Protein AF-A0A367KI60-F1 (afdb_monomer)

InterPro domains:
  IPR004102 Poly(ADP-ribose) polymerase, regulatory domain [PF02877] (94-249)
  IPR004102 Poly(ADP-ribose) polymerase, regulatory domain [PS51060] (93-230)
  IPR008893 WGR domain [PF05406] (6-59)
  IPR008893 WGR domain [PS51977] (1-68)
  IPR008893 WGR domain [SM00773] (1-62)
  IPR012317 Poly(ADP-ribose) polymerase, catalytic domain [PF00644] (264-462)
  IPR012317 Poly(ADP-ribose) polymerase, catalytic domain [PS51059] (243-470)
  IPR036616 Poly(ADP-ribose) polymerase, regulatory domain superfamily [G3DSA:1.20.142.10] (86-252)
  IPR036616 Poly(ADP-ribose) polymerase, regulatory domain superfamily [SSF47587] (94-253)
  IPR036930 WGR domain superfamily [SSF142921] (1-70)
  IPR050800 ADP-ribosyltransferase diphtheria toxin-like [PTHR10459] (2-461)

Nearest PDB structures (foldseek):
  5xsu-assembly3_C  TM=8.239E-01  e=1.067E-27  Homo sapiens
  7kk3-assembly2_B  TM=8.369E-01  e=1.555E-27  Homo sapiens
  7kk3-assembly3_C  TM=8.150E-01  e=3.928E-26  Homo sapiens
  4xhu-assembly1_C  TM=8.001E-01  e=1.660E-26  Homo sapiens
  8u4w-assembly4_D  TM=8.835E-01  e=1.420E-21  Homo sapiens

Solvent-accessible surface area (backbone atoms only — not comparable to full-atom values): 32178 Å² total; per-residue (Å²): 114,48,80,43,76,41,82,87,79,62,30,28,32,36,38,40,66,51,58,65,74,79,54,88,54,48,73,49,78,47,80,28,78,43,70,66,59,40,52,51,50,52,43,50,53,45,26,72,44,24,73,43,60,70,90,42,53,86,84,68,65,63,78,41,88,100,37,50,69,89,81,80,83,79,86,70,77,83,68,62,79,65,67,91,71,72,65,81,76,38,86,32,81,70,87,60,56,69,69,58,43,52,53,43,47,50,39,67,30,57,65,38,30,51,46,59,52,56,75,53,41,53,62,63,41,69,62,70,65,50,66,71,51,49,55,49,36,53,52,37,48,56,55,29,51,56,31,49,56,52,19,54,58,26,51,76,43,50,89,38,72,65,32,40,52,49,20,52,50,29,50,46,55,29,51,52,31,36,52,52,29,44,69,63,54,39,42,61,99,39,72,47,53,52,61,57,25,62,58,75,64,95,80,67,94,79,69,102,58,67,40,61,29,46,53,51,41,36,51,52,52,47,54,18,32,31,51,42,39,49,42,52,54,53,17,60,76,37,22,84,82,37,17,27,58,52,49,42,50,61,71,32,65,42,48,71,45,75,55,53,83,85,38,68,68,43,48,50,50,54,52,43,45,55,29,40,45,79,67,68,43,83,74,48,43,22,44,41,47,45,68,69,46,56,60,55,24,52,86,42,71,80,44,56,61,25,32,57,28,27,35,37,38,40,50,26,41,46,46,18,35,59,50,71,46,77,66,58,41,48,36,25,99,71,92,72,77,31,71,85,42,57,20,39,68,32,15,72,38,44,50,70,21,46,66,45,16,70,49,55,48,93,94,35,56,40,48,61,35,43,36,36,38,25,44,34,41,34,47,53,65,42,78,36,55,61,84,64,91,77,63,77,87,84,33,53,18,39,32,40,51,21,47,39,30,46,29,74,90,48,50,49,64,49,100,80,60,39,34,39,50,29,37,56,64,37,75,60,76,61,83,94,57,70,93,87,64,58,80,32,67,44,42,37,37,36,30,65,52,57,48,39,44,35,69,43,32,41,36,37,32,33,42,55,32,33,20,64,57,81,37,44,78,61,43,56,92,49,38,41,28,58,83,74,59,64,67,82,82,70,80,57,81,91,47,56,80,67,54,43,54,51,53,53,50,50,39,62,72,69,74,49,55,69,48,57,56,41,68,74,41,48,63,59,42,47,75,70,46,55,60,58,82,79,36,86,54,83,61,89,73,54,68,76,40,34,31,28,64,73,58,53,55,49,50,47,49,52,52,52,51,47,54,64,70,70,45,82,78,72,72,79,69,79,73,81,76,89,124

Mean predicted aligned error: 10.63 Å

Secondary structure (DSSP, 8-state):
-EEEEETTTTEEEEEEEE-STTS--EEEEEEESSHHHHHHHHHHHHHHHHSS-STTTTTS----TTSPPPPPP-------S-----TT--SS---S-HHHHHHHHHHT-HHHHHHHHHHTTBSS-TT-S-HHHHHHHHHHHHHHHHHHHHHHHHHTTTTSHHHHHHHHHHHHHHHHHHHHHHHHS-BTT-HHHHHHHSS--TT-TTS----HHHHHHHHHHHHHHHHHHHHHHHHHHTTTTS-HHHHHHHHHTEEEEEPPTTSHHHHHHHHHHHHS-SSEEEEEEEEEEEHHHHHHHGGGTT-SSEEEEEEE--GGGHHHHHHH-PPPBP--SSSS--TT-SBEEEBSSHHHHHGGG--EETTEE-SEEEEEEEEEE--SEEEESSSPPP-TTT-SEEEEPBSEEE-GGGEEE-TT--EEE---EEE---TT--TT---BSS-EEEES-GGGEEEEEEEEEEETTB-TTT--B--GGGEEEGGG---TT---TTS-HHHHHHHHHHHHHHT--HHHHHHHHHHHHHHTTGGGGT---SS---TT-EEEHHHHHHHHHHHHHHHHHHS------------

Sequence (579 aa):
MSIIRNRVLDLYVLWTRWGPFGDEGQHQTTPYLTKEEAVSEFKSIFRSKTGNVWEERSSSFIAKPEKYEILNESHHPKDTLLKDFDFMVSSTPSNLPDGVFNVMKLICNYQYLSRVYTDTYIDMPLGQVSQKRIDQAYKTLLEARELNDKYYTAKKKYSDREQAHMAKLYGFELMQKCFEYSRLMPHNNQSNKIVRSLLHDKYRNYYKLSSYEEELANLLDLTYVGFAANVILAAKHRMNEISPLDYAYRALNCTLRELDGKETEYSMIKSYMASTSEGHELVNVFAVQRDEERTRFGPFENSPNRRLLWHGSRIGNFMGILKQGLRGAPNTTTNNGALLGTGVYFADNFTKSLNYCQDHYISTCSPYMIMLLCEVALGEVQICKDTGDIDSTQYDSVQALGETIPNPFHTIFDKRGMRLTFGPCVKNNDPEFEEGYLRFNHNEYMVHNENRVKIRYLLVVKNTSICALCLHSKGNDNIKPFKNHELSDYKFDHFNDYEKEIVKAYITNQQQNIKEIFDSNIESYISNGEYKKKWDVPLDVTLESKVCTSCSEYVLSMILEDIMTSNDCSVDIPGKKKR

Foldseek 3Di:
DDWDQDPVVRWIWDKDADDQFPDSGDIDTDIDNDPVVSVVVVQVVQCVQQVDGPVCLVPDRDGDQPHDDDDDDDDAPQDALDDDDDLPPFPDDDPDDPVLLLLLLLLLHPQLLVQLLVVLQFSHHQLPQDPVLLVVLLVLLVVLLVLLVLLVVLVVVCVDPVSVVSNSVSVVVSLVSQSVNCNSTPGDPPNNQSSVQQNDPVPDPDDPGQHSQNNQQSSLSSQLSNLSSVLLSVLVVCSHPHRSSNSLVVLLQKDWAWDDCPDPVNVVVQQQQVLQDDQKDFDTKTFIDDPVLCVLLVVLLQAPAKAWWKAFAESNRVSSCSRPNDAWRAQGPDDPPSLQGTFGKTFLHNVVNVVRHWDDDPHATAQKGKMFTKTFRQHFEAEDQGSDDHDPPPGQKYKAAAQKEADPVQWDADPSRYIHGGHDIDGDVPVVDDPPRHPHHGMMMGGHDSSRIDTGMMTMMGRQQAFQFPRDGNGNVQWFFLLPAPCQPQPLPVDDPVVVVVLVVVCVVVVHDLSVLSVVCVQVCQVVVVSVVPGDGSGRDDSRGIHGNVVSSVSSNVSSVCVVVVPPPPPVPPDPPDD

Structure (mmCIF, N/CA/C/O backbone):
data_AF-A0A367KI60-F1
#
_entry.id   AF-A0A367KI60-F1
#
loop_
_atom_site.group_PDB
_atom_site.id
_atom_site.type_symbol
_atom_site.label_atom_id
_atom_site.label_alt_id
_atom_site.label_comp_id
_atom_site.label_asym_id
_atom_site.label_entity_id
_atom_site.label_seq_id
_atom_site.pdbx_PDB_ins_code
_atom_site.Cartn_x
_atom_site.Cartn_y
_atom_site.Cartn_z
_atom_site.occupancy
_atom_site.B_iso_or_equiv
_atom_site.auth_seq_id
_atom_site.auth_comp_id
_atom_site.auth_asym_id
_atom_site.auth_atom_id
_atom_site.pdbx_PDB_model_num
ATOM 1 N N . MET A 1 1 ? 4.630 15.521 -39.656 1.00 87.25 1 MET A N 1
ATOM 2 C CA . MET A 1 1 ? 4.470 16.180 -40.973 1.00 87.25 1 MET A CA 1
ATOM 3 C C . MET A 1 1 ? 3.027 16.005 -41.395 1.00 87.25 1 MET A C 1
ATOM 5 O O . MET A 1 1 ? 2.530 14.895 -41.243 1.00 87.25 1 MET A O 1
ATOM 9 N N . SER A 1 2 ? 2.385 17.044 -41.923 1.00 91.31 2 SER A N 1
ATOM 10 C CA . SER A 1 2 ? 0.969 17.008 -42.312 1.00 91.31 2 SER A CA 1
ATOM 11 C C . SER A 1 2 ? 0.734 17.855 -43.562 1.00 91.31 2 SER A C 1
ATOM 13 O O . SER A 1 2 ? 1.363 18.898 -43.713 1.00 91.31 2 SER A O 1
ATOM 15 N N . ILE A 1 3 ? -0.182 17.438 -44.438 1.00 93.38 3 ILE A N 1
ATOM 16 C CA . ILE A 1 3 ? -0.670 18.266 -45.552 1.00 93.38 3 ILE A CA 1
ATOM 17 C C . ILE A 1 3 ? -2.034 18.819 -45.150 1.00 93.38 3 ILE A C 1
ATOM 19 O O . ILE A 1 3 ? -2.953 18.053 -44.858 1.00 93.38 3 ILE A O 1
ATOM 23 N N . ILE A 1 4 ? -2.165 20.141 -45.127 1.00 93.81 4 ILE A N 1
ATOM 24 C CA . ILE A 1 4 ? -3.362 20.850 -44.674 1.00 93.81 4 ILE A CA 1
ATOM 25 C C . ILE A 1 4 ? -3.942 21.616 -45.862 1.00 93.81 4 ILE A C 1
ATOM 27 O O . ILE A 1 4 ? -3.244 22.411 -46.485 1.00 93.81 4 ILE A O 1
ATOM 31 N N . ARG A 1 5 ? -5.222 21.404 -46.186 1.00 93.38 5 ARG A N 1
ATOM 32 C CA . ARG A 1 5 ? -5.906 22.178 -47.234 1.00 93.38 5 ARG A CA 1
ATOM 33 C C . ARG A 1 5 ? -6.483 23.459 -46.639 1.00 93.38 5 ARG A C 1
ATOM 35 O O . ARG A 1 5 ? -7.405 23.396 -45.825 1.00 93.38 5 ARG A O 1
ATOM 42 N N . ASN A 1 6 ? -5.994 24.610 -47.087 1.00 90.44 6 ASN A N 1
ATOM 43 C CA . ASN A 1 6 ? -6.628 25.889 -46.809 1.00 90.44 6 ASN A CA 1
ATOM 44 C C . ASN A 1 6 ? -7.783 26.087 -47.798 1.00 90.44 6 ASN A C 1
ATOM 46 O O . ASN A 1 6 ? -7.560 26.294 -48.985 1.00 90.44 6 ASN A O 1
ATOM 50 N N . ARG A 1 7 ? -9.024 26.000 -47.307 1.00 91.25 7 ARG A N 1
ATOM 51 C CA . ARG A 1 7 ? -10.231 26.102 -48.146 1.00 91.25 7 ARG A CA 1
ATOM 52 C C . ARG A 1 7 ? -10.530 27.524 -48.626 1.00 91.25 7 ARG A C 1
ATOM 54 O O . ARG A 1 7 ? -11.268 27.671 -49.587 1.00 91.25 7 ARG A O 1
ATOM 61 N N . VAL A 1 8 ? -10.000 28.545 -47.950 1.00 89.88 8 VAL A N 1
ATOM 62 C CA . VAL A 1 8 ? -10.265 29.959 -48.269 1.00 89.88 8 VAL A CA 1
ATOM 63 C C . VAL A 1 8 ? -9.349 30.435 -49.391 1.00 89.88 8 VAL A C 1
ATOM 65 O O . VAL A 1 8 ? -9.804 31.079 -50.326 1.00 89.88 8 VAL A O 1
ATOM 68 N N . LEU A 1 9 ? -8.064 30.089 -49.305 1.00 86.81 9 LEU A N 1
ATOM 69 C CA . LEU A 1 9 ? -7.048 30.456 -50.297 1.00 86.81 9 LEU A CA 1
ATOM 70 C C . LEU A 1 9 ? -6.856 29.385 -51.387 1.00 86.81 9 LEU A C 1
ATOM 72 O O . LEU A 1 9 ? -5.959 29.522 -52.208 1.00 86.81 9 LEU A O 1
ATOM 76 N N . ASP A 1 10 ? -7.652 28.312 -51.330 1.00 90.69 10 ASP A N 1
ATOM 77 C CA . ASP A 1 10 ? -7.584 27.097 -52.159 1.00 90.69 10 ASP A CA 1
ATOM 78 C C . ASP A 1 10 ? -6.153 26.614 -52.454 1.00 90.69 10 ASP A C 1
ATOM 80 O O . ASP A 1 10 ? -5.769 26.358 -53.590 1.00 90.69 10 ASP A O 1
ATOM 84 N N . LEU A 1 11 ? -5.352 26.489 -51.393 1.00 93.44 11 LEU A N 1
ATOM 85 C CA . LEU A 1 11 ? -3.968 26.020 -51.463 1.00 93.44 11 LEU A CA 1
ATOM 86 C C . LEU A 1 11 ? -3.709 24.895 -50.459 1.00 93.44 11 LEU A C 1
ATOM 88 O O . LEU A 1 11 ? -4.416 24.742 -49.453 1.00 93.44 11 LEU A O 1
ATOM 92 N N . TYR A 1 12 ? -2.664 24.114 -50.711 1.00 94.38 12 TYR A N 1
ATOM 93 C CA . TYR A 1 12 ? -2.213 23.035 -49.839 1.00 94.38 12 TYR A CA 1
ATOM 94 C C . TYR A 1 12 ? -0.954 23.474 -49.094 1.00 94.38 12 TYR A C 1
ATOM 96 O O . TYR A 1 12 ? 0.035 23.859 -49.703 1.00 94.38 12 TYR A O 1
ATOM 104 N N . VAL A 1 13 ? -0.968 23.408 -47.766 1.00 94.25 13 VAL A N 1
ATOM 105 C CA . VAL A 1 13 ? 0.198 23.713 -46.931 1.00 94.25 13 VAL A CA 1
ATOM 106 C C . VAL A 1 13 ? 0.811 22.410 -46.448 1.00 94.25 13 VAL A C 1
ATOM 108 O O . VAL A 1 13 ? 0.176 21.656 -45.707 1.00 94.25 13 VAL A O 1
ATOM 111 N N . LEU A 1 14 ? 2.062 22.160 -46.828 1.00 94.88 14 LEU A N 1
ATOM 112 C CA . LEU A 1 14 ? 2.879 21.146 -46.180 1.00 94.88 14 LEU A CA 1
ATOM 113 C C . LEU A 1 14 ? 3.436 21.735 -44.885 1.00 94.88 14 LEU A C 1
ATOM 115 O O . LEU A 1 14 ? 4.284 22.627 -44.897 1.00 94.88 14 LEU A O 1
ATOM 119 N N . TRP A 1 15 ? 2.941 21.230 -43.761 1.00 94.12 15 TRP A N 1
ATOM 120 C CA . TRP A 1 15 ? 3.409 21.603 -42.439 1.00 94.12 15 TRP A CA 1
ATOM 121 C C . TRP A 1 15 ? 4.385 20.556 -41.909 1.00 94.12 15 TRP A C 1
ATOM 123 O O . TRP A 1 15 ? 4.063 19.370 -41.746 1.00 94.12 15 TRP A O 1
ATOM 133 N N . THR A 1 16 ? 5.602 21.000 -41.622 1.00 91.56 16 THR A N 1
ATOM 134 C CA . THR A 1 16 ? 6.633 20.185 -40.987 1.00 91.56 16 THR A CA 1
ATOM 135 C C . THR A 1 16 ? 7.043 20.845 -39.679 1.00 91.56 16 THR A C 1
ATOM 137 O O . THR A 1 16 ? 7.203 22.056 -39.604 1.00 91.56 16 THR A O 1
ATOM 140 N N . ARG A 1 17 ? 7.168 20.044 -38.625 1.00 88.69 17 ARG A N 1
ATOM 141 C CA . ARG A 1 17 ? 7.595 20.482 -37.298 1.00 88.69 17 ARG A CA 1
ATOM 142 C C . ARG A 1 17 ? 8.615 19.479 -36.797 1.00 88.69 17 ARG A C 1
ATOM 144 O O . ARG A 1 17 ? 8.387 18.273 -36.921 1.00 88.69 17 ARG A O 1
ATOM 151 N N . TRP A 1 18 ? 9.732 19.969 -36.283 1.00 85.62 18 TRP A N 1
ATOM 152 C CA . TRP A 1 18 ? 10.801 19.150 -35.738 1.00 85.62 18 TRP A CA 1
ATOM 153 C C . TRP A 1 18 ? 11.419 19.831 -34.533 1.00 85.62 18 TRP A C 1
ATOM 155 O O . TRP A 1 18 ? 11.504 21.050 -34.429 1.00 85.62 18 TRP A O 1
ATOM 165 N N . GLY A 1 19 ? 11.902 19.018 -33.620 1.00 77.62 19 GLY A N 1
ATOM 166 C CA . GLY A 1 19 ? 12.556 19.505 -32.435 1.00 77.62 19 GLY A CA 1
ATOM 167 C C . GLY A 1 19 ? 12.795 18.359 -31.478 1.00 77.62 19 GLY A C 1
ATOM 168 O O . GLY A 1 19 ? 12.385 17.222 -31.740 1.00 77.62 19 GLY A O 1
ATOM 169 N N . PRO A 1 20 ? 13.470 18.658 -30.371 1.00 58.12 20 PRO A N 1
ATOM 170 C CA . PRO A 1 20 ? 13.530 17.740 -29.260 1.00 58.12 20 PRO A CA 1
ATOM 171 C C . PRO A 1 20 ? 12.097 17.396 -28.800 1.00 58.12 20 PRO A C 1
ATOM 173 O O . PRO A 1 20 ? 11.218 18.255 -28.784 1.00 58.12 20 PRO A O 1
ATOM 176 N N . PHE A 1 21 ? 11.848 16.128 -28.463 1.00 54.84 21 PHE A N 1
ATOM 177 C CA . PHE A 1 21 ? 10.517 15.652 -28.068 1.00 54.84 21 PHE A CA 1
ATOM 178 C C . PHE A 1 21 ? 9.984 16.485 -26.880 1.00 54.84 21 PHE A C 1
ATOM 180 O O . PHE A 1 21 ? 10.646 16.577 -25.846 1.00 54.84 21 PHE A O 1
ATOM 187 N N . GLY A 1 22 ? 8.834 17.143 -27.065 1.00 48.38 22 GLY A N 1
ATOM 188 C CA . GLY A 1 22 ? 8.147 17.976 -26.066 1.00 48.38 22 GLY A CA 1
ATOM 189 C C . GLY A 1 22 ? 8.403 19.461 -26.070 1.00 48.38 22 GLY A C 1
ATOM 190 O O . GLY A 1 22 ? 7.702 20.175 -25.358 1.00 48.38 22 GLY A O 1
ATOM 191 N N . ASP A 1 23 ? 9.316 19.922 -26.909 1.00 57.28 23 ASP A N 1
ATOM 192 C CA . ASP A 1 23 ? 9.465 21.342 -27.172 1.00 57.28 23 ASP A CA 1
ATOM 193 C C . ASP A 1 23 ? 8.571 21.757 -28.349 1.00 57.28 23 ASP A C 1
ATOM 195 O O . ASP A 1 23 ? 8.221 20.951 -29.223 1.00 57.28 23 ASP A O 1
ATOM 199 N N . GLU A 1 24 ? 8.200 23.039 -28.412 1.00 70.44 24 GLU A N 1
ATOM 200 C CA . GLU A 1 24 ? 7.562 23.599 -29.613 1.00 70.44 24 GLU A CA 1
ATOM 201 C C . GLU A 1 24 ? 8.421 23.342 -30.857 1.00 70.44 24 GLU A C 1
ATOM 203 O O . GLU A 1 24 ? 7.898 22.987 -31.915 1.00 70.44 24 GLU A O 1
ATOM 208 N N . GLY A 1 25 ? 9.744 23.368 -30.687 1.00 82.12 25 GLY A N 1
ATOM 209 C CA . GLY A 1 25 ? 10.694 23.088 -31.750 1.00 82.12 25 GLY A CA 1
ATOM 210 C C . GLY A 1 25 ? 10.640 24.146 -32.848 1.00 82.12 25 GLY A C 1
ATOM 211 O O . GLY A 1 25 ? 10.150 25.255 -32.662 1.00 82.12 25 GLY A O 1
ATOM 212 N N . GLN A 1 26 ? 11.172 23.795 -34.009 1.00 89.44 26 GLN A N 1
ATOM 213 C CA . GLN A 1 26 ? 11.070 24.597 -35.219 1.00 89.44 26 GLN A CA 1
ATOM 214 C C . GLN A 1 26 ? 9.983 24.022 -36.121 1.00 89.44 26 GLN A C 1
ATOM 216 O O . GLN A 1 26 ? 9.707 22.819 -36.121 1.00 89.44 26 GLN A O 1
ATOM 221 N N . HIS A 1 27 ? 9.369 24.884 -36.920 1.00 91.69 27 HIS A N 1
ATOM 222 C CA . HIS A 1 27 ? 8.396 24.468 -37.912 1.00 91.69 27 HIS A CA 1
ATOM 223 C C . HIS A 1 27 ? 8.595 25.216 -39.223 1.00 91.69 27 HIS A C 1
ATOM 225 O O . HIS A 1 27 ? 9.056 26.355 -39.258 1.00 91.69 27 HIS A O 1
ATOM 231 N N . GLN A 1 28 ? 8.168 24.587 -40.307 1.00 93.62 28 GLN A N 1
ATOM 232 C CA . GLN A 1 28 ? 8.136 25.165 -41.636 1.00 93.62 28 GLN A CA 1
ATOM 233 C C . GLN A 1 28 ? 6.765 24.913 -42.257 1.00 93.62 28 GLN A C 1
ATOM 235 O O . GLN A 1 28 ? 6.210 23.812 -42.176 1.00 93.62 28 GLN A O 1
ATOM 240 N N . THR A 1 29 ? 6.221 25.962 -42.865 1.00 92.56 29 THR A N 1
ATOM 241 C CA . THR A 1 29 ? 5.017 25.912 -43.690 1.00 92.56 29 THR A CA 1
ATOM 242 C C . THR A 1 29 ? 5.432 26.181 -45.127 1.00 92.56 29 THR A C 1
ATOM 244 O O . THR A 1 29 ? 5.957 27.249 -45.429 1.00 92.56 29 THR A O 1
ATOM 247 N N . THR A 1 30 ? 5.219 25.211 -46.009 1.00 92.62 30 THR A N 1
ATOM 248 C CA . THR A 1 30 ? 5.507 25.377 -47.437 1.00 92.62 30 THR A CA 1
ATOM 249 C C . THR A 1 30 ? 4.193 25.300 -48.214 1.00 92.62 30 THR A C 1
ATOM 251 O O . THR A 1 30 ? 3.524 24.264 -48.146 1.00 92.62 30 THR A O 1
ATOM 254 N N . PRO A 1 31 ? 3.769 26.383 -48.891 1.00 93.00 31 PRO A N 1
ATOM 255 C CA . PRO A 1 31 ? 2.539 26.391 -49.672 1.00 93.00 31 PRO A CA 1
ATOM 256 C C . PRO A 1 31 ? 2.741 25.752 -51.053 1.00 93.00 31 PRO A C 1
ATOM 258 O O . PRO A 1 31 ? 3.786 25.915 -51.677 1.00 93.00 31 PRO A O 1
ATOM 261 N N . TYR A 1 32 ? 1.703 25.078 -51.538 1.00 94.00 32 TYR A N 1
ATOM 262 C CA . TYR A 1 32 ? 1.605 24.458 -52.858 1.00 94.00 32 TYR A CA 1
ATOM 263 C C . TYR A 1 32 ? 0.242 24.765 -53.476 1.00 94.00 32 TYR A C 1
ATOM 265 O O . TYR A 1 32 ? -0.770 24.815 -52.769 1.00 94.00 32 TYR A O 1
ATOM 273 N N . LEU A 1 33 ? 0.211 24.952 -54.796 1.00 91.50 33 LEU A N 1
ATOM 274 C CA . LEU A 1 33 ? -1.020 25.243 -55.536 1.00 91.50 33 LEU A CA 1
ATOM 275 C C . LEU A 1 33 ? -1.826 23.969 -55.804 1.00 91.50 33 LEU A C 1
ATOM 277 O O . LEU A 1 33 ? -3.053 23.997 -55.790 1.00 91.50 33 LEU A O 1
ATOM 281 N N . THR A 1 34 ? -1.145 22.839 -56.000 1.00 92.12 34 THR A N 1
ATOM 282 C CA . THR A 1 34 ? -1.790 21.548 -56.267 1.00 92.12 34 THR A CA 1
ATOM 283 C C . THR A 1 34 ? -1.564 20.550 -55.134 1.00 92.12 34 THR A C 1
ATOM 285 O O . THR A 1 34 ? -0.596 20.628 -54.368 1.00 92.12 34 THR A O 1
ATOM 288 N N . LYS A 1 35 ? -2.472 19.575 -55.014 1.00 92.75 35 LYS A N 1
ATOM 289 C CA . LYS A 1 35 ? -2.351 18.497 -54.024 1.00 92.75 35 LYS A CA 1
ATOM 290 C C . LYS A 1 35 ? -1.163 17.597 -54.357 1.00 92.75 35 LYS A C 1
ATOM 292 O O . LYS A 1 35 ? -0.481 17.105 -53.462 1.00 92.75 35 LYS A O 1
ATOM 297 N N . GLU A 1 36 ? -0.941 17.370 -55.643 1.00 93.81 36 GLU A N 1
ATOM 298 C CA . GLU A 1 36 ? 0.050 16.458 -56.197 1.00 93.81 36 GLU A CA 1
ATOM 299 C C . GLU A 1 36 ? 1.471 16.929 -55.868 1.00 93.81 36 GLU A C 1
ATOM 301 O O . GLU A 1 36 ? 2.287 16.125 -55.412 1.00 93.81 36 GLU A O 1
ATOM 306 N N . GLU A 1 37 ? 1.742 18.233 -55.994 1.00 93.06 37 GLU A N 1
ATOM 307 C CA . GLU A 1 37 ? 3.021 18.841 -55.604 1.00 93.06 37 GLU A CA 1
ATOM 308 C C . GLU A 1 37 ? 3.282 18.695 -54.099 1.00 93.06 37 GLU A C 1
ATOM 310 O O . GLU A 1 37 ? 4.347 18.219 -53.701 1.00 93.06 37 GLU A O 1
ATOM 315 N N . ALA A 1 38 ? 2.286 19.013 -53.261 1.00 92.81 38 ALA A N 1
ATOM 316 C CA . ALA A 1 38 ? 2.401 18.874 -51.808 1.00 92.81 38 ALA A CA 1
ATOM 317 C C . ALA A 1 38 ? 2.660 17.417 -51.384 1.00 92.81 38 ALA A C 1
ATOM 319 O O . ALA A 1 38 ? 3.450 17.150 -50.476 1.00 92.81 38 ALA A O 1
ATOM 320 N N . VAL A 1 39 ? 2.000 16.460 -52.047 1.00 94.56 39 VAL A N 1
ATOM 321 C CA . VAL A 1 39 ? 2.181 15.022 -51.808 1.00 94.56 39 VAL A CA 1
ATOM 322 C C . VAL A 1 39 ? 3.560 14.549 -52.271 1.00 94.56 39 VAL A C 1
ATOM 324 O O . VAL A 1 39 ? 4.181 13.748 -51.572 1.00 94.56 39 VAL A O 1
ATOM 327 N N . SER A 1 40 ? 4.053 15.031 -53.413 1.00 94.06 40 SER A N 1
ATOM 328 C CA . SER A 1 40 ? 5.392 14.697 -53.910 1.00 94.06 40 SER A CA 1
ATOM 329 C C . SER A 1 40 ? 6.478 15.161 -52.936 1.00 94.06 40 SER A C 1
ATOM 331 O O . SER A 1 40 ? 7.318 14.355 -52.522 1.00 94.06 40 SER A O 1
ATOM 333 N N . GLU A 1 41 ? 6.406 16.415 -52.475 1.00 94.25 41 GLU A N 1
ATOM 334 C CA . GLU A 1 41 ? 7.367 16.930 -51.497 1.00 94.25 41 GLU A CA 1
ATOM 335 C C . GLU A 1 41 ? 7.275 16.168 -50.172 1.00 94.25 41 GLU A C 1
ATOM 337 O O . GLU A 1 41 ? 8.291 15.753 -49.612 1.00 94.25 41 GLU A O 1
ATOM 342 N N . PHE A 1 42 ? 6.059 15.909 -49.683 1.00 94.69 42 PHE A N 1
ATOM 343 C CA . PHE A 1 42 ? 5.858 15.125 -48.468 1.00 94.69 42 PHE A CA 1
ATOM 344 C C . PHE A 1 42 ? 6.569 13.764 -48.549 1.00 94.69 42 PHE A C 1
ATOM 346 O O . PHE A 1 42 ? 7.276 13.381 -47.613 1.00 94.69 42 PHE A O 1
ATOM 353 N N . LYS A 1 43 ? 6.425 13.044 -49.671 1.00 94.44 43 LYS A N 1
ATOM 354 C CA . LYS A 1 43 ? 7.085 11.746 -49.890 1.00 94.44 43 LYS A CA 1
ATOM 355 C C . LYS A 1 43 ? 8.605 11.881 -49.970 1.00 94.44 43 LYS A C 1
ATOM 357 O O . LYS A 1 43 ? 9.313 11.038 -49.418 1.00 94.44 43 LYS A O 1
ATOM 362 N N . SER A 1 44 ? 9.105 12.937 -50.613 1.00 94.00 44 SER A N 1
ATOM 363 C CA . SER A 1 44 ? 10.538 13.245 -50.697 1.00 94.00 44 SER A CA 1
ATOM 364 C C . SER A 1 44 ? 11.150 13.462 -49.308 1.00 94.00 44 SER A C 1
ATOM 366 O O . SER A 1 44 ? 12.103 12.771 -48.926 1.00 94.00 44 SER A O 1
ATOM 368 N N . ILE A 1 45 ? 10.543 14.337 -48.497 1.00 93.06 45 ILE A N 1
ATOM 369 C CA . ILE A 1 45 ? 10.985 14.602 -47.123 1.00 93.06 45 ILE A CA 1
ATOM 370 C C . ILE A 1 45 ? 10.885 13.324 -46.283 1.00 93.06 45 ILE A C 1
ATOM 372 O O . ILE A 1 45 ? 11.841 12.976 -45.588 1.00 93.06 45 ILE A O 1
ATOM 376 N N . PHE A 1 46 ? 9.780 12.579 -46.381 1.00 92.50 46 PHE A N 1
ATOM 377 C CA . PHE A 1 46 ? 9.610 11.315 -45.666 1.00 92.50 46 PHE A CA 1
ATOM 378 C C . PHE A 1 46 ? 10.726 10.313 -45.997 1.00 92.50 46 PHE A C 1
ATOM 380 O O . PHE A 1 46 ? 11.347 9.764 -45.083 1.00 92.50 46 PHE A O 1
ATOM 387 N N . ARG A 1 47 ? 11.045 10.116 -47.283 1.00 92.81 47 ARG A N 1
ATOM 388 C CA . ARG A 1 47 ? 12.117 9.211 -47.724 1.00 92.81 47 ARG A CA 1
ATOM 389 C C . ARG A 1 47 ? 13.494 9.686 -47.271 1.00 92.81 47 ARG A C 1
ATOM 391 O O . ARG A 1 47 ? 14.297 8.871 -46.826 1.00 92.81 47 ARG A O 1
ATOM 398 N N . SER A 1 48 ? 13.766 10.989 -47.324 1.00 92.06 48 SER A N 1
ATOM 399 C CA . SER A 1 48 ? 15.024 11.570 -46.836 1.00 92.06 48 SER A CA 1
ATOM 400 C C . SER A 1 48 ? 15.217 11.341 -45.330 1.00 92.06 48 SER A C 1
ATOM 402 O O . SER A 1 48 ? 16.303 10.945 -44.882 1.00 92.06 48 SER A O 1
ATOM 404 N N . LYS A 1 49 ? 14.145 11.523 -44.546 1.00 90.31 49 LYS A N 1
ATOM 405 C CA . LYS A 1 49 ? 14.163 11.420 -43.081 1.00 90.31 49 LYS A CA 1
ATOM 406 C C . LYS A 1 49 ? 14.133 9.983 -42.567 1.00 90.31 49 LYS A C 1
ATOM 408 O O . LYS A 1 49 ? 14.811 9.708 -41.585 1.00 90.31 49 LYS A O 1
ATOM 413 N N . THR A 1 50 ? 13.409 9.074 -43.217 1.00 89.31 50 THR A N 1
ATOM 414 C CA . THR A 1 50 ? 13.229 7.684 -42.745 1.00 89.31 50 THR A CA 1
ATOM 415 C C . THR A 1 50 ? 14.045 6.656 -43.529 1.00 89.31 50 THR A C 1
ATOM 417 O O . THR A 1 50 ? 14.289 5.559 -43.043 1.00 89.31 50 THR A O 1
ATOM 420 N N . GLY A 1 51 ? 14.460 6.971 -44.759 1.00 89.69 51 GLY A N 1
ATOM 421 C CA . GLY A 1 51 ? 15.070 6.003 -45.672 1.00 89.69 51 GLY A CA 1
ATOM 422 C C . GLY A 1 51 ? 14.098 4.953 -46.226 1.00 89.69 51 GLY A C 1
ATOM 423 O O . GLY A 1 51 ? 14.575 3.944 -46.753 1.00 89.69 51 GLY A O 1
ATOM 424 N N . ASN A 1 52 ? 12.782 5.168 -46.098 1.00 91.50 52 ASN A N 1
ATOM 425 C CA . ASN A 1 52 ? 11.710 4.269 -46.538 1.00 91.50 52 ASN A CA 1
ATOM 426 C C . ASN A 1 52 ? 10.777 4.960 -47.553 1.00 91.50 52 ASN A C 1
ATOM 428 O O . ASN A 1 52 ? 10.711 6.189 -47.620 1.00 91.50 52 ASN A O 1
ATOM 432 N N . VAL A 1 53 ? 10.054 4.171 -48.352 1.00 92.00 53 VAL A N 1
ATOM 433 C CA . VAL A 1 53 ? 9.037 4.661 -49.301 1.00 92.00 53 VAL A CA 1
ATOM 434 C C . VAL A 1 53 ? 7.699 4.827 -48.567 1.00 92.00 53 VAL A C 1
ATOM 436 O O . VAL A 1 53 ? 7.332 3.993 -47.743 1.00 92.00 53 VAL A O 1
ATOM 439 N N . TRP A 1 54 ? 6.971 5.920 -48.819 1.00 88.94 54 TRP A N 1
ATOM 440 C CA . TRP A 1 54 ? 5.751 6.259 -48.065 1.00 88.94 54 TRP A CA 1
ATOM 441 C C . TRP A 1 54 ? 4.597 5.267 -48.285 1.00 88.94 54 TRP A C 1
ATOM 443 O O . TRP A 1 54 ? 3.827 4.974 -47.367 1.00 88.94 54 TRP A O 1
ATOM 453 N N . GLU A 1 55 ? 4.458 4.759 -49.506 1.00 90.06 55 GLU A N 1
ATOM 454 C CA . GLU A 1 55 ? 3.443 3.782 -49.905 1.00 90.06 55 GLU A CA 1
ATOM 455 C C . GLU A 1 55 ? 3.603 2.466 -49.139 1.00 90.06 55 GLU A C 1
ATOM 457 O O . GLU A 1 55 ? 2.620 1.859 -48.727 1.00 90.06 55 GLU A O 1
ATOM 462 N N . GLU A 1 56 ? 4.850 2.091 -48.877 1.00 88.69 56 GLU A N 1
ATOM 463 C CA . GLU A 1 56 ? 5.259 0.850 -48.223 1.00 88.69 56 GLU A CA 1
ATOM 464 C C . GLU A 1 56 ? 5.300 0.945 -46.689 1.00 88.69 56 GLU A C 1
ATOM 466 O O . GLU A 1 56 ? 5.593 -0.034 -45.999 1.00 88.69 56 GLU A O 1
ATOM 471 N N . ARG A 1 57 ? 4.964 2.114 -46.125 1.00 84.19 57 ARG A N 1
ATOM 472 C CA . ARG A 1 57 ? 5.096 2.403 -44.686 1.00 84.19 57 ARG A CA 1
ATOM 473 C C . ARG A 1 57 ? 4.357 1.425 -43.766 1.00 84.19 57 ARG A C 1
ATOM 475 O O . ARG A 1 57 ? 4.712 1.314 -42.601 1.00 84.19 57 ARG A O 1
ATOM 482 N N . SER A 1 58 ? 3.300 0.778 -44.257 1.00 78.75 58 SER A N 1
ATOM 483 C CA . SER A 1 58 ? 2.465 -0.133 -43.465 1.00 78.75 58 SER A CA 1
ATOM 484 C C . SER A 1 58 ? 2.893 -1.597 -43.576 1.00 78.75 58 SER A C 1
ATOM 486 O O . SER A 1 58 ? 2.565 -2.374 -42.687 1.00 78.75 58 SER A O 1
ATOM 488 N N . SER A 1 59 ? 3.600 -1.981 -44.643 1.00 79.75 59 SER A N 1
ATOM 489 C CA . SER A 1 59 ? 3.911 -3.382 -44.965 1.00 79.75 59 SER A CA 1
ATOM 490 C C . SER A 1 59 ? 5.389 -3.747 -44.810 1.00 79.75 59 SER A C 1
ATOM 492 O O . SER A 1 59 ? 5.686 -4.889 -44.475 1.00 79.75 59 SER A O 1
ATOM 494 N N . SER A 1 60 ? 6.314 -2.814 -45.058 1.00 82.94 60 SER A N 1
ATOM 495 C CA . SER A 1 60 ? 7.759 -3.102 -45.157 1.00 82.94 60 SER A CA 1
ATOM 496 C C . SER A 1 60 ? 8.645 -2.004 -44.556 1.00 82.94 60 SER A C 1
ATOM 498 O O . SER A 1 60 ? 9.804 -1.853 -44.937 1.00 82.94 60 SER A O 1
ATOM 500 N N . PHE A 1 61 ? 8.129 -1.225 -43.602 1.00 86.56 61 PHE A N 1
ATOM 501 C CA . PHE A 1 61 ? 8.930 -0.195 -42.940 1.00 86.56 61 PHE A CA 1
ATOM 502 C C . PHE A 1 61 ? 10.070 -0.811 -42.116 1.00 86.56 61 PHE A C 1
ATOM 504 O O . PHE A 1 61 ? 9.826 -1.595 -41.200 1.00 86.56 61 PHE A O 1
ATOM 511 N N . ILE A 1 62 ? 11.310 -0.406 -42.403 1.00 85.31 62 ILE A N 1
ATOM 512 C CA . ILE A 1 62 ? 12.502 -0.825 -41.655 1.00 85.31 62 ILE A CA 1
ATOM 513 C C . ILE A 1 62 ? 13.136 0.413 -41.025 1.00 85.31 62 ILE A C 1
ATOM 515 O O . ILE A 1 62 ? 13.602 1.313 -41.731 1.00 85.31 62 ILE A O 1
ATOM 519 N N . ALA A 1 63 ? 13.163 0.458 -39.694 1.00 84.31 63 ALA A N 1
ATOM 520 C CA . ALA A 1 63 ? 13.867 1.500 -38.958 1.00 84.31 63 ALA A CA 1
ATOM 521 C C . ALA A 1 63 ? 15.383 1.374 -39.197 1.00 84.31 63 ALA A C 1
ATOM 523 O O . ALA A 1 63 ? 15.932 0.272 -39.190 1.00 84.31 63 ALA A O 1
ATOM 524 N N . LYS A 1 64 ? 16.058 2.499 -39.454 1.00 83.88 64 LYS A N 1
ATOM 525 C CA . LYS A 1 64 ? 17.490 2.537 -39.791 1.00 83.88 64 LYS A CA 1
ATOM 526 C C . LYS A 1 64 ? 18.238 3.440 -38.808 1.00 83.88 64 LYS A C 1
ATOM 528 O O . LYS A 1 64 ? 17.701 4.497 -38.469 1.00 83.88 64 LYS A O 1
ATOM 533 N N . PRO A 1 65 ? 19.479 3.093 -38.419 1.00 78.00 65 PRO A N 1
ATOM 534 C CA . PRO A 1 65 ? 20.322 3.980 -37.625 1.00 78.00 65 PRO A CA 1
ATOM 535 C C . PRO A 1 65 ? 20.438 5.373 -38.261 1.00 78.00 65 PRO A C 1
ATOM 537 O O . PRO A 1 65 ? 20.508 5.502 -39.484 1.00 78.00 65 PRO A O 1
ATOM 540 N N . GLU A 1 66 ? 20.435 6.417 -37.428 1.00 79.88 66 GLU A N 1
ATOM 541 C CA . GLU A 1 66 ? 20.502 7.836 -37.836 1.00 79.88 66 GLU A CA 1
ATOM 542 C C . GLU A 1 66 ? 19.321 8.337 -38.709 1.00 79.88 66 GLU A C 1
ATOM 544 O O . GLU A 1 66 ? 19.351 9.460 -39.222 1.00 79.88 66 GLU A O 1
ATOM 549 N N . LYS A 1 67 ? 18.251 7.543 -38.864 1.00 85.81 67 LYS A N 1
ATOM 550 C CA . LYS A 1 67 ? 17.001 7.923 -39.544 1.00 85.81 67 LYS A CA 1
ATOM 551 C C . LYS A 1 67 ? 15.816 7.916 -38.576 1.00 85.81 67 LYS A C 1
ATOM 553 O O . LYS A 1 67 ? 15.859 7.307 -37.513 1.00 85.81 67 LYS A O 1
ATOM 558 N N . TYR A 1 68 ? 14.749 8.619 -38.950 1.00 82.56 68 TYR A N 1
ATOM 559 C CA . TYR A 1 68 ? 13.511 8.675 -38.174 1.00 82.56 68 TYR A CA 1
ATOM 560 C C . TYR A 1 68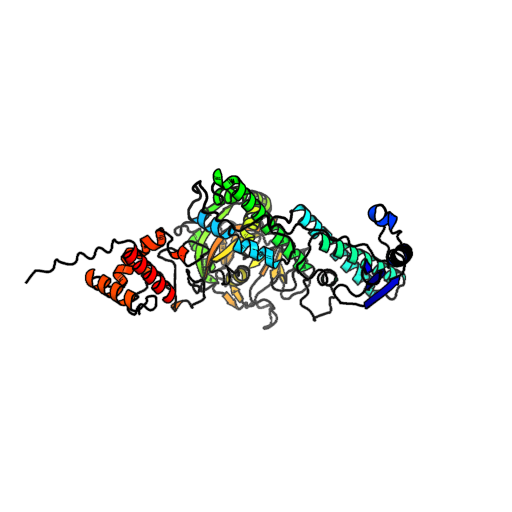 ? 12.703 7.379 -38.315 1.00 82.56 68 TYR A C 1
ATOM 562 O O . TYR A 1 68 ? 12.575 6.831 -39.412 1.00 82.56 68 TYR A O 1
ATOM 570 N N . GLU A 1 69 ? 12.102 6.946 -37.209 1.00 80.69 69 GLU A N 1
ATOM 571 C CA . GLU A 1 69 ? 11.111 5.871 -37.149 1.00 80.69 69 GLU A CA 1
ATOM 572 C C . GLU A 1 69 ? 9.684 6.448 -37.140 1.00 80.69 69 GLU A C 1
ATOM 574 O O . GLU A 1 69 ? 9.454 7.554 -36.643 1.00 80.69 69 GLU A O 1
ATOM 579 N N . ILE A 1 70 ? 8.715 5.716 -37.699 1.00 80.19 70 ILE A N 1
ATOM 580 C CA . ILE A 1 70 ? 7.302 6.097 -37.600 1.00 80.19 70 ILE A CA 1
ATOM 581 C C . ILE A 1 70 ? 6.770 5.726 -36.218 1.00 80.19 70 ILE A C 1
ATOM 583 O O . ILE A 1 70 ? 6.804 4.566 -35.805 1.00 80.19 70 ILE A O 1
ATOM 587 N N . LEU A 1 71 ? 6.197 6.714 -35.537 1.00 71.06 71 LEU A N 1
ATOM 588 C CA . LEU A 1 71 ? 5.382 6.488 -34.355 1.00 71.06 71 LEU A CA 1
ATOM 589 C C . LEU A 1 71 ? 3.910 6.414 -34.757 1.00 71.06 71 LEU A C 1
ATOM 591 O O . LEU A 1 71 ? 3.358 7.387 -35.263 1.00 71.06 71 LEU A O 1
ATOM 595 N N . ASN A 1 72 ? 3.289 5.258 -34.530 1.00 67.00 72 ASN A N 1
ATOM 596 C CA . ASN A 1 72 ? 1.838 5.128 -34.596 1.00 67.00 72 ASN A CA 1
ATOM 597 C C . ASN A 1 72 ? 1.281 5.445 -33.206 1.00 67.00 72 ASN A C 1
ATOM 599 O O . ASN A 1 72 ? 1.653 4.777 -32.239 1.00 67.00 72 ASN A O 1
ATOM 603 N N . GLU A 1 73 ? 0.418 6.454 -33.100 1.00 58.78 73 GLU A N 1
ATOM 604 C CA . GLU A 1 73 ? -0.340 6.688 -31.871 1.00 58.78 73 GLU A CA 1
ATOM 605 C C . GLU A 1 73 ? -1.306 5.520 -31.655 1.00 58.78 73 GLU A C 1
ATOM 607 O O . GLU A 1 73 ? -2.105 5.174 -32.528 1.00 58.78 73 GLU A O 1
ATOM 612 N N . SER A 1 74 ? -1.225 4.886 -30.490 1.00 54.31 74 SER A N 1
ATOM 613 C CA . SER A 1 74 ? -2.221 3.918 -30.064 1.00 54.31 74 SER A CA 1
ATOM 614 C C . SER A 1 74 ? -3.446 4.668 -29.546 1.00 54.31 74 SER A C 1
ATOM 616 O O . SER A 1 74 ? -3.404 5.314 -28.501 1.00 54.31 74 SER A O 1
ATOM 618 N N . HIS A 1 75 ? -4.565 4.583 -30.269 1.00 57.19 75 HIS A N 1
ATOM 619 C CA . HIS A 1 75 ? -5.848 5.037 -29.740 1.00 57.19 75 HIS A CA 1
ATOM 620 C C . HIS A 1 75 ? -6.276 4.098 -28.612 1.00 57.19 75 HIS A C 1
ATOM 622 O O . HIS A 1 75 ? -6.673 2.957 -28.852 1.00 57.19 75 HIS A O 1
ATOM 628 N N . HIS A 1 76 ? -6.180 4.574 -27.375 1.00 60.34 76 HIS A N 1
ATOM 629 C CA . HIS A 1 76 ? -6.747 3.886 -26.225 1.00 60.34 76 HIS A CA 1
ATOM 630 C C . HIS A 1 76 ? -8.166 4.412 -25.990 1.00 60.34 76 HIS A C 1
ATOM 632 O O . HIS A 1 76 ? -8.346 5.630 -25.885 1.00 60.34 76 HIS A O 1
ATOM 638 N N . PRO A 1 77 ? -9.189 3.538 -25.958 1.00 56.53 77 PRO A N 1
ATOM 639 C CA . PRO A 1 77 ? -10.532 3.968 -25.604 1.00 56.53 77 PRO A CA 1
ATOM 640 C C . PRO A 1 77 ? -10.497 4.533 -24.180 1.00 56.53 77 PRO A C 1
ATOM 642 O O . PRO A 1 77 ? -10.099 3.848 -23.243 1.00 56.53 77 PRO A O 1
ATOM 645 N N . LYS A 1 78 ? -10.909 5.794 -24.018 1.00 57.53 78 LYS A N 1
ATOM 646 C CA . LYS A 1 78 ? -10.953 6.471 -22.709 1.00 57.53 78 LYS A CA 1
ATOM 647 C C . LYS A 1 78 ? -12.126 6.016 -21.831 1.00 57.53 78 LYS A C 1
ATOM 649 O O . LYS A 1 78 ? -12.337 6.575 -20.758 1.00 57.53 78 LYS A O 1
ATOM 654 N N . ASP A 1 79 ? -12.891 5.020 -22.272 1.00 60.50 79 ASP A N 1
ATOM 655 C CA . ASP A 1 79 ? -14.064 4.543 -21.549 1.00 60.50 79 ASP A CA 1
ATOM 656 C C . ASP A 1 79 ? -13.651 3.854 -20.247 1.00 60.50 79 ASP A C 1
ATOM 658 O O . ASP A 1 79 ? -12.928 2.858 -20.236 1.00 60.50 79 ASP A O 1
ATOM 662 N N . THR A 1 80 ? -14.119 4.384 -19.121 1.00 63.47 80 THR A N 1
ATOM 663 C CA . THR A 1 80 ? -13.820 3.826 -17.802 1.00 63.47 80 THR A CA 1
ATOM 664 C C . THR A 1 80 ? -14.649 2.561 -17.567 1.00 63.47 80 THR A C 1
ATOM 666 O O . THR A 1 80 ? -15.869 2.638 -17.425 1.00 63.47 80 THR A O 1
ATOM 669 N N . LEU A 1 81 ? -13.995 1.392 -17.523 1.00 66.31 81 LEU A N 1
ATOM 670 C CA . LEU A 1 81 ? -14.661 0.110 -17.226 1.00 66.31 81 LEU A CA 1
ATOM 671 C C . LEU A 1 81 ? -15.108 0.023 -15.761 1.00 66.31 81 LEU A C 1
ATOM 673 O O . LEU A 1 81 ? -16.185 -0.491 -15.461 1.00 66.31 81 LEU A O 1
ATOM 677 N N . LEU A 1 82 ? -14.285 0.545 -14.850 1.00 70.81 82 LEU A N 1
ATOM 678 C CA . LEU A 1 82 ? -14.597 0.660 -13.431 1.00 70.81 82 LEU A CA 1
ATOM 679 C C . LEU A 1 82 ? -15.167 2.045 -13.131 1.00 70.81 82 LEU A C 1
ATOM 681 O O . LEU A 1 82 ? -14.502 3.058 -13.310 1.00 70.81 82 LEU A O 1
ATOM 685 N N . LYS A 1 83 ? -16.395 2.075 -12.626 1.00 68.25 83 LYS A N 1
ATOM 686 C CA . LYS A 1 83 ? -16.910 3.205 -11.852 1.00 68.25 83 LYS A CA 1
ATOM 687 C C . LYS A 1 83 ? -17.057 2.732 -10.421 1.00 68.25 83 LYS A C 1
ATOM 689 O O . LYS A 1 83 ? -17.391 1.556 -10.229 1.00 68.25 83 LYS A O 1
ATOM 694 N N . ASP A 1 84 ? -16.829 3.643 -9.483 1.00 67.94 84 ASP A N 1
ATOM 695 C CA . ASP A 1 84 ? -17.112 3.400 -8.075 1.00 67.94 84 ASP A CA 1
ATOM 696 C C . ASP A 1 84 ? -18.536 2.845 -7.938 1.00 67.94 84 ASP A C 1
ATOM 698 O O . ASP A 1 84 ? -19.473 3.325 -8.591 1.00 67.94 84 ASP A O 1
ATOM 702 N N . PHE A 1 85 ? -18.674 1.756 -7.196 1.00 71.62 85 PHE A N 1
ATOM 703 C CA . PHE A 1 85 ? -19.963 1.147 -6.920 1.00 71.62 85 PHE A CA 1
ATOM 704 C C . PHE A 1 85 ? -19.950 0.624 -5.499 1.00 71.62 85 PHE A C 1
ATOM 706 O O . PHE A 1 85 ? -18.945 0.105 -5.015 1.00 71.62 85 PHE A O 1
ATOM 713 N N . ASP A 1 86 ? -21.095 0.747 -4.846 1.00 70.44 86 ASP A N 1
ATOM 714 C CA . ASP A 1 86 ? -21.207 0.343 -3.463 1.00 70.44 86 ASP A CA 1
ATOM 715 C C . ASP A 1 86 ? -21.235 -1.190 -3.360 1.00 70.44 86 ASP A C 1
ATOM 717 O O . ASP A 1 86 ? -22.202 -1.848 -3.761 1.00 70.44 86 ASP A O 1
ATOM 721 N N . PHE A 1 87 ? -20.156 -1.763 -2.818 1.00 70.44 87 PHE A N 1
ATOM 722 C CA . PHE A 1 87 ? -20.047 -3.195 -2.527 1.00 70.44 87 PHE A CA 1
ATOM 723 C C . PHE A 1 87 ? -21.121 -3.672 -1.534 1.00 70.44 87 PHE A C 1
ATOM 725 O O . PHE A 1 87 ? -21.393 -4.872 -1.470 1.00 70.44 87 PHE A O 1
ATOM 732 N N . MET A 1 88 ? -21.741 -2.750 -0.789 1.00 67.00 88 MET A N 1
ATOM 733 C CA . MET A 1 88 ? -22.729 -3.016 0.255 1.00 67.00 88 MET A CA 1
ATOM 734 C C . MET A 1 88 ? -24.171 -3.094 -0.258 1.00 67.00 88 MET A C 1
ATOM 736 O O . MET A 1 88 ? -25.033 -3.590 0.458 1.00 67.00 88 MET A O 1
ATOM 740 N N . VAL A 1 89 ? -24.449 -2.670 -1.496 1.00 67.56 89 VAL A N 1
ATOM 741 C CA . VAL A 1 89 ? -25.810 -2.675 -2.086 1.00 67.56 89 VAL A CA 1
ATOM 742 C C . VAL A 1 89 ? -26.185 -4.052 -2.670 1.00 67.56 89 VAL A C 1
ATOM 744 O O . VAL A 1 89 ? -27.160 -4.199 -3.402 1.00 67.56 89 VAL A O 1
ATOM 747 N N . SER A 1 90 ? -25.423 -5.106 -2.361 1.00 69.94 90 SER A N 1
ATOM 748 C CA . SER A 1 90 ? -25.724 -6.456 -2.849 1.00 69.94 90 SER A CA 1
ATOM 749 C C . SER A 1 90 ? -27.059 -6.972 -2.307 1.00 69.94 90 SER A C 1
ATOM 751 O O . SER A 1 90 ? -27.359 -6.857 -1.121 1.00 69.94 90 SER A O 1
ATOM 753 N N . SER A 1 91 ? -27.835 -7.618 -3.179 1.00 70.06 91 SER A N 1
ATOM 754 C CA . SER A 1 91 ? -29.064 -8.327 -2.808 1.00 70.06 91 SER A CA 1
ATOM 755 C C . SER A 1 91 ? -28.810 -9.575 -1.957 1.00 70.06 91 SER A C 1
ATOM 757 O O . SER A 1 91 ? -29.752 -10.157 -1.425 1.00 70.06 91 SER A O 1
ATOM 759 N N . THR A 1 92 ? -27.554 -10.018 -1.856 1.00 82.38 92 THR A N 1
ATOM 760 C CA . THR A 1 92 ? -27.149 -11.200 -1.094 1.00 82.38 92 THR A CA 1
ATOM 761 C C . THR A 1 92 ? -26.301 -10.800 0.114 1.00 82.38 92 THR A C 1
ATOM 763 O O . THR A 1 92 ? -25.290 -10.117 -0.069 1.00 82.38 92 THR A O 1
ATOM 766 N N . PRO A 1 93 ? -26.655 -11.238 1.337 1.00 86.19 93 PRO A N 1
ATOM 767 C CA . PRO A 1 93 ? -25.865 -10.937 2.523 1.00 86.19 93 PRO A CA 1
ATOM 768 C C . PRO A 1 93 ? -24.505 -11.650 2.487 1.00 86.19 93 PRO A C 1
ATOM 770 O O . PRO A 1 93 ? -24.355 -12.728 1.904 1.00 86.19 93 PRO A O 1
ATOM 773 N N . SER A 1 94 ? -23.513 -11.035 3.128 1.00 90.50 94 SER A N 1
ATOM 774 C CA . SER A 1 94 ? -22.177 -11.607 3.331 1.00 90.50 94 SER A CA 1
ATOM 775 C C . SER A 1 94 ? -22.205 -12.735 4.364 1.00 90.50 94 SER A C 1
ATOM 777 O O . SER A 1 94 ? -22.924 -12.646 5.356 1.00 90.50 94 SER A O 1
ATOM 779 N N . ASN A 1 95 ? -21.378 -13.766 4.159 1.00 92.00 95 ASN A N 1
ATOM 780 C CA . ASN A 1 95 ? -21.129 -14.831 5.143 1.00 92.00 95 ASN A CA 1
ATOM 781 C C . ASN A 1 95 ? -19.734 -14.732 5.784 1.00 92.00 95 ASN A C 1
ATOM 783 O O . ASN A 1 95 ? -19.286 -15.668 6.451 1.00 92.00 95 ASN A O 1
ATOM 787 N N . LEU A 1 96 ? -19.006 -13.640 5.540 1.00 93.88 96 LEU A N 1
ATOM 788 C CA . LEU A 1 96 ? -17.705 -13.404 6.157 1.00 93.88 96 LEU A CA 1
ATOM 789 C C . LEU A 1 96 ? -17.868 -13.035 7.642 1.00 93.88 96 LEU A C 1
ATOM 791 O O . LEU A 1 96 ? -18.778 -12.275 7.968 1.00 93.88 96 LEU A O 1
ATOM 795 N N . PRO A 1 97 ? -16.970 -13.500 8.532 1.00 94.62 97 PRO A N 1
ATOM 796 C CA . PRO A 1 97 ? -16.893 -12.998 9.904 1.00 94.62 97 PRO A CA 1
ATOM 797 C C . PRO A 1 97 ? -16.662 -11.483 9.942 1.00 94.62 97 PRO A C 1
ATOM 799 O O . PRO A 1 97 ? -15.967 -10.963 9.070 1.00 94.62 97 PRO A O 1
ATOM 802 N N . ASP A 1 98 ? -17.154 -10.791 10.973 1.00 90.88 98 ASP A N 1
ATOM 803 C CA . ASP A 1 98 ? -17.147 -9.320 11.049 1.00 90.88 98 ASP A CA 1
ATOM 804 C C . ASP A 1 98 ? -15.760 -8.688 10.845 1.00 90.88 98 ASP A C 1
ATOM 806 O O . ASP A 1 98 ? -15.617 -7.743 10.065 1.00 90.88 98 ASP A O 1
ATOM 810 N N . GLY A 1 99 ? -14.707 -9.220 11.478 1.00 92.62 99 GLY A N 1
ATOM 811 C CA . GLY A 1 99 ? -13.349 -8.709 11.277 1.00 92.62 99 GLY A CA 1
ATOM 812 C C . GLY A 1 99 ? -12.858 -8.903 9.842 1.00 92.62 99 GLY A C 1
ATOM 813 O O . GLY A 1 99 ? -12.314 -7.974 9.240 1.00 92.62 99 GLY A O 1
ATOM 814 N N . VAL A 1 100 ? -13.109 -10.078 9.252 1.00 95.81 100 VAL A N 1
ATOM 815 C CA . VAL A 1 100 ? -12.754 -10.363 7.849 1.00 95.81 100 VAL A CA 1
ATOM 816 C C . VAL A 1 100 ? -13.552 -9.459 6.909 1.00 95.81 100 VAL A C 1
ATOM 818 O O . VAL A 1 100 ? -13.003 -8.886 5.975 1.00 95.81 100 VAL A O 1
ATOM 821 N N . PHE A 1 101 ? -14.838 -9.266 7.177 1.00 93.19 101 PHE A N 1
ATOM 822 C CA . PHE A 1 101 ? -15.701 -8.378 6.414 1.00 93.19 101 PHE A CA 1
ATOM 823 C C . PHE A 1 101 ? -15.186 -6.931 6.424 1.00 93.19 101 PHE A C 1
ATOM 825 O O . PHE A 1 101 ? -15.081 -6.301 5.370 1.00 93.19 101 PHE A O 1
ATOM 832 N N . ASN A 1 102 ? -14.778 -6.425 7.591 1.00 92.31 102 ASN A N 1
ATOM 833 C CA . ASN A 1 102 ? -14.230 -5.078 7.734 1.00 92.31 102 ASN A CA 1
ATOM 834 C C . ASN A 1 102 ? -12.877 -4.916 7.028 1.00 92.31 102 ASN A C 1
ATOM 836 O O . ASN A 1 102 ? -12.687 -3.951 6.289 1.00 92.31 102 ASN A O 1
ATOM 840 N N . VAL A 1 103 ? -11.942 -5.863 7.162 1.00 95.25 103 VAL A N 1
ATOM 841 C CA . VAL A 1 103 ? -10.675 -5.755 6.414 1.00 95.25 103 VAL A CA 1
ATOM 842 C C . VAL A 1 103 ? -10.907 -5.857 4.902 1.00 95.25 103 VAL A C 1
ATOM 844 O O . VAL A 1 103 ? -10.261 -5.133 4.144 1.00 95.25 103 VAL A O 1
ATOM 847 N N . MET A 1 104 ? -11.877 -6.666 4.455 1.00 94.56 104 MET A N 1
ATOM 848 C CA . MET A 1 104 ? -12.270 -6.741 3.045 1.00 94.56 104 MET A CA 1
ATOM 849 C C . MET A 1 104 ? -12.844 -5.415 2.529 1.00 94.56 104 MET A C 1
ATOM 851 O O . MET A 1 104 ? -12.496 -5.016 1.419 1.00 94.56 104 MET A O 1
ATOM 855 N N . LYS A 1 105 ? -13.638 -4.682 3.329 1.00 92.12 105 LYS A N 1
ATOM 856 C CA . LYS A 1 105 ? -14.086 -3.318 2.981 1.00 92.12 105 LYS A CA 1
ATOM 857 C C . LYS A 1 105 ? -12.912 -2.375 2.722 1.00 92.12 105 LYS A C 1
ATOM 859 O O . LYS A 1 105 ? -12.956 -1.623 1.755 1.00 92.12 105 LYS A O 1
ATOM 864 N N . LEU A 1 106 ? -11.863 -2.432 3.548 1.00 92.81 106 LEU A N 1
ATOM 865 C CA . LEU A 1 106 ? -10.669 -1.602 3.362 1.00 92.81 106 LEU A CA 1
ATOM 866 C C . LEU A 1 106 ? -9.898 -1.983 2.094 1.00 92.81 106 LEU A C 1
ATOM 868 O O . LEU A 1 106 ? -9.633 -1.119 1.261 1.00 92.81 106 LEU A O 1
ATOM 872 N N . ILE A 1 107 ? -9.544 -3.261 1.923 1.00 93.06 107 ILE A N 1
ATOM 873 C CA . ILE A 1 107 ? -8.664 -3.677 0.815 1.00 93.06 107 ILE A CA 1
ATOM 874 C C . ILE A 1 107 ? -9.366 -3.701 -0.550 1.00 93.06 107 ILE A C 1
ATOM 876 O O . ILE A 1 107 ? -8.688 -3.652 -1.574 1.00 93.06 107 ILE A O 1
ATOM 880 N N . CYS A 1 108 ? -10.701 -3.782 -0.585 1.00 91.62 108 CYS A N 1
ATOM 881 C CA . CYS A 1 108 ? -11.494 -3.675 -1.814 1.00 91.62 108 CYS A CA 1
ATOM 882 C C . CYS A 1 108 ? -12.005 -2.254 -2.085 1.00 91.62 108 CYS A C 1
ATOM 884 O O . CYS A 1 108 ? -12.689 -2.043 -3.087 1.00 91.62 108 CYS A O 1
ATOM 886 N N . ASN A 1 109 ? -11.690 -1.279 -1.227 1.00 89.56 109 ASN A N 1
ATOM 887 C CA . ASN A 1 109 ? -12.160 0.087 -1.399 1.00 89.56 109 ASN A CA 1
ATOM 888 C C . ASN A 1 109 ? -11.601 0.704 -2.693 1.00 89.56 109 ASN A C 1
ATOM 890 O O . ASN A 1 109 ? -10.385 0.783 -2.904 1.00 89.56 109 ASN A O 1
ATOM 894 N N . TYR A 1 110 ? -12.505 1.183 -3.548 1.00 87.12 110 TYR A N 1
ATOM 895 C CA . TYR A 1 110 ? -12.145 1.749 -4.843 1.00 87.12 110 TYR A CA 1
ATOM 896 C C . TYR A 1 110 ? -11.278 3.009 -4.721 1.00 87.12 110 TYR A C 1
ATOM 898 O O . TYR A 1 110 ? -10.392 3.207 -5.551 1.00 87.12 110 TYR A O 1
ATOM 906 N N . GLN A 1 111 ? -11.475 3.843 -3.695 1.00 88.38 111 GLN A N 1
ATOM 907 C CA . GLN A 1 111 ? -10.716 5.084 -3.529 1.00 88.38 111 GLN A CA 1
ATOM 908 C C . GLN A 1 111 ? -9.233 4.802 -3.253 1.00 88.38 111 GLN A C 1
ATOM 910 O O . GLN A 1 111 ? -8.376 5.369 -3.934 1.00 88.38 111 GLN A O 1
ATOM 915 N N . TYR A 1 112 ? -8.923 3.872 -2.338 1.00 91.44 112 TYR A N 1
ATOM 916 C CA . TYR A 1 112 ? -7.536 3.456 -2.076 1.00 91.44 112 TYR A CA 1
ATOM 917 C C . TYR A 1 112 ? -6.899 2.818 -3.317 1.00 91.44 112 TYR A C 1
ATOM 919 O O . TYR A 1 112 ? -5.767 3.135 -3.681 1.00 91.44 112 TYR A O 1
ATOM 927 N N . LEU A 1 113 ? -7.644 1.957 -4.018 1.00 89.94 113 LEU A N 1
ATOM 928 C CA . LEU A 1 113 ? -7.165 1.305 -5.235 1.00 89.94 113 LEU A CA 1
ATOM 929 C C . LEU A 1 113 ? -6.865 2.311 -6.357 1.00 89.94 113 LEU A C 1
ATOM 931 O O . LEU A 1 113 ? -5.791 2.297 -6.963 1.00 89.94 113 LEU A O 1
ATOM 935 N N . SER A 1 114 ? -7.820 3.202 -6.624 1.00 88.12 114 SER A N 1
ATOM 936 C CA . SER A 1 114 ? -7.713 4.238 -7.647 1.00 88.12 114 SER A CA 1
ATOM 937 C C . SER A 1 114 ? -6.577 5.205 -7.339 1.00 88.12 114 SER A C 1
ATOM 939 O O . SER A 1 114 ? -5.979 5.743 -8.271 1.00 88.12 114 SER A O 1
ATOM 941 N N . ARG A 1 115 ? -6.257 5.434 -6.059 1.00 88.69 115 ARG A N 1
ATOM 942 C CA . ARG A 1 115 ? -5.153 6.309 -5.669 1.00 88.69 115 ARG A CA 1
ATOM 943 C C . ARG A 1 115 ? -3.801 5.722 -6.042 1.00 88.69 115 ARG A C 1
ATOM 945 O O . ARG A 1 115 ? -3.043 6.396 -6.735 1.00 88.69 115 ARG A O 1
ATOM 952 N N . VAL A 1 116 ? -3.539 4.469 -5.658 1.00 89.56 116 VAL A N 1
ATOM 953 C CA . VAL A 1 116 ? -2.306 3.771 -6.058 1.00 89.56 116 VAL A CA 1
ATOM 954 C C . VAL A 1 116 ? -2.175 3.776 -7.580 1.00 89.56 116 VAL A C 1
ATOM 956 O O . VAL A 1 116 ? -1.125 4.132 -8.098 1.00 89.56 116 VAL A O 1
ATOM 959 N N . TYR A 1 117 ? -3.262 3.486 -8.302 1.00 89.12 117 TYR A N 1
ATOM 960 C CA . TYR A 1 117 ? -3.262 3.536 -9.763 1.00 89.12 117 TYR A CA 1
ATOM 961 C C . TYR A 1 117 ? -2.942 4.930 -10.324 1.00 89.12 117 TYR A C 1
ATOM 963 O O . TYR A 1 117 ? -2.134 5.058 -11.239 1.00 89.12 117 TYR A O 1
ATOM 971 N N . THR A 1 118 ? -3.552 5.985 -9.782 1.00 87.31 118 THR A N 1
ATOM 972 C CA . THR A 1 118 ? -3.354 7.365 -10.259 1.00 87.31 118 THR A CA 1
ATOM 973 C C . THR A 1 118 ? -1.910 7.828 -10.067 1.00 87.31 118 THR A C 1
ATOM 975 O O . THR A 1 118 ? -1.371 8.513 -10.937 1.00 87.31 118 THR A O 1
ATOM 978 N N . ASP A 1 119 ? -1.265 7.406 -8.977 1.00 85.06 119 ASP A N 1
ATOM 979 C CA . ASP A 1 119 ? 0.131 7.735 -8.676 1.00 85.06 119 ASP A CA 1
ATOM 980 C C . ASP A 1 119 ? 1.131 7.066 -9.646 1.00 85.06 119 ASP A C 1
ATOM 982 O O . ASP A 1 119 ? 2.281 7.490 -9.708 1.00 85.06 119 ASP A O 1
ATOM 986 N N . THR A 1 120 ? 0.698 6.094 -10.464 1.00 83.56 120 THR A N 1
ATOM 987 C CA . THR A 1 120 ? 1.516 5.521 -11.557 1.00 83.56 120 THR A CA 1
ATOM 988 C C . THR A 1 120 ? 1.568 6.407 -12.807 1.00 83.56 120 THR A C 1
ATOM 990 O O . THR A 1 120 ? 2.358 6.159 -13.716 1.00 83.56 120 THR A O 1
ATOM 993 N N . TYR A 1 121 ? 0.715 7.438 -12.880 1.00 82.62 121 TYR A N 1
ATOM 994 C CA . TYR A 1 121 ? 0.582 8.378 -14.001 1.00 82.62 121 TYR A CA 1
ATOM 995 C C . TYR A 1 121 ? 0.225 7.762 -15.365 1.00 82.62 121 TYR A C 1
ATOM 997 O O . TYR A 1 121 ? 0.305 8.461 -16.380 1.00 82.62 121 TYR A O 1
ATOM 1005 N N . ILE A 1 122 ? -0.214 6.503 -15.407 1.00 83.75 122 ILE A N 1
ATOM 1006 C CA . ILE A 1 122 ? -0.630 5.833 -16.642 1.00 83.75 122 ILE A CA 1
ATOM 1007 C C . ILE A 1 122 ? -1.929 6.443 -17.194 1.00 83.75 122 ILE A C 1
ATOM 1009 O O . ILE A 1 122 ? -2.952 6.504 -16.511 1.00 83.75 122 ILE A O 1
ATOM 1013 N N . ASP A 1 123 ? -1.901 6.857 -18.463 1.00 81.94 123 ASP A N 1
ATOM 1014 C CA . ASP A 1 123 ? -3.050 7.342 -19.246 1.00 81.94 123 ASP A CA 1
ATOM 1015 C C . ASP A 1 123 ? -3.824 6.162 -19.852 1.00 81.94 123 ASP A C 1
ATOM 1017 O O . ASP A 1 123 ? -3.974 6.000 -21.066 1.00 81.94 123 ASP A O 1
ATOM 1021 N N . MET A 1 124 ? -4.268 5.266 -18.977 1.00 82.56 124 MET A N 1
ATOM 1022 C CA . MET A 1 124 ? -5.213 4.206 -19.306 1.00 82.56 124 MET A CA 1
ATOM 1023 C C . MET A 1 124 ? -6.253 4.111 -18.190 1.00 82.56 124 MET A C 1
ATOM 1025 O O . MET A 1 124 ? -5.934 4.394 -17.036 1.00 82.56 124 MET A O 1
ATOM 1029 N N . PRO A 1 125 ? -7.489 3.687 -18.474 1.00 82.12 125 PRO A N 1
ATOM 1030 C CA . PRO A 1 125 ? -8.455 3.406 -17.422 1.00 82.12 125 PRO A CA 1
ATOM 1031 C C . PRO A 1 125 ? -8.043 2.219 -16.537 1.00 82.12 125 PRO A C 1
ATOM 1033 O O . PRO A 1 125 ? -7.586 1.183 -17.031 1.00 82.12 125 PRO A O 1
ATOM 1036 N N . LEU A 1 126 ? -8.283 2.339 -15.228 1.00 81.88 126 LEU A N 1
ATOM 1037 C CA . LEU A 1 126 ? -8.118 1.237 -14.279 1.00 81.88 126 LEU A CA 1
ATOM 1038 C C . LEU A 1 126 ? -8.945 0.014 -14.722 1.00 81.88 126 LEU A C 1
ATOM 1040 O O . LEU A 1 126 ? -10.111 0.134 -15.101 1.00 81.88 126 LEU A O 1
ATOM 1044 N N . GLY A 1 127 ? -8.326 -1.169 -14.686 1.00 78.50 127 GLY A N 1
ATOM 1045 C CA . GLY A 1 127 ? -8.920 -2.424 -15.165 1.00 78.50 127 GLY A CA 1
ATOM 1046 C C . GLY A 1 127 ? -8.725 -2.705 -16.663 1.00 78.50 127 GLY A C 1
ATOM 1047 O O . GLY A 1 127 ? -9.042 -3.803 -17.108 1.00 78.50 127 GLY A O 1
ATOM 1048 N N . GLN A 1 128 ? -8.168 -1.772 -17.449 1.00 82.25 128 GLN A N 1
ATOM 1049 C CA . GLN A 1 128 ? -7.809 -2.018 -18.860 1.00 82.25 128 GLN A CA 1
ATOM 1050 C C . GLN A 1 128 ? -6.338 -2.400 -19.075 1.00 82.25 128 GLN A C 1
ATOM 1052 O O . GLN A 1 128 ? -5.942 -2.799 -20.174 1.00 82.25 128 GLN A O 1
ATOM 1057 N N . VAL A 1 129 ? -5.508 -2.289 -18.040 1.00 85.00 129 VAL A N 1
ATOM 1058 C CA . VAL A 1 129 ? -4.098 -2.675 -18.105 1.00 85.00 129 VAL A CA 1
ATOM 1059 C C . VAL A 1 129 ? -3.984 -4.176 -17.827 1.00 85.00 129 VAL A C 1
ATOM 1061 O O . VAL A 1 129 ? -4.013 -4.624 -16.685 1.00 85.00 129 VAL A O 1
ATOM 1064 N N . SER A 1 130 ? -3.895 -4.983 -18.888 1.00 86.19 130 SER A N 1
ATOM 1065 C CA . SER A 1 130 ? -3.765 -6.442 -18.760 1.00 86.19 130 SER A CA 1
ATOM 1066 C C . SER A 1 130 ? -2.399 -6.855 -18.197 1.00 86.19 130 SER A C 1
ATOM 1068 O O . SER A 1 130 ? -1.390 -6.262 -18.583 1.00 86.19 130 SER A O 1
ATOM 1070 N N . GLN A 1 131 ? -2.339 -7.949 -17.428 1.00 86.56 131 GLN A N 1
ATOM 1071 C CA . GLN A 1 131 ? -1.076 -8.476 -16.889 1.00 86.56 131 GLN A CA 1
ATOM 1072 C C . GLN A 1 131 ? -0.030 -8.739 -17.980 1.00 86.56 131 GLN A C 1
ATOM 1074 O O . GLN A 1 131 ? 1.106 -8.304 -17.862 1.00 86.56 131 GLN A O 1
ATOM 1079 N N . LYS A 1 132 ? -0.438 -9.331 -19.110 1.00 88.94 132 LYS A N 1
ATOM 1080 C CA . LYS A 1 132 ? 0.450 -9.580 -20.258 1.00 88.94 132 LYS A CA 1
ATOM 1081 C C . LYS A 1 132 ? 1.151 -8.309 -20.754 1.00 88.94 132 LYS A C 1
ATOM 1083 O O . LYS A 1 132 ? 2.302 -8.361 -21.173 1.00 88.94 132 LYS A O 1
ATOM 1088 N N . ARG A 1 133 ? 0.447 -7.174 -20.730 1.00 89.25 133 ARG A N 1
ATOM 1089 C CA . ARG A 1 133 ? 0.980 -5.871 -21.147 1.00 89.25 133 ARG A CA 1
ATOM 1090 C C . ARG A 1 133 ? 1.989 -5.336 -20.132 1.00 89.25 133 ARG A C 1
ATOM 1092 O O . ARG A 1 133 ? 3.011 -4.800 -20.542 1.00 89.25 133 ARG A O 1
ATOM 1099 N N . ILE A 1 134 ? 1.724 -5.529 -18.838 1.00 88.75 134 ILE A N 1
ATOM 1100 C CA . ILE A 1 134 ? 2.660 -5.208 -17.751 1.00 88.75 134 ILE A CA 1
ATOM 1101 C C . ILE A 1 134 ? 3.933 -6.048 -17.882 1.00 88.75 134 ILE A C 1
ATOM 1103 O O . ILE A 1 134 ? 5.026 -5.494 -17.868 1.00 88.75 134 ILE A O 1
ATOM 1107 N N . ASP A 1 135 ? 3.801 -7.355 -18.114 1.00 88.62 135 ASP A N 1
ATOM 1108 C CA . ASP A 1 135 ? 4.941 -8.266 -18.265 1.00 88.62 135 ASP A CA 1
ATOM 1109 C C . ASP A 1 135 ? 5.802 -7.903 -19.489 1.00 88.62 135 ASP A C 1
ATOM 1111 O O . ASP A 1 135 ? 7.033 -7.919 -19.429 1.00 88.62 135 ASP A O 1
ATOM 1115 N N . GLN A 1 136 ? 5.161 -7.531 -20.605 1.00 89.19 136 GLN A N 1
ATOM 1116 C CA . GLN A 1 136 ? 5.854 -7.018 -21.790 1.00 89.19 136 GLN A CA 1
ATOM 1117 C C . GLN A 1 136 ? 6.600 -5.720 -21.481 1.00 89.19 136 GLN A C 1
ATOM 1119 O O . GLN A 1 136 ? 7.780 -5.619 -21.798 1.00 89.19 136 GLN A O 1
ATOM 1124 N N . ALA A 1 137 ? 5.945 -4.763 -20.823 1.00 89.19 137 ALA A N 1
ATOM 1125 C CA . ALA A 1 137 ? 6.559 -3.491 -20.459 1.00 89.19 137 ALA A CA 1
ATOM 1126 C C . ALA A 1 137 ? 7.753 -3.684 -19.512 1.00 89.19 137 ALA A C 1
ATOM 1128 O O . ALA A 1 137 ? 8.798 -3.069 -19.714 1.00 89.19 137 ALA A O 1
ATOM 1129 N N . TYR A 1 138 ? 7.632 -4.592 -18.539 1.00 87.25 138 TYR A N 1
ATOM 1130 C CA . TYR A 1 138 ? 8.711 -4.968 -17.627 1.00 87.25 138 TYR A CA 1
ATOM 1131 C C . TYR A 1 138 ? 9.919 -5.525 -18.388 1.00 87.25 138 TYR A C 1
ATOM 1133 O O . TYR A 1 138 ? 11.047 -5.080 -18.183 1.00 87.25 138 TYR A O 1
ATOM 1141 N N . LYS A 1 139 ? 9.686 -6.449 -19.329 1.00 88.88 139 LYS A N 1
ATOM 1142 C CA . LYS A 1 139 ? 10.743 -6.994 -20.188 1.00 88.88 139 LYS A CA 1
ATOM 1143 C C . LYS A 1 139 ? 11.402 -5.909 -21.048 1.00 88.88 139 LYS A C 1
ATOM 1145 O O . LYS A 1 139 ? 12.627 -5.849 -21.108 1.00 88.88 139 LYS A O 1
ATOM 1150 N N . THR A 1 140 ? 10.610 -5.044 -21.683 1.00 88.50 140 THR A N 1
ATOM 1151 C CA . THR A 1 140 ? 11.120 -3.933 -22.502 1.00 88.50 140 THR A CA 1
ATOM 1152 C C . THR A 1 140 ? 11.984 -2.979 -21.676 1.00 88.50 140 THR A C 1
ATOM 1154 O O . THR A 1 140 ? 13.023 -2.530 -22.160 1.00 88.50 140 THR A O 1
ATOM 1157 N N . LEU A 1 141 ? 11.603 -2.699 -20.424 1.00 84.50 141 LEU A N 1
AT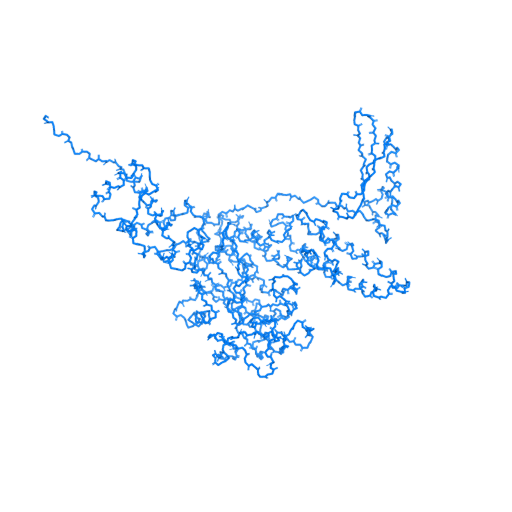OM 1158 C CA . LEU A 1 141 ? 12.420 -1.913 -19.501 1.00 84.50 141 LEU A CA 1
ATOM 1159 C C . LEU A 1 141 ? 13.749 -2.613 -19.190 1.00 84.50 141 LEU A C 1
ATOM 1161 O O . LEU A 1 141 ? 14.797 -1.993 -19.363 1.00 84.50 141 LEU A O 1
ATOM 1165 N N . LEU A 1 142 ? 13.742 -3.894 -18.803 1.00 83.75 142 LEU A N 1
ATOM 1166 C CA . LEU A 1 142 ? 14.983 -4.638 -18.537 1.00 83.75 142 LEU A CA 1
ATOM 1167 C C . LEU A 1 142 ? 15.956 -4.578 -19.729 1.00 83.75 142 LEU A C 1
ATOM 1169 O O . LEU A 1 142 ? 17.132 -4.258 -19.555 1.00 83.75 142 LEU A O 1
ATOM 1173 N N . GLU A 1 143 ? 15.453 -4.806 -20.945 1.00 86.69 143 GLU A N 1
ATOM 1174 C CA . GLU A 1 143 ? 16.245 -4.702 -22.177 1.00 86.69 143 GLU A CA 1
ATOM 1175 C C . GLU A 1 143 ? 16.795 -3.280 -22.390 1.00 86.69 143 GLU A C 1
ATOM 1177 O O . GLU A 1 143 ? 17.960 -3.106 -22.759 1.00 86.69 143 GLU A O 1
ATOM 1182 N N . ALA A 1 144 ? 15.988 -2.247 -22.118 1.00 84.62 144 ALA A N 1
ATOM 1183 C CA . ALA A 1 144 ? 16.426 -0.854 -22.186 1.00 84.62 144 ALA A CA 1
ATOM 1184 C C . ALA A 1 144 ? 17.550 -0.556 -21.179 1.00 84.62 144 ALA A C 1
ATOM 1186 O O . ALA A 1 144 ? 18.520 0.120 -21.524 1.00 84.62 144 ALA A O 1
ATOM 1187 N N . ARG A 1 145 ? 17.481 -1.094 -19.956 1.00 80.38 145 ARG A N 1
ATOM 1188 C CA . ARG A 1 145 ? 18.544 -0.931 -18.953 1.00 80.38 145 ARG A CA 1
ATOM 1189 C C . ARG A 1 145 ? 19.868 -1.515 -19.434 1.00 80.38 145 ARG A C 1
ATOM 1191 O O . ARG A 1 145 ? 20.888 -0.830 -19.387 1.00 80.38 145 ARG A O 1
ATOM 1198 N N . GLU A 1 146 ? 19.848 -2.746 -19.939 1.00 84.25 146 GLU A N 1
ATOM 1199 C CA . GLU A 1 146 ? 21.055 -3.399 -20.456 1.00 84.25 146 GLU A CA 1
ATOM 1200 C C . GLU A 1 146 ? 21.676 -2.619 -21.624 1.00 84.25 146 GLU A C 1
ATOM 1202 O O . GLU A 1 146 ? 22.899 -2.458 -21.699 1.00 84.25 146 GLU A O 1
ATOM 1207 N N . LEU A 1 147 ? 20.845 -2.111 -22.541 1.00 85.44 147 LEU A N 1
ATOM 1208 C CA . LEU A 1 147 ? 21.297 -1.272 -23.653 1.00 85.44 147 LEU A CA 1
ATOM 1209 C C . LEU A 1 147 ? 21.890 0.050 -23.168 1.00 85.44 147 LEU A C 1
ATOM 1211 O O . LEU A 1 147 ? 22.902 0.500 -23.707 1.00 85.44 147 LEU A O 1
ATOM 1215 N N . ASN A 1 148 ? 21.306 0.652 -22.133 1.00 82.62 148 ASN A N 1
ATOM 1216 C CA . ASN A 1 148 ? 21.827 1.863 -21.517 1.00 82.62 148 ASN A CA 1
ATOM 1217 C C . ASN A 1 148 ? 23.226 1.635 -20.914 1.00 82.62 148 ASN A C 1
ATOM 1219 O O . ASN A 1 148 ? 24.144 2.417 -21.173 1.00 82.62 148 ASN A O 1
ATOM 1223 N N . ASP A 1 149 ? 23.440 0.526 -20.204 1.00 81.56 149 ASP A N 1
ATOM 1224 C CA . ASP A 1 149 ? 24.756 0.178 -19.649 1.00 81.56 149 ASP A CA 1
ATOM 1225 C C . ASP A 1 149 ? 25.808 -0.060 -20.750 1.00 81.56 149 ASP A C 1
ATOM 1227 O O . ASP A 1 149 ? 26.941 0.441 -20.667 1.00 81.56 149 ASP A O 1
ATOM 1231 N N . LYS A 1 150 ? 25.427 -0.753 -21.834 1.00 86.25 150 LYS A N 1
ATOM 1232 C CA . LYS A 1 150 ? 26.276 -0.948 -23.026 1.00 86.25 150 LYS A CA 1
ATOM 1233 C C . LYS A 1 150 ? 26.610 0.379 -23.710 1.00 86.25 150 LYS A C 1
ATOM 1235 O O . LYS A 1 150 ? 27.774 0.623 -24.040 1.00 86.25 150 LYS A O 1
ATOM 1240 N N . TYR A 1 151 ? 25.620 1.258 -23.868 1.00 84.69 151 TYR A N 1
ATOM 1241 C CA . TYR A 1 151 ? 25.783 2.594 -24.438 1.00 84.69 151 TYR A CA 1
ATOM 1242 C C . TYR A 1 151 ? 26.810 3.420 -23.658 1.00 84.69 151 TYR A C 1
ATOM 1244 O O . TYR A 1 151 ? 27.763 3.927 -24.253 1.00 84.69 151 TYR A O 1
ATOM 1252 N N . TYR A 1 152 ? 26.680 3.518 -22.331 1.00 81.06 152 TYR A N 1
ATOM 1253 C CA . TYR A 1 152 ? 27.624 4.285 -21.511 1.00 81.06 152 TYR A CA 1
ATOM 1254 C C . TYR A 1 152 ? 29.025 3.668 -21.488 1.00 81.06 152 TYR A C 1
ATOM 1256 O O . TYR A 1 152 ? 30.018 4.401 -21.485 1.00 81.06 152 TYR A O 1
ATOM 1264 N N . THR A 1 153 ? 29.126 2.339 -21.519 1.00 84.25 153 THR A N 1
ATOM 1265 C CA . THR A 1 153 ? 30.416 1.638 -21.589 1.00 84.25 153 THR A CA 1
ATOM 1266 C C . THR A 1 153 ? 31.150 1.940 -22.895 1.00 84.25 153 THR A C 1
ATOM 1268 O O . THR A 1 153 ? 32.327 2.306 -22.859 1.00 84.25 153 THR A O 1
ATOM 1271 N N . ALA A 1 154 ? 30.453 1.880 -24.034 1.00 84.38 154 ALA A N 1
ATOM 1272 C CA . ALA A 1 154 ? 31.006 2.275 -25.330 1.00 84.38 154 ALA A CA 1
ATOM 1273 C C . ALA A 1 154 ? 31.330 3.779 -25.366 1.00 84.38 154 ALA A C 1
ATOM 1275 O O . ALA A 1 154 ? 32.379 4.192 -25.863 1.00 84.38 154 ALA A O 1
ATOM 1276 N N . LYS A 1 155 ? 30.480 4.612 -24.747 1.00 81.62 155 LYS A N 1
ATOM 1277 C CA . LYS A 1 155 ? 30.662 6.066 -24.707 1.00 81.62 155 LYS A CA 1
ATOM 1278 C C . LYS A 1 155 ? 31.914 6.507 -23.950 1.00 81.62 155 LYS A C 1
ATOM 1280 O O . LYS A 1 155 ? 32.548 7.479 -24.350 1.00 81.62 155 LYS A O 1
ATOM 1285 N N . LYS A 1 156 ? 32.322 5.790 -22.899 1.00 84.19 156 LYS A N 1
ATOM 1286 C CA . LYS A 1 156 ? 33.587 6.061 -22.185 1.00 84.19 156 LYS A CA 1
ATOM 1287 C C . LYS A 1 156 ? 34.824 5.910 -23.081 1.00 84.19 156 LYS A C 1
ATOM 1289 O O . LYS A 1 156 ? 35.849 6.519 -22.795 1.00 84.19 156 LYS A O 1
ATOM 1294 N N . LYS A 1 157 ? 34.729 5.132 -24.164 1.00 84.56 157 LYS A N 1
ATOM 1295 C CA . LYS A 1 157 ? 35.808 4.872 -25.129 1.00 84.56 157 LYS A CA 1
ATOM 1296 C C . LYS A 1 157 ? 35.538 5.528 -26.489 1.00 84.56 157 LYS A C 1
ATOM 1298 O O . LYS A 1 157 ? 35.943 5.002 -27.519 1.00 84.56 157 LYS A O 1
ATOM 1303 N N . TYR A 1 158 ? 34.882 6.693 -26.504 1.00 80.25 158 TYR A N 1
ATOM 1304 C CA . TYR A 1 158 ? 34.509 7.402 -27.742 1.00 80.25 158 TYR A CA 1
ATOM 1305 C C . TYR A 1 158 ? 35.697 7.853 -28.614 1.00 80.25 158 TYR A C 1
ATOM 1307 O O . TYR A 1 158 ? 35.496 8.343 -29.722 1.00 80.25 158 TYR A O 1
ATOM 1315 N N . SER A 1 159 ? 36.929 7.731 -28.116 1.00 77.50 159 SER A N 1
ATOM 1316 C CA . SER A 1 159 ? 38.153 7.966 -28.885 1.00 77.50 159 SER A CA 1
ATOM 1317 C C . SER A 1 159 ? 38.371 6.933 -29.994 1.00 77.50 159 SER A C 1
ATOM 1319 O O . SER A 1 159 ? 39.032 7.243 -30.982 1.00 77.50 159 SER A O 1
ATOM 1321 N N . ASP A 1 160 ? 37.811 5.730 -29.856 1.00 85.50 160 ASP A N 1
ATOM 1322 C CA . ASP A 1 160 ? 37.845 4.687 -30.877 1.00 85.50 160 ASP A CA 1
ATOM 1323 C C . ASP A 1 160 ? 36.634 4.809 -31.820 1.00 85.50 160 ASP A C 1
ATOM 1325 O O . ASP A 1 160 ? 35.482 4.931 -31.390 1.00 85.50 160 ASP A O 1
ATOM 1329 N N . ARG A 1 161 ? 36.895 4.759 -33.131 1.00 84.69 161 ARG A N 1
ATOM 1330 C CA . ARG A 1 161 ? 35.879 4.878 -34.183 1.00 84.69 161 ARG A CA 1
ATOM 1331 C C . ARG A 1 161 ? 34.864 3.734 -34.129 1.00 84.69 161 ARG A C 1
ATOM 1333 O O . ARG A 1 161 ? 33.686 3.973 -34.401 1.00 84.69 161 ARG A O 1
ATOM 1340 N N . GLU A 1 162 ? 35.290 2.525 -33.763 1.00 85.38 162 GLU A N 1
ATOM 1341 C CA . GLU A 1 162 ? 34.391 1.371 -33.633 1.00 85.38 162 GLU A CA 1
ATOM 1342 C C . GLU A 1 162 ? 33.474 1.515 -32.416 1.00 85.38 162 GLU A C 1
ATOM 1344 O O . GLU A 1 162 ? 32.259 1.343 -32.523 1.00 85.38 162 GLU A O 1
ATOM 1349 N N . GLN A 1 163 ? 34.023 1.932 -31.273 1.00 84.00 163 GLN A N 1
ATOM 1350 C CA . GLN A 1 163 ? 33.241 2.183 -30.058 1.00 84.00 163 GLN A CA 1
ATOM 1351 C C . GLN A 1 163 ? 32.264 3.348 -30.230 1.00 84.00 163 GLN A C 1
ATOM 1353 O O . GLN A 1 163 ? 31.129 3.268 -29.764 1.00 84.00 163 GLN A O 1
ATOM 1358 N N . ALA A 1 164 ? 32.652 4.400 -30.956 1.00 83.81 164 ALA A N 1
ATOM 1359 C CA . ALA A 1 164 ? 31.751 5.494 -31.307 1.00 83.81 164 ALA A CA 1
ATOM 1360 C C . ALA A 1 164 ? 30.584 5.018 -32.194 1.00 83.81 164 ALA A C 1
ATOM 1362 O O . ALA A 1 164 ? 29.442 5.431 -31.983 1.00 83.81 164 ALA A O 1
ATOM 1363 N N . HIS A 1 165 ? 30.840 4.127 -33.160 1.00 86.75 165 HIS A N 1
ATOM 1364 C CA . HIS A 1 165 ? 29.785 3.512 -33.970 1.00 86.75 165 HIS A CA 1
ATOM 1365 C C . HIS A 1 165 ? 28.852 2.637 -33.117 1.00 86.75 165 HIS A C 1
ATOM 1367 O O . HIS A 1 165 ? 27.633 2.782 -33.198 1.00 86.75 165 HIS A O 1
ATOM 1373 N N . MET A 1 166 ? 29.406 1.789 -32.246 1.00 85.75 166 MET A N 1
ATOM 1374 C CA . MET A 1 166 ? 28.615 0.946 -31.344 1.00 85.75 166 MET A CA 1
ATOM 1375 C C . MET A 1 166 ? 27.786 1.767 -30.354 1.00 85.75 166 MET A C 1
ATOM 1377 O O . MET A 1 166 ? 26.618 1.462 -30.144 1.00 85.75 166 MET A O 1
ATOM 1381 N N . ALA A 1 167 ? 28.335 2.851 -29.800 1.00 84.56 167 ALA A N 1
ATOM 1382 C CA . ALA A 1 167 ? 27.587 3.760 -28.936 1.00 84.56 167 ALA A CA 1
ATOM 1383 C C . ALA A 1 167 ? 26.391 4.384 -29.673 1.00 84.56 167 ALA A C 1
ATOM 1385 O O . ALA A 1 167 ? 25.296 4.457 -29.120 1.00 84.56 167 ALA A O 1
ATOM 1386 N N . LYS A 1 168 ? 26.556 4.793 -30.937 1.00 83.81 168 LYS A N 1
ATOM 1387 C CA . LYS A 1 168 ? 25.432 5.286 -31.748 1.00 83.81 168 LYS A CA 1
ATOM 1388 C C . LYS A 1 168 ? 24.367 4.213 -31.981 1.00 83.81 168 LYS A C 1
ATOM 1390 O O . LYS A 1 168 ? 23.182 4.526 -31.897 1.00 83.81 168 LYS A O 1
ATOM 1395 N N . LEU A 1 169 ? 24.779 2.972 -32.249 1.00 86.75 169 LEU A N 1
ATOM 1396 C CA . LEU A 1 169 ? 23.869 1.845 -32.459 1.00 86.75 169 LEU A CA 1
ATOM 1397 C C . LEU A 1 169 ? 23.087 1.503 -31.182 1.00 86.75 169 LEU A C 1
ATOM 1399 O O . LEU A 1 169 ? 21.861 1.469 -31.220 1.00 86.75 169 LEU A O 1
ATOM 1403 N N . TYR A 1 170 ? 23.764 1.368 -30.038 1.00 86.38 170 TYR A N 1
ATOM 1404 C CA . TYR A 1 170 ? 23.100 1.142 -28.751 1.00 86.38 170 TYR A CA 1
ATOM 1405 C C . TYR A 1 170 ? 22.169 2.293 -28.374 1.00 86.38 170 TYR A C 1
ATOM 1407 O O . TYR A 1 170 ? 21.068 2.053 -27.896 1.00 86.38 170 TYR A O 1
ATOM 1415 N N . GLY A 1 171 ? 22.571 3.543 -28.628 1.00 81.94 171 GLY A N 1
ATOM 1416 C CA . GLY A 1 171 ? 21.707 4.703 -28.409 1.00 81.94 171 GLY A CA 1
ATOM 1417 C C . GLY A 1 171 ? 20.450 4.681 -29.285 1.00 81.94 171 GLY A C 1
ATOM 1418 O O . GLY A 1 171 ? 19.377 5.073 -28.829 1.00 81.94 171 GLY A O 1
ATOM 1419 N N . PHE A 1 172 ? 20.562 4.193 -30.524 1.00 83.44 172 PHE A N 1
ATOM 1420 C CA . PHE A 1 172 ? 19.423 3.997 -31.417 1.00 83.44 172 PHE A CA 1
ATOM 1421 C C . PHE A 1 172 ? 18.485 2.895 -30.906 1.00 83.44 172 PHE A C 1
ATOM 1423 O O . PHE A 1 172 ? 17.301 3.161 -30.720 1.00 83.44 172 PHE A O 1
ATOM 1430 N N . GLU A 1 173 ? 18.999 1.701 -30.605 1.00 85.75 173 GLU A N 1
ATOM 1431 C CA . GLU A 1 173 ? 18.198 0.580 -30.081 1.00 85.75 173 GLU A CA 1
ATOM 1432 C C . GLU A 1 173 ? 17.516 0.930 -28.750 1.00 85.75 173 GLU A C 1
ATOM 1434 O O . GLU A 1 173 ? 16.336 0.645 -28.545 1.00 85.75 173 GLU A O 1
ATOM 1439 N N . LEU A 1 174 ? 18.233 1.621 -27.862 1.00 83.38 174 LEU A N 1
ATOM 1440 C CA . LEU A 1 174 ? 17.705 2.104 -26.590 1.00 83.38 174 LEU A CA 1
ATOM 1441 C C . LEU A 1 174 ? 16.513 3.045 -26.790 1.00 83.38 174 LEU A C 1
ATOM 1443 O O . LEU A 1 174 ? 15.497 2.925 -26.105 1.00 83.38 174 LEU A O 1
ATOM 1447 N N . MET A 1 175 ? 16.606 3.952 -27.763 1.00 79.25 175 MET A N 1
ATOM 1448 C CA . MET A 1 175 ? 15.511 4.851 -28.118 1.00 79.25 175 MET A CA 1
ATOM 1449 C C . MET A 1 175 ? 14.287 4.077 -28.631 1.00 79.25 175 MET A C 1
ATOM 1451 O O . MET A 1 175 ? 13.160 4.392 -28.250 1.00 79.25 175 MET A O 1
ATOM 1455 N N . GLN A 1 176 ? 14.493 3.031 -29.440 1.00 82.50 176 GLN A N 1
ATOM 1456 C CA . GLN A 1 176 ? 13.400 2.167 -29.901 1.00 82.50 176 GLN A CA 1
ATOM 1457 C C . GLN A 1 176 ? 12.700 1.475 -28.731 1.00 82.50 176 GLN A C 1
ATOM 1459 O O . GLN A 1 176 ? 11.470 1.475 -28.669 1.00 82.50 176 GLN A O 1
ATOM 1464 N N . LYS A 1 177 ? 13.466 0.963 -27.760 1.00 85.19 177 LYS A N 1
ATOM 1465 C CA . LYS A 1 177 ? 12.911 0.347 -26.547 1.00 85.19 177 LYS A CA 1
ATOM 1466 C C . LYS A 1 177 ? 12.141 1.337 -25.682 1.00 85.19 177 LYS A C 1
ATOM 1468 O O . LYS A 1 177 ? 11.071 0.999 -25.183 1.00 85.19 177 LYS A O 1
ATOM 1473 N N . CYS A 1 178 ? 12.609 2.578 -25.571 1.00 79.50 178 CYS A N 1
ATOM 1474 C CA . CYS A 1 178 ? 11.869 3.629 -24.871 1.00 79.50 178 CYS A CA 1
ATOM 1475 C C . CYS A 1 178 ? 10.518 3.921 -25.544 1.00 79.50 178 CYS A C 1
ATOM 1477 O O . CYS A 1 178 ? 9.506 4.050 -24.859 1.00 79.50 178 CYS A O 1
ATOM 1479 N N . PHE A 1 179 ? 10.470 3.980 -26.880 1.00 78.69 179 PHE A N 1
ATOM 1480 C CA . PHE A 1 179 ? 9.207 4.159 -27.603 1.00 78.69 179 PHE A CA 1
ATOM 1481 C C . PHE A 1 179 ? 8.285 2.944 -27.502 1.00 78.69 179 PHE A C 1
ATOM 1483 O O . PHE A 1 179 ? 7.073 3.114 -27.372 1.00 78.69 179 PHE A O 1
ATOM 1490 N N . GLU A 1 180 ? 8.838 1.732 -27.555 1.00 83.94 180 GLU A N 1
ATOM 1491 C CA . GLU A 1 180 ? 8.093 0.496 -27.312 1.00 83.94 180 GLU A CA 1
ATOM 1492 C C . GLU A 1 180 ? 7.442 0.536 -25.922 1.00 83.94 180 GLU A C 1
ATOM 1494 O O . GLU A 1 180 ? 6.232 0.332 -25.811 1.00 83.94 180 GLU A O 1
ATOM 1499 N N . TYR A 1 181 ? 8.202 0.921 -24.890 1.00 84.81 181 TYR A N 1
ATOM 1500 C CA . TYR A 1 181 ? 7.684 1.098 -23.536 1.00 84.81 181 TYR A CA 1
ATOM 1501 C C . TYR A 1 181 ? 6.582 2.158 -23.474 1.00 84.81 181 TYR A C 1
ATOM 1503 O O . TYR A 1 181 ? 5.504 1.852 -22.987 1.00 84.81 181 TYR A O 1
ATOM 1511 N N . SER A 1 182 ? 6.777 3.362 -24.024 1.00 79.50 182 SER A N 1
ATOM 1512 C CA . SER A 1 182 ? 5.747 4.418 -23.996 1.00 79.50 182 SER A CA 1
ATOM 1513 C C . SER A 1 182 ? 4.466 4.061 -24.762 1.00 79.50 182 SER A C 1
ATOM 1515 O O . SER A 1 182 ? 3.403 4.608 -24.478 1.00 79.50 182 SER A O 1
ATOM 1517 N N . ARG A 1 183 ? 4.535 3.150 -25.742 1.00 79.12 183 ARG A N 1
ATOM 1518 C CA . ARG A 1 183 ? 3.337 2.592 -26.397 1.00 79.12 183 ARG A CA 1
ATOM 1519 C C . ARG A 1 183 ? 2.648 1.565 -25.507 1.00 79.12 183 ARG A C 1
ATOM 1521 O O . ARG A 1 183 ? 1.420 1.516 -25.449 1.00 79.12 183 ARG A O 1
ATOM 1528 N N . LEU A 1 184 ? 3.424 0.723 -24.827 1.00 84.19 184 LEU A N 1
ATOM 1529 C CA . LEU A 1 184 ? 2.893 -0.245 -23.873 1.00 84.19 184 LEU A CA 1
ATOM 1530 C C . LEU A 1 184 ? 2.313 0.456 -22.643 1.00 84.19 184 LEU A C 1
ATOM 1532 O O . LEU A 1 184 ? 1.248 0.068 -22.195 1.00 84.19 184 LEU A O 1
ATOM 1536 N N . MET A 1 185 ? 2.929 1.514 -22.149 1.00 84.50 185 MET A N 1
ATOM 1537 C CA . MET A 1 185 ? 2.513 2.254 -20.968 1.00 84.50 185 MET A CA 1
ATOM 1538 C C . MET A 1 185 ? 2.467 3.737 -21.330 1.00 84.50 185 MET A C 1
ATOM 1540 O O . MET A 1 185 ? 3.494 4.405 -21.257 1.00 84.50 185 MET A O 1
ATOM 1544 N N . PRO A 1 186 ? 1.320 4.242 -21.819 1.00 79.88 186 PRO A N 1
ATOM 1545 C CA . PRO A 1 186 ? 1.153 5.665 -22.079 1.00 79.88 186 PRO A CA 1
ATOM 1546 C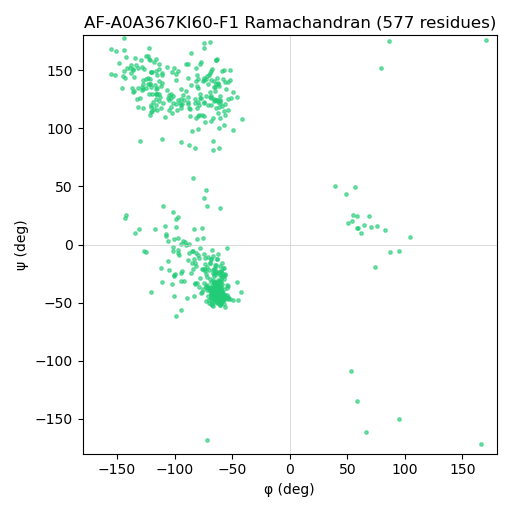 C . PRO A 1 186 ? 0.982 6.407 -20.749 1.00 79.88 186 PRO A C 1
ATOM 1548 O O . PRO A 1 186 ? 0.286 5.916 -19.865 1.00 79.88 186 PRO A O 1
ATOM 1551 N N . HIS A 1 187 ? 1.551 7.606 -20.614 1.00 77.25 187 HIS A N 1
ATOM 1552 C CA . HIS A 1 187 ? 1.458 8.413 -19.388 1.00 77.25 187 HIS A CA 1
ATOM 1553 C C . HIS A 1 187 ? 0.814 9.778 -19.633 1.00 77.25 187 HIS A C 1
ATOM 1555 O O . HIS A 1 187 ? 1.001 10.402 -20.684 1.00 77.25 187 HIS A O 1
ATOM 1561 N N . ASN A 1 188 ? 0.107 10.278 -18.618 1.00 67.44 188 ASN A N 1
ATOM 1562 C CA . ASN A 1 188 ? -0.631 11.540 -18.653 1.00 67.44 188 ASN A CA 1
ATOM 1563 C C . ASN A 1 188 ? 0.298 12.738 -18.916 1.00 67.44 188 ASN A C 1
ATOM 1565 O O . ASN A 1 188 ? 1.234 12.983 -18.157 1.00 67.44 188 ASN A O 1
ATOM 1569 N N . ASN A 1 189 ? 0.019 13.525 -19.965 1.00 55.31 189 ASN A N 1
ATOM 1570 C CA . ASN A 1 189 ? 0.670 14.811 -20.286 1.00 55.31 189 ASN A CA 1
ATOM 1571 C C . ASN A 1 189 ? 2.220 14.814 -20.312 1.00 55.31 189 ASN A C 1
ATOM 1573 O O . ASN A 1 189 ? 2.839 15.879 -20.228 1.00 55.31 189 ASN A O 1
ATOM 1577 N N . GLN A 1 190 ? 2.870 13.650 -20.432 1.00 53.59 190 GLN A N 1
ATOM 1578 C CA . GLN A 1 190 ? 4.323 13.519 -20.257 1.00 53.59 190 GLN A CA 1
ATOM 1579 C C . GLN A 1 190 ? 4.999 12.521 -21.204 1.00 53.59 190 GLN A C 1
ATOM 1581 O O . GLN A 1 190 ? 6.123 12.099 -20.928 1.00 53.59 190 GLN A O 1
ATOM 1586 N N . SER A 1 191 ? 4.406 12.213 -22.363 1.00 50.25 191 SER A N 1
ATOM 1587 C CA . SER A 1 191 ? 5.063 11.396 -23.405 1.00 50.25 191 SER A CA 1
ATOM 1588 C C . SER A 1 191 ? 6.515 11.841 -23.671 1.00 50.25 191 SER A C 1
ATOM 1590 O O . SER A 1 191 ? 7.402 11.021 -23.885 1.00 50.25 191 SER A O 1
ATOM 1592 N N . ASN A 1 192 ? 6.790 13.140 -23.524 1.00 48.59 192 ASN A N 1
ATOM 1593 C CA . ASN A 1 192 ? 8.100 13.754 -23.725 1.00 48.59 192 ASN A CA 1
ATOM 1594 C C . ASN A 1 192 ? 9.152 13.554 -22.622 1.00 48.59 192 ASN A C 1
ATOM 1596 O O . ASN A 1 192 ? 10.345 13.722 -22.885 1.00 48.59 192 ASN A O 1
ATOM 1600 N N . LYS A 1 193 ? 8.743 13.233 -21.392 1.00 51.06 193 LYS A N 1
ATOM 1601 C CA . LYS A 1 193 ? 9.644 13.196 -20.228 1.00 51.06 193 LYS A CA 1
ATOM 1602 C C . LYS A 1 193 ? 10.206 11.798 -19.960 1.00 51.06 193 LYS A C 1
ATOM 1604 O O . LYS A 1 193 ? 11.366 11.694 -19.583 1.00 51.06 193 LYS A O 1
ATOM 1609 N N . ILE A 1 194 ? 9.457 10.739 -20.266 1.00 52.44 194 ILE A N 1
ATOM 1610 C CA . ILE A 1 194 ? 9.836 9.349 -19.939 1.00 52.44 194 ILE A CA 1
ATOM 1611 C C . ILE A 1 194 ? 10.899 8.805 -20.894 1.00 52.44 194 ILE A C 1
ATOM 1613 O O . ILE A 1 194 ? 11.894 8.240 -20.448 1.00 52.44 194 ILE A O 1
ATOM 1617 N N . VAL A 1 195 ? 10.775 9.086 -22.198 1.00 52.19 195 VAL A N 1
ATOM 1618 C CA . VAL A 1 195 ? 11.780 8.693 -23.207 1.00 52.19 195 VAL A CA 1
ATOM 1619 C C . VAL A 1 195 ? 13.159 9.295 -22.901 1.00 52.19 195 VAL A C 1
ATOM 1621 O O . VAL A 1 195 ? 14.182 8.697 -23.213 1.00 52.19 195 VAL A O 1
ATOM 1624 N N . ARG A 1 196 ? 13.207 10.469 -22.255 1.00 52.91 196 ARG A N 1
ATOM 1625 C CA . ARG A 1 196 ? 14.457 11.093 -21.793 1.00 52.91 196 ARG A CA 1
ATOM 1626 C C . ARG A 1 196 ? 14.919 10.601 -20.422 1.00 52.91 196 ARG A C 1
ATOM 1628 O O . ARG A 1 196 ? 16.107 10.694 -20.147 1.00 52.91 196 ARG A O 1
ATOM 1635 N N . SER A 1 197 ? 14.006 10.114 -19.584 1.00 53.84 197 SER A N 1
ATOM 1636 C CA . SER A 1 197 ? 14.280 9.721 -18.198 1.00 53.84 197 SER A CA 1
ATOM 1637 C C . SER A 1 197 ? 14.874 8.314 -18.066 1.00 53.84 197 SER A C 1
ATOM 1639 O O . SER A 1 197 ? 15.740 8.078 -17.226 1.00 53.84 197 SER A O 1
ATOM 1641 N N . LEU A 1 198 ? 14.485 7.391 -18.957 1.00 54.88 198 LEU A N 1
ATOM 1642 C CA . LEU A 1 198 ? 15.074 6.044 -19.041 1.00 54.88 198 LEU A CA 1
ATOM 1643 C C . LEU A 1 198 ? 16.553 6.066 -19.478 1.00 54.88 198 LEU A C 1
ATOM 1645 O O . LEU A 1 198 ? 17.303 5.125 -19.216 1.00 54.88 198 LEU A O 1
ATOM 1649 N N . LEU A 1 199 ? 16.986 7.157 -20.117 1.00 56.00 199 LEU A N 1
ATOM 1650 C CA . LEU A 1 199 ? 18.372 7.424 -20.493 1.00 56.00 199 LEU A CA 1
ATOM 1651 C C . LEU A 1 199 ? 19.107 7.990 -19.274 1.00 56.00 199 LEU A C 1
ATOM 1653 O O . LEU A 1 199 ? 19.211 9.202 -19.095 1.00 56.00 199 LEU A O 1
ATOM 1657 N N . HIS A 1 200 ? 19.565 7.111 -18.390 1.00 54.59 200 HIS A N 1
ATOM 1658 C CA . HIS A 1 200 ? 20.160 7.507 -17.118 1.00 54.59 200 HIS A CA 1
ATOM 1659 C C . HIS A 1 200 ? 21.421 8.369 -17.297 1.00 54.59 200 HIS A C 1
ATOM 1661 O O . HIS A 1 200 ? 22.515 7.845 -17.492 1.00 54.59 200 HIS A O 1
ATOM 1667 N N . ASP A 1 201 ? 21.309 9.691 -17.150 1.00 48.22 201 ASP A N 1
ATOM 1668 C CA . ASP A 1 201 ? 22.473 10.544 -16.928 1.00 48.22 201 ASP A CA 1
ATOM 1669 C C . ASP A 1 201 ? 22.862 10.453 -15.448 1.00 48.22 201 ASP A C 1
ATOM 1671 O O . ASP A 1 201 ? 22.268 11.120 -14.601 1.00 48.22 201 ASP A O 1
ATOM 1675 N N . LYS A 1 202 ? 23.873 9.632 -15.128 1.00 44.22 202 LYS A N 1
ATOM 1676 C CA . LYS A 1 202 ? 24.457 9.496 -13.774 1.00 44.22 202 LYS A CA 1
ATOM 1677 C C . LYS A 1 202 ? 24.929 10.826 -13.149 1.00 44.22 202 LYS A C 1
ATOM 1679 O O . LYS A 1 202 ? 25.376 10.818 -12.008 1.00 44.22 202 LYS A O 1
ATOM 1684 N N . TYR A 1 203 ? 24.849 11.955 -13.864 1.00 39.88 203 TYR A N 1
ATOM 1685 C CA . TYR A 1 203 ? 25.451 13.229 -13.466 1.00 39.88 203 TYR A CA 1
ATOM 1686 C C . TYR A 1 203 ? 24.566 14.484 -13.614 1.00 39.88 203 TYR A C 1
ATOM 1688 O O . TYR A 1 203 ? 25.077 15.589 -13.421 1.00 39.88 203 TYR A O 1
ATOM 1696 N N . ARG A 1 204 ? 23.254 14.388 -13.899 1.00 41.28 204 ARG A N 1
ATOM 1697 C CA . ARG A 1 204 ? 22.382 15.586 -13.997 1.00 41.28 204 ARG A CA 1
ATOM 1698 C C . ARG A 1 204 ? 21.356 15.709 -12.868 1.00 41.28 204 ARG A C 1
ATOM 1700 O O . ARG A 1 204 ? 20.203 15.316 -12.982 1.00 41.28 204 ARG A O 1
ATOM 1707 N N . ASN A 1 205 ? 21.789 16.394 -11.816 1.00 36.81 205 ASN A N 1
ATOM 1708 C CA . ASN A 1 205 ? 21.049 16.753 -10.602 1.00 36.81 205 ASN A CA 1
ATOM 1709 C C . ASN A 1 205 ? 19.966 17.847 -10.765 1.00 36.81 205 ASN A C 1
ATOM 1711 O O . ASN A 1 205 ? 19.790 18.639 -9.844 1.00 36.81 205 ASN A O 1
ATOM 1715 N N . TYR A 1 206 ? 19.257 17.975 -11.898 1.00 35.16 206 TYR A N 1
ATOM 1716 C CA . TYR A 1 206 ? 18.424 19.184 -12.079 1.00 35.16 206 TYR A CA 1
ATOM 1717 C C . TYR A 1 206 ? 16.940 19.048 -12.415 1.00 35.16 206 TYR A C 1
ATOM 1719 O O . TYR A 1 206 ? 16.254 20.057 -12.327 1.00 35.16 206 TYR A O 1
ATOM 1727 N N . TYR A 1 207 ? 16.367 17.868 -12.660 1.00 34.47 207 TYR A N 1
ATOM 1728 C CA . TYR A 1 207 ? 14.899 17.759 -12.691 1.00 34.47 207 TYR A CA 1
ATOM 1729 C C . TYR A 1 207 ? 14.428 16.407 -12.159 1.00 34.47 207 TYR A C 1
ATOM 1731 O O . TYR A 1 207 ? 14.980 15.372 -12.513 1.00 34.47 207 TYR A O 1
ATOM 1739 N N . LYS A 1 208 ? 13.399 16.453 -11.307 1.00 41.25 208 LYS A N 1
ATOM 1740 C CA . LYS A 1 208 ? 12.638 15.329 -10.741 1.00 41.25 208 LYS A CA 1
ATOM 1741 C C . LYS A 1 208 ? 11.970 14.552 -11.895 1.00 41.25 208 LYS A C 1
ATOM 1743 O O . LYS A 1 208 ? 10.857 14.876 -12.300 1.00 41.25 208 LYS A O 1
ATOM 1748 N N . LEU A 1 209 ? 12.726 13.652 -12.514 1.00 42.62 209 LEU A N 1
ATOM 1749 C CA . LEU A 1 209 ? 12.385 12.829 -13.680 1.00 42.62 209 LEU A CA 1
ATOM 1750 C C . LEU A 1 209 ? 12.290 11.368 -13.204 1.00 42.62 209 LEU A C 1
ATOM 1752 O O . LEU A 1 209 ? 13.143 10.961 -12.416 1.00 42.62 209 LEU A O 1
ATOM 1756 N N . SER A 1 210 ? 11.272 10.611 -13.641 1.00 52.78 210 SER A N 1
ATOM 1757 C CA . SER A 1 210 ? 11.020 9.249 -13.145 1.00 52.78 210 SER A CA 1
ATOM 1758 C C . SER A 1 210 ? 12.136 8.292 -13.550 1.00 52.78 210 SER A C 1
ATOM 1760 O O . SER A 1 210 ? 12.313 7.989 -14.732 1.00 52.78 210 SER A O 1
ATOM 1762 N N . SER A 1 211 ? 12.958 7.857 -12.597 1.00 65.75 211 SER A N 1
ATOM 1763 C CA . SER A 1 211 ? 14.086 6.981 -12.914 1.00 65.75 211 SER A CA 1
ATOM 1764 C C . SER A 1 211 ? 13.590 5.643 -13.477 1.00 65.75 211 SER A C 1
ATOM 1766 O O . SER A 1 211 ? 12.449 5.238 -13.261 1.00 65.75 211 SER A O 1
ATOM 1768 N N . TYR A 1 212 ? 14.464 4.926 -14.189 1.00 72.44 212 TYR A N 1
ATOM 1769 C CA . TYR A 1 212 ? 14.224 3.539 -14.616 1.00 72.44 212 TYR A CA 1
ATOM 1770 C C . TYR A 1 212 ? 13.585 2.679 -13.511 1.00 72.44 212 TYR A C 1
ATOM 1772 O O . TYR A 1 212 ? 12.689 1.867 -13.727 1.00 72.44 212 TYR A O 1
ATOM 1780 N N . GLU A 1 213 ? 14.081 2.892 -12.306 1.00 71.69 213 GLU A N 1
ATOM 1781 C CA . GLU A 1 213 ? 13.682 2.216 -11.097 1.00 71.69 213 GLU A CA 1
ATOM 1782 C C . GLU A 1 213 ? 12.258 2.577 -10.656 1.00 71.69 213 GLU A C 1
ATOM 1784 O O . GLU A 1 213 ? 11.493 1.699 -10.262 1.00 71.69 213 GLU A O 1
ATOM 1789 N N . GLU A 1 214 ? 11.892 3.857 -10.739 1.00 75.50 214 GLU A N 1
ATOM 1790 C CA . GLU A 1 214 ? 10.550 4.348 -10.417 1.00 75.50 214 GLU A CA 1
ATOM 1791 C C . GLU A 1 214 ? 9.507 3.759 -11.372 1.00 75.50 214 GLU A C 1
ATOM 1793 O O . GLU A 1 214 ? 8.451 3.313 -10.934 1.00 75.50 214 GLU A O 1
ATOM 1798 N N . GLU A 1 215 ? 9.829 3.651 -12.665 1.00 80.31 215 GLU A N 1
ATOM 1799 C CA . GLU A 1 215 ? 8.954 2.984 -13.636 1.00 80.31 215 GLU A CA 1
ATOM 1800 C C . GLU A 1 215 ? 8.765 1.495 -13.310 1.00 80.31 215 GLU A C 1
ATOM 1802 O O . GLU A 1 215 ? 7.645 0.988 -13.367 1.00 80.31 215 GLU A O 1
ATOM 1807 N N . LEU A 1 216 ? 9.824 0.788 -12.898 1.00 80.06 216 LEU A N 1
ATOM 1808 C CA . LEU A 1 216 ? 9.686 -0.593 -12.430 1.00 80.06 216 LEU A CA 1
ATOM 1809 C C . LEU A 1 216 ? 8.791 -0.694 -11.183 1.00 80.06 216 LEU A C 1
ATOM 1811 O O . LEU A 1 216 ? 7.994 -1.628 -11.090 1.00 80.06 216 LEU A O 1
ATOM 1815 N N . ALA A 1 217 ? 8.901 0.248 -10.242 1.00 80.56 217 ALA A N 1
ATOM 1816 C CA . ALA A 1 217 ? 8.056 0.274 -9.050 1.00 80.56 217 ALA A CA 1
ATOM 1817 C C . ALA A 1 217 ? 6.586 0.516 -9.427 1.00 80.56 217 ALA A C 1
ATOM 1819 O O . ALA A 1 217 ? 5.708 -0.212 -8.965 1.00 80.56 217 ALA A O 1
ATOM 1820 N N . ASN A 1 218 ? 6.331 1.436 -10.361 1.00 85.38 218 ASN A N 1
ATOM 1821 C CA . ASN A 1 218 ? 4.997 1.682 -10.903 1.00 85.38 218 ASN A CA 1
ATOM 1822 C C . ASN A 1 218 ? 4.409 0.422 -11.557 1.00 85.38 218 ASN A C 1
ATOM 1824 O O . ASN A 1 218 ? 3.246 0.101 -11.329 1.00 85.38 218 ASN A O 1
ATOM 1828 N N . LEU A 1 219 ? 5.196 -0.344 -12.326 1.00 87.25 219 LEU A N 1
ATOM 1829 C CA . LEU A 1 219 ? 4.730 -1.613 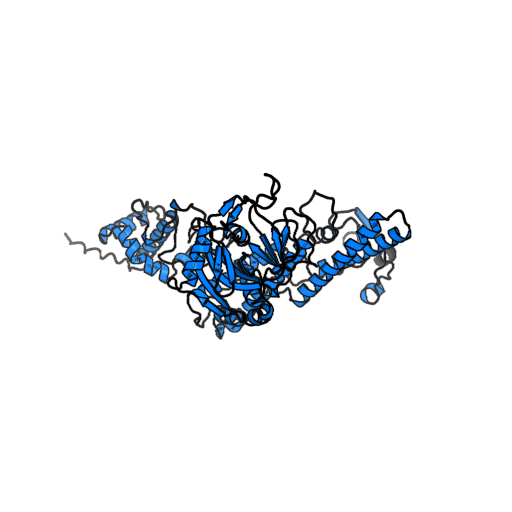-12.908 1.00 87.25 219 LEU A CA 1
ATOM 1830 C C . LEU A 1 219 ? 4.367 -2.667 -11.845 1.00 87.25 219 LEU A C 1
ATOM 1832 O O . LEU A 1 219 ? 3.444 -3.464 -12.056 1.00 87.25 219 LEU A O 1
ATOM 1836 N N . LEU A 1 220 ? 5.069 -2.690 -10.707 1.00 84.94 220 LEU A N 1
ATOM 1837 C CA . LEU A 1 220 ? 4.726 -3.570 -9.586 1.00 84.94 220 LEU A CA 1
ATOM 1838 C C . LEU A 1 220 ? 3.404 -3.157 -8.935 1.00 84.94 220 LEU A C 1
ATOM 1840 O O . LEU A 1 220 ? 2.534 -4.010 -8.754 1.00 84.94 220 LEU A O 1
ATOM 1844 N N . ASP A 1 221 ? 3.214 -1.865 -8.667 1.00 88.44 221 ASP A N 1
ATOM 1845 C CA . ASP A 1 221 ? 1.947 -1.341 -8.149 1.00 88.44 221 ASP A CA 1
ATOM 1846 C C . ASP A 1 221 ? 0.792 -1.629 -9.125 1.00 88.44 221 ASP A C 1
ATOM 1848 O O . ASP A 1 221 ? -0.252 -2.146 -8.722 1.00 88.44 221 ASP A O 1
ATOM 1852 N N . LEU A 1 222 ? 0.994 -1.439 -10.436 1.00 89.69 222 LEU A N 1
ATOM 1853 C CA . LEU A 1 222 ? 0.014 -1.816 -11.466 1.00 89.69 222 LEU A CA 1
ATOM 1854 C C . LEU A 1 222 ? -0.319 -3.310 -11.450 1.00 89.69 222 LEU A C 1
ATOM 1856 O O . LEU A 1 222 ? -1.458 -3.681 -11.730 1.00 89.69 222 LEU A O 1
ATOM 1860 N N . THR A 1 223 ? 0.643 -4.173 -11.123 1.00 89.00 223 THR A N 1
ATOM 1861 C CA . THR A 1 223 ? 0.403 -5.618 -11.015 1.00 89.00 223 THR A CA 1
ATOM 1862 C C . THR A 1 223 ? -0.510 -5.945 -9.830 1.00 89.00 223 THR A C 1
ATOM 1864 O O . THR A 1 223 ? -1.434 -6.755 -9.961 1.00 89.00 223 THR A O 1
ATOM 1867 N N . TYR A 1 224 ? -0.299 -5.305 -8.674 1.00 90.75 224 TYR A N 1
ATOM 1868 C CA . TYR A 1 224 ? -1.170 -5.487 -7.510 1.00 90.75 224 TYR A CA 1
ATOM 1869 C C . TYR A 1 224 ? -2.571 -4.922 -7.754 1.00 90.75 224 TYR A C 1
ATOM 1871 O O . TYR A 1 224 ? -3.572 -5.621 -7.561 1.00 90.75 224 TYR A O 1
ATOM 1879 N N . VAL A 1 225 ? -2.638 -3.685 -8.242 1.00 90.12 225 VAL A N 1
ATOM 1880 C CA . VAL A 1 225 ? -3.889 -2.962 -8.480 1.00 90.12 225 VAL A CA 1
ATOM 1881 C C . VAL A 1 225 ? -4.680 -3.578 -9.640 1.00 90.12 225 VAL A C 1
ATOM 1883 O O . VAL A 1 225 ? -5.903 -3.694 -9.568 1.00 90.12 225 VAL A O 1
ATOM 1886 N N . GLY A 1 226 ? -4.007 -4.050 -10.691 1.00 88.62 226 GLY A N 1
ATOM 1887 C CA . GLY A 1 226 ? -4.635 -4.706 -11.839 1.00 88.62 226 GLY A CA 1
ATOM 1888 C C . GLY A 1 226 ? -5.356 -6.001 -11.460 1.00 88.62 226 GLY A C 1
ATOM 1889 O O . GLY A 1 226 ? -6.474 -6.245 -11.921 1.00 88.62 226 GLY A O 1
ATOM 1890 N N . PHE A 1 227 ? -4.772 -6.808 -10.566 1.00 88.75 227 PHE A N 1
ATOM 1891 C CA . PHE A 1 227 ? -5.462 -7.973 -10.008 1.00 88.75 227 PHE A CA 1
ATOM 1892 C C . PHE A 1 227 ? -6.721 -7.560 -9.236 1.00 88.75 227 PHE A C 1
ATOM 1894 O O . PHE A 1 227 ? -7.801 -8.090 -9.499 1.00 88.75 227 PHE A O 1
ATOM 1901 N N . ALA A 1 228 ? -6.593 -6.590 -8.327 1.00 90.69 228 ALA A N 1
ATOM 1902 C CA . ALA A 1 228 ? -7.706 -6.113 -7.514 1.00 90.69 228 ALA A CA 1
ATOM 1903 C C . ALA A 1 228 ? -8.858 -5.568 -8.375 1.00 90.69 228 ALA A C 1
ATOM 1905 O O . ALA A 1 228 ? -10.009 -5.964 -8.194 1.00 90.69 228 ALA A O 1
ATOM 1906 N N . ALA A 1 229 ? -8.547 -4.753 -9.386 1.00 89.44 229 ALA A N 1
ATOM 1907 C CA . ALA A 1 229 ? -9.520 -4.210 -10.330 1.00 89.44 229 ALA A CA 1
ATOM 1908 C C . ALA A 1 229 ? -10.306 -5.308 -11.064 1.00 89.44 229 ALA A C 1
ATOM 1910 O O . ALA A 1 229 ? -11.532 -5.239 -11.153 1.00 89.44 229 ALA A O 1
ATOM 1911 N N . ASN A 1 230 ? -9.623 -6.352 -11.544 1.00 88.44 230 ASN A N 1
ATOM 1912 C CA . ASN A 1 230 ? -10.274 -7.474 -12.225 1.00 88.44 230 ASN A CA 1
ATOM 1913 C C . ASN A 1 230 ? -11.219 -8.246 -11.297 1.00 88.44 230 ASN A C 1
ATOM 1915 O O . ASN A 1 230 ? -12.316 -8.628 -11.709 1.00 88.44 230 ASN A O 1
ATOM 1919 N N . VAL A 1 231 ? -10.818 -8.460 -10.042 1.00 90.25 231 VAL A N 1
ATOM 1920 C CA . VAL A 1 231 ? -11.672 -9.135 -9.058 1.00 90.25 231 VAL A CA 1
ATOM 1921 C C . VAL A 1 231 ? -12.885 -8.281 -8.711 1.00 90.25 231 VAL A C 1
ATOM 1923 O O . VAL A 1 231 ? -13.991 -8.811 -8.671 1.00 90.25 231 VAL A O 1
ATOM 1926 N N . ILE A 1 232 ? -12.706 -6.974 -8.521 1.00 88.69 232 ILE A N 1
ATOM 1927 C CA . ILE A 1 232 ? -13.797 -6.036 -8.236 1.00 88.69 232 ILE A CA 1
ATOM 1928 C C . ILE A 1 232 ? -14.800 -5.984 -9.398 1.00 88.69 232 ILE A C 1
ATOM 1930 O O . ILE A 1 232 ? -16.008 -6.040 -9.171 1.00 88.69 232 ILE A O 1
ATOM 1934 N N . LEU A 1 233 ? -14.325 -5.943 -10.648 1.00 87.38 233 LEU A N 1
ATOM 1935 C CA . LEU A 1 233 ? -15.187 -6.020 -11.833 1.00 87.38 233 LEU A CA 1
ATOM 1936 C C . LEU A 1 233 ? -15.972 -7.333 -11.875 1.00 87.38 233 LEU A C 1
ATOM 1938 O O . LEU A 1 233 ? -17.182 -7.329 -12.099 1.00 87.38 233 LEU A O 1
ATOM 1942 N N . ALA A 1 234 ? -15.304 -8.459 -11.634 1.00 88.94 234 ALA A N 1
ATOM 1943 C CA . ALA A 1 234 ? -15.962 -9.759 -11.616 1.00 88.94 234 ALA A CA 1
ATOM 1944 C C . ALA A 1 234 ? -16.987 -9.874 -10.471 1.00 88.94 234 ALA A C 1
ATOM 1946 O O . ALA A 1 234 ? -18.080 -10.401 -10.685 1.00 88.94 234 ALA A O 1
ATOM 1947 N N . ALA A 1 235 ? -16.675 -9.321 -9.295 1.00 89.50 235 ALA A N 1
ATOM 1948 C CA . ALA A 1 235 ? -17.581 -9.239 -8.154 1.00 89.50 235 ALA A CA 1
ATOM 1949 C C . ALA A 1 235 ? -18.829 -8.411 -8.490 1.00 89.50 235 ALA A C 1
ATOM 1951 O O . ALA A 1 235 ? -19.946 -8.843 -8.216 1.00 89.50 235 ALA A O 1
ATOM 1952 N N . LYS A 1 236 ? -18.655 -7.271 -9.173 1.00 86.81 236 LYS A N 1
ATOM 1953 C CA . LYS A 1 236 ? -19.760 -6.443 -9.677 1.00 86.81 236 LYS A CA 1
ATOM 1954 C C . LYS A 1 236 ? -20.682 -7.227 -10.607 1.00 86.81 236 LYS A C 1
ATOM 1956 O O . LYS A 1 236 ? -21.896 -7.190 -10.452 1.00 86.81 236 LYS A O 1
ATOM 1961 N N . HIS A 1 237 ? -20.113 -7.965 -11.561 1.00 87.50 237 HIS A N 1
ATOM 1962 C CA . HIS A 1 237 ? -20.896 -8.758 -12.511 1.00 87.50 237 HIS A CA 1
ATOM 1963 C C . HIS A 1 237 ? -21.697 -9.888 -11.851 1.00 87.50 237 HIS A C 1
ATOM 1965 O O . HIS A 1 237 ? -22.717 -10.296 -12.401 1.00 87.50 237 HIS A O 1
ATOM 1971 N N . ARG A 1 238 ? -21.262 -10.376 -10.684 1.00 88.38 238 ARG A N 1
ATOM 1972 C CA . ARG A 1 238 ? -21.914 -11.463 -9.937 1.00 88.38 238 ARG A CA 1
ATOM 1973 C C . ARG A 1 238 ? -22.621 -11.008 -8.661 1.00 88.38 238 ARG A C 1
ATOM 1975 O O . ARG A 1 238 ? -22.985 -11.844 -7.840 1.00 88.38 238 ARG A O 1
ATOM 1982 N N . MET A 1 239 ? -22.867 -9.709 -8.500 1.00 87.56 239 MET A N 1
ATOM 1983 C CA . MET A 1 239 ? -23.405 -9.144 -7.255 1.00 87.56 239 MET A CA 1
ATOM 1984 C C . MET A 1 239 ? -24.817 -9.626 -6.880 1.00 87.56 239 MET A C 1
ATOM 1986 O O . MET A 1 239 ? -25.222 -9.469 -5.730 1.00 87.56 239 MET A O 1
ATOM 1990 N N . ASN A 1 240 ? -25.549 -10.200 -7.845 1.00 87.50 240 ASN A N 1
ATOM 1991 C CA . ASN A 1 240 ? -26.866 -10.815 -7.645 1.00 87.50 240 ASN A CA 1
ATOM 1992 C C . ASN A 1 240 ? -26.780 -12.281 -7.174 1.00 87.50 240 ASN A C 1
ATOM 1994 O O . ASN A 1 240 ? -27.777 -12.837 -6.724 1.00 87.50 240 ASN A O 1
ATOM 1998 N N . GLU A 1 241 ? -25.617 -12.921 -7.317 1.00 90.31 241 GLU A N 1
ATOM 1999 C CA . GLU A 1 241 ? -25.386 -14.333 -6.974 1.00 90.31 241 GLU A CA 1
ATOM 2000 C C . GLU A 1 241 ? -24.644 -14.485 -5.641 1.00 90.31 241 GLU A C 1
ATOM 2002 O O . GLU A 1 241 ? -24.840 -15.461 -4.918 1.00 90.31 241 GLU A O 1
ATOM 2007 N N . ILE A 1 242 ? -23.747 -13.546 -5.341 1.00 91.25 242 ILE A N 1
ATOM 2008 C CA . ILE A 1 242 ? -22.869 -13.577 -4.178 1.00 91.25 242 ILE A CA 1
ATOM 2009 C C . ILE A 1 242 ? -22.522 -12.152 -3.748 1.00 91.25 242 ILE A C 1
ATOM 2011 O O . ILE A 1 242 ? -22.321 -11.269 -4.586 1.00 91.25 242 ILE A O 1
ATOM 2015 N N . SER A 1 243 ? -22.378 -11.959 -2.435 1.00 91.31 243 SER A N 1
ATOM 2016 C CA . SER A 1 243 ? -21.828 -10.734 -1.861 1.00 91.31 243 SER A CA 1
ATOM 2017 C C . SER A 1 243 ? -20.493 -10.396 -2.554 1.00 91.31 243 SER A C 1
ATOM 2019 O O . SER A 1 243 ? -19.594 -11.245 -2.617 1.00 91.31 243 SER A O 1
ATOM 2021 N N . PRO A 1 244 ? -20.327 -9.173 -3.092 1.00 91.81 244 PRO A N 1
ATOM 2022 C CA . PRO A 1 244 ? -19.104 -8.762 -3.770 1.00 91.81 244 PRO A CA 1
ATOM 2023 C C . PRO A 1 244 ? -17.833 -8.953 -2.931 1.00 91.81 244 PRO A C 1
ATOM 2025 O O . PRO A 1 244 ? -16.794 -9.342 -3.470 1.00 91.81 244 PRO A O 1
ATOM 2028 N N . LEU A 1 245 ? -17.915 -8.735 -1.613 1.00 92.75 245 LEU A N 1
ATOM 2029 C CA . LEU A 1 245 ? -16.789 -8.927 -0.694 1.00 92.75 245 LEU A CA 1
ATOM 2030 C C . LEU A 1 245 ? -16.474 -10.414 -0.473 1.00 92.75 245 LEU A C 1
ATOM 2032 O O . LEU A 1 245 ? -15.301 -10.781 -0.430 1.00 92.75 245 LEU A O 1
ATOM 2036 N N . ASP A 1 246 ? -17.484 -11.287 -0.425 1.00 93.94 246 ASP A N 1
ATOM 2037 C CA . ASP A 1 246 ? -17.294 -12.742 -0.345 1.00 93.94 246 ASP A CA 1
ATOM 2038 C C . ASP A 1 246 ? -16.630 -13.271 -1.620 1.00 93.94 246 ASP A C 1
ATOM 2040 O O . ASP A 1 246 ? -15.728 -14.111 -1.555 1.00 93.94 246 ASP A O 1
ATOM 2044 N N . TYR A 1 247 ? -17.050 -12.769 -2.788 1.00 94.06 247 TYR A N 1
ATOM 2045 C CA . TYR A 1 247 ? -16.407 -13.092 -4.062 1.00 94.06 247 TYR A CA 1
ATOM 2046 C C . TYR A 1 247 ? -14.938 -12.664 -4.051 1.00 94.06 247 TYR A C 1
ATOM 2048 O O . TYR A 1 247 ? -14.056 -13.462 -4.382 1.00 94.06 247 TYR A O 1
ATOM 2056 N N . ALA A 1 248 ? -14.672 -11.424 -3.633 1.00 93.94 248 ALA A N 1
ATOM 2057 C CA . ALA A 1 248 ? -13.322 -10.891 -3.552 1.00 93.94 248 ALA A CA 1
ATOM 2058 C C . ALA A 1 248 ? -12.440 -11.697 -2.588 1.00 93.94 248 ALA A C 1
ATOM 2060 O O . ALA A 1 248 ? -11.319 -12.053 -2.950 1.00 93.94 248 ALA A O 1
ATOM 2061 N N . TYR A 1 249 ? -12.962 -12.065 -1.415 1.00 95.44 249 TYR A N 1
ATOM 2062 C CA . TYR A 1 249 ? -12.253 -12.888 -0.436 1.00 95.44 249 TYR A CA 1
ATOM 2063 C C . TYR A 1 249 ? -11.918 -14.277 -0.994 1.00 95.44 249 TYR A C 1
ATOM 2065 O O . TYR A 1 249 ? -10.770 -14.716 -0.923 1.00 95.44 249 TYR A O 1
ATOM 2073 N N . ARG A 1 250 ? -12.879 -14.951 -1.645 1.00 94.81 250 ARG A N 1
ATOM 2074 C CA . ARG A 1 250 ? -12.639 -16.254 -2.296 1.00 94.81 250 ARG A CA 1
ATOM 2075 C C . ARG A 1 250 ? -11.566 -16.165 -3.385 1.00 94.81 250 ARG A C 1
ATOM 2077 O O . ARG A 1 250 ? -10.753 -17.078 -3.516 1.00 94.81 250 ARG A O 1
ATOM 2084 N N . ALA A 1 251 ? -11.522 -15.067 -4.141 1.00 94.12 251 ALA A N 1
ATOM 2085 C CA . ALA A 1 251 ? -10.530 -14.866 -5.196 1.00 94.12 251 ALA A CA 1
ATOM 2086 C C . ALA A 1 251 ? -9.084 -14.751 -4.667 1.00 94.12 251 ALA A C 1
ATOM 2088 O O . ALA A 1 251 ? -8.140 -15.121 -5.383 1.00 94.12 251 ALA A O 1
ATOM 2089 N N . LEU A 1 252 ? -8.895 -14.297 -3.418 1.00 92.94 252 LEU A N 1
ATOM 2090 C CA . LEU A 1 252 ? -7.575 -14.203 -2.782 1.00 92.94 252 LEU A CA 1
ATOM 2091 C C . LEU A 1 252 ? -6.894 -15.568 -2.648 1.00 92.94 252 LEU A C 1
ATOM 2093 O O . LEU A 1 252 ? -5.670 -15.637 -2.746 1.00 92.94 252 LEU A O 1
ATOM 2097 N N . ASN A 1 253 ? -7.663 -16.651 -2.474 1.00 92.38 253 ASN A N 1
ATOM 2098 C CA . ASN A 1 253 ? -7.138 -17.971 -2.106 1.00 92.38 253 ASN A CA 1
ATOM 2099 C C . ASN A 1 253 ? -6.168 -17.887 -0.907 1.00 92.38 253 ASN A C 1
ATOM 2101 O O . ASN A 1 253 ? -5.065 -18.432 -0.920 1.00 92.38 253 ASN A O 1
ATOM 2105 N N . CYS A 1 254 ? -6.567 -17.104 0.094 1.00 94.44 254 CYS A N 1
ATOM 2106 C CA . CYS A 1 254 ? -5.804 -16.791 1.291 1.00 94.44 254 CYS A CA 1
ATOM 2107 C C . CYS A 1 254 ? -6.759 -16.868 2.481 1.00 94.44 254 CYS A C 1
ATOM 2109 O O . CYS A 1 254 ? -7.875 -16.354 2.404 1.00 94.44 254 CYS A O 1
ATOM 2111 N N . THR A 1 255 ? -6.336 -17.519 3.562 1.00 96.00 255 THR A N 1
ATOM 2112 C CA . THR A 1 255 ? -7.144 -17.618 4.781 1.00 96.00 255 THR A CA 1
ATOM 2113 C C . THR A 1 255 ? -6.709 -16.545 5.767 1.00 96.00 255 THR A C 1
ATOM 2115 O O . THR A 1 255 ? -5.535 -16.487 6.140 1.00 96.00 255 THR A O 1
ATOM 2118 N N . LEU A 1 256 ? -7.663 -15.722 6.204 1.00 97.38 256 LEU A N 1
ATOM 2119 C CA . LEU A 1 256 ? -7.491 -14.746 7.276 1.00 97.38 256 LEU A CA 1
ATOM 2120 C C . LEU A 1 256 ? -8.257 -15.231 8.509 1.00 97.38 256 LEU A C 1
ATOM 2122 O O . LEU A 1 256 ? -9.487 -15.243 8.512 1.00 97.38 256 LEU A O 1
ATOM 2126 N N . ARG A 1 257 ? -7.534 -15.642 9.556 1.00 96.50 257 ARG A N 1
ATOM 2127 C CA . ARG A 1 257 ? -8.129 -15.997 10.852 1.00 96.50 257 ARG A CA 1
ATOM 2128 C C . ARG A 1 257 ? -7.907 -14.855 11.827 1.00 96.50 257 ARG A C 1
ATOM 2130 O O . ARG A 1 257 ? -6.769 -14.602 12.210 1.00 96.50 257 ARG A O 1
ATOM 2137 N N . GLU A 1 258 ? -8.982 -14.194 12.231 1.00 97.19 258 GLU A N 1
ATOM 2138 C CA . GLU A 1 258 ? -8.916 -13.169 13.269 1.00 97.19 258 GLU A CA 1
ATOM 2139 C C . GLU A 1 258 ? -8.419 -13.766 14.593 1.00 97.19 258 GLU A C 1
ATOM 2141 O O . GLU A 1 258 ? -8.811 -14.875 14.965 1.00 97.19 258 GLU A O 1
ATOM 2146 N N . LEU A 1 259 ? -7.512 -13.050 15.261 1.00 96.81 259 LEU A N 1
ATOM 2147 C CA . LEU A 1 259 ? -6.994 -13.417 16.575 1.00 96.81 259 LEU A CA 1
ATOM 2148 C C . LEU A 1 259 ? -7.817 -12.734 17.668 1.00 96.81 259 LEU A C 1
ATOM 2150 O O . LEU A 1 259 ? -7.967 -11.511 17.655 1.00 96.81 259 LEU A O 1
ATOM 2154 N N . ASP A 1 260 ? -8.289 -13.510 18.643 1.00 94.12 260 ASP A N 1
ATOM 2155 C CA . ASP A 1 260 ? -8.966 -12.972 19.825 1.00 94.12 260 ASP A CA 1
ATOM 2156 C C . ASP A 1 260 ? -7.957 -12.243 20.731 1.00 94.12 260 ASP A C 1
ATOM 2158 O O . ASP A 1 260 ? -6.802 -12.653 20.879 1.00 94.12 260 ASP A O 1
ATOM 2162 N N . GLY A 1 261 ? -8.404 -11.177 21.400 1.00 91.19 261 GLY A N 1
ATOM 2163 C CA . GLY A 1 261 ? -7.595 -10.415 22.352 1.00 91.19 261 GLY A CA 1
ATOM 2164 C C . GLY A 1 261 ? -7.014 -11.234 23.515 1.00 91.19 261 GLY A C 1
ATOM 2165 O O . GLY A 1 261 ? -6.040 -10.807 24.136 1.00 91.19 261 GLY A O 1
ATOM 2166 N N . LYS A 1 262 ? -7.591 -12.405 23.811 1.00 93.56 262 LYS A N 1
ATOM 2167 C CA . LYS A 1 262 ? -7.121 -13.353 24.833 1.00 93.56 262 LYS A CA 1
ATOM 2168 C C . LYS A 1 262 ? -5.994 -14.265 24.341 1.00 93.56 262 LYS A C 1
ATOM 2170 O O . LYS A 1 262 ? -5.343 -14.906 25.166 1.00 93.56 262 LYS A O 1
ATOM 2175 N N . GLU A 1 263 ? -5.765 -14.360 23.030 1.00 95.44 263 GLU A N 1
ATOM 2176 C CA . GLU A 1 263 ? -4.695 -15.193 22.478 1.00 95.44 263 GLU A CA 1
ATOM 2177 C C . GLU A 1 263 ? -3.315 -14.618 22.842 1.00 95.44 263 GLU A C 1
ATOM 2179 O O . GLU A 1 263 ? -3.070 -13.406 22.833 1.00 95.44 263 GLU A O 1
ATOM 2184 N N . THR A 1 264 ? -2.369 -15.509 23.148 1.00 93.38 264 THR A N 1
ATOM 2185 C CA . THR A 1 264 ? -0.985 -15.125 23.469 1.00 93.38 264 THR A CA 1
ATOM 2186 C C . THR A 1 264 ? -0.297 -14.459 22.279 1.00 93.38 264 THR A C 1
ATOM 2188 O O . THR A 1 264 ? 0.461 -13.507 22.467 1.00 93.38 264 THR A O 1
ATOM 2191 N N . GLU A 1 265 ? -0.600 -14.909 21.056 1.00 93.50 265 GLU A N 1
ATOM 2192 C CA . GLU A 1 265 ? -0.107 -14.311 19.811 1.00 93.50 265 GLU A CA 1
ATOM 2193 C C . GLU A 1 265 ? -0.583 -12.862 19.658 1.00 93.50 265 GLU A C 1
ATOM 2195 O O . GLU A 1 265 ? 0.231 -11.988 19.363 1.00 93.50 265 GLU A O 1
ATOM 2200 N N 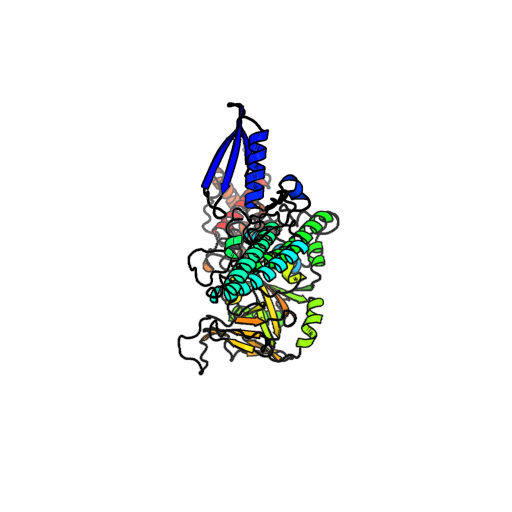. TYR A 1 266 ? -1.859 -12.577 19.943 1.00 96.25 266 TYR A N 1
ATOM 2201 C CA . TYR A 1 266 ? -2.394 -11.214 19.906 1.00 96.25 266 TYR A CA 1
ATOM 2202 C C . TYR A 1 266 ? -1.666 -10.300 20.896 1.00 96.25 266 TYR A C 1
ATOM 2204 O O . TYR A 1 266 ? -1.211 -9.212 20.537 1.00 96.25 266 TYR A O 1
ATOM 2212 N N . SER A 1 267 ? -1.506 -10.763 22.140 1.00 95.31 267 SER A N 1
ATOM 2213 C CA . SER A 1 267 ? -0.819 -10.001 23.189 1.00 95.31 267 SER A CA 1
ATOM 2214 C C . SER A 1 267 ? 0.642 -9.722 22.825 1.00 95.31 267 SER A C 1
ATOM 2216 O O . SER A 1 267 ? 1.108 -8.594 22.971 1.00 95.31 267 SER A O 1
ATOM 2218 N N . MET A 1 268 ? 1.343 -10.720 22.275 1.00 94.81 268 MET A N 1
ATOM 2219 C CA . MET A 1 268 ? 2.714 -10.584 21.781 1.00 94.81 268 MET A CA 1
ATOM 2220 C C . MET A 1 268 ? 2.815 -9.519 20.682 1.00 94.81 268 MET A C 1
ATOM 2222 O O . MET A 1 268 ? 3.652 -8.623 20.780 1.00 94.81 268 MET A O 1
ATOM 2226 N N . ILE A 1 269 ? 1.932 -9.568 19.681 1.00 96.25 269 ILE A N 1
ATOM 2227 C CA . ILE A 1 269 ? 1.924 -8.625 18.553 1.00 96.25 269 ILE A CA 1
ATOM 2228 C C . ILE A 1 269 ? 1.616 -7.205 19.031 1.00 96.25 269 ILE A C 1
ATOM 2230 O O . ILE A 1 269 ? 2.305 -6.260 18.646 1.00 96.25 269 ILE A O 1
ATOM 2234 N N . LYS A 1 270 ? 0.621 -7.053 19.912 1.00 95.75 270 LYS A N 1
ATOM 2235 C CA . LYS A 1 270 ? 0.254 -5.763 20.503 1.00 95.75 270 LYS A CA 1
ATOM 2236 C C . LYS A 1 270 ? 1.419 -5.153 21.283 1.00 95.75 270 LYS A C 1
ATOM 2238 O O . LYS A 1 270 ? 1.723 -3.976 21.093 1.00 95.75 270 LYS A O 1
ATOM 2243 N N . SER A 1 271 ? 2.092 -5.943 22.122 1.00 94.69 271 SER A N 1
ATOM 2244 C CA . SER A 1 271 ? 3.288 -5.503 22.847 1.00 94.69 271 SER A CA 1
ATOM 2245 C C . SER A 1 271 ? 4.449 -5.189 21.905 1.00 94.69 271 SER A C 1
ATOM 2247 O O . SER A 1 271 ? 5.163 -4.215 22.134 1.00 94.69 271 SER A O 1
ATOM 2249 N N . TYR A 1 272 ? 4.629 -5.961 20.829 1.00 95.62 272 TYR A N 1
ATOM 2250 C CA . TYR A 1 272 ? 5.711 -5.726 19.875 1.00 95.62 272 TYR A CA 1
ATOM 2251 C C . TYR A 1 272 ? 5.510 -4.401 19.130 1.00 95.62 272 TYR A C 1
ATOM 2253 O O . TYR A 1 272 ? 6.421 -3.571 19.099 1.00 95.62 272 TYR A O 1
ATOM 2261 N N . MET A 1 273 ? 4.293 -4.146 18.639 1.00 95.38 273 MET A N 1
ATOM 2262 C CA . MET A 1 273 ? 3.908 -2.870 18.030 1.00 95.38 273 MET A CA 1
ATOM 2263 C C . MET A 1 273 ? 4.137 -1.695 18.993 1.00 95.38 273 MET A C 1
ATOM 2265 O O . MET A 1 273 ? 4.863 -0.759 18.663 1.00 95.38 273 MET A O 1
ATOM 2269 N N . ALA A 1 274 ? 3.574 -1.773 20.205 1.00 94.12 274 ALA A N 1
ATOM 2270 C CA . ALA A 1 274 ? 3.659 -0.702 21.201 1.00 94.12 274 ALA A CA 1
ATOM 2271 C C . ALA A 1 274 ? 5.094 -0.432 21.684 1.00 94.12 274 ALA A C 1
ATOM 2273 O O . ALA A 1 274 ? 5.400 0.663 22.138 1.00 94.12 274 ALA A O 1
ATOM 2274 N N . SER A 1 275 ? 5.996 -1.412 21.577 1.00 93.88 275 SER A N 1
ATOM 2275 C CA . SER A 1 275 ? 7.391 -1.237 21.993 1.00 93.88 275 SER A CA 1
ATOM 2276 C C . SER A 1 275 ? 8.211 -0.331 21.064 1.00 93.88 275 SER A C 1
ATOM 2278 O O . SER A 1 275 ? 9.262 0.156 21.473 1.00 93.88 275 SER A O 1
ATOM 2280 N N . THR A 1 276 ? 7.764 -0.106 19.820 1.00 89.56 276 THR A N 1
ATOM 2281 C CA . THR A 1 276 ? 8.502 0.680 18.806 1.00 89.56 276 THR A CA 1
ATOM 2282 C C . THR A 1 276 ? 7.642 1.745 18.112 1.00 89.56 276 THR A C 1
ATOM 2284 O O . THR A 1 276 ? 8.037 2.301 17.081 1.00 89.56 276 THR A O 1
ATOM 2287 N N . SER A 1 277 ? 6.462 2.040 18.662 1.00 88.06 277 SER A N 1
ATOM 2288 C CA . SER A 1 277 ? 5.549 3.054 18.143 1.00 88.06 277 SER A CA 1
ATOM 2289 C C . SER A 1 277 ? 4.633 3.606 19.227 1.00 88.06 277 SER A C 1
ATOM 2291 O O . SER A 1 277 ? 4.185 2.878 20.109 1.00 88.06 277 SER A O 1
ATOM 2293 N N . GLU A 1 278 ? 4.304 4.887 19.099 1.00 84.81 278 GLU A N 1
ATOM 2294 C CA . GLU A 1 278 ? 3.312 5.590 19.908 1.00 84.81 278 GLU A CA 1
ATOM 2295 C C . GLU A 1 278 ? 2.230 6.184 18.989 1.00 84.81 278 GLU A C 1
ATOM 2297 O O . GLU A 1 278 ? 2.445 6.351 17.787 1.00 84.81 278 GLU A O 1
ATOM 2302 N N . GLY A 1 279 ? 1.047 6.488 19.532 1.00 86.19 279 GLY A N 1
ATOM 2303 C CA . GLY A 1 279 ? -0.029 7.162 18.782 1.00 86.19 279 GLY A CA 1
ATOM 2304 C C . GLY A 1 279 ? -0.808 6.288 17.787 1.00 86.19 279 GLY A C 1
ATOM 2305 O O . GLY A 1 279 ? -1.523 6.813 16.931 1.00 86.19 279 GLY A O 1
ATOM 2306 N N . HIS A 1 280 ? -0.692 4.963 17.893 1.00 90.62 280 HIS A N 1
ATOM 2307 C CA . HIS A 1 280 ? -1.375 4.004 17.024 1.00 90.62 280 HIS A CA 1
ATOM 2308 C C . HIS A 1 280 ? -2.131 2.959 17.842 1.00 90.62 280 HIS A C 1
ATOM 2310 O O . HIS A 1 280 ? -1.610 2.424 18.822 1.00 90.62 280 HIS A O 1
ATOM 2316 N N . GLU A 1 281 ? -3.365 2.661 17.436 1.00 90.62 281 GLU A N 1
ATOM 2317 C CA . GLU A 1 281 ? -4.201 1.632 18.052 1.00 90.62 281 GLU A CA 1
ATOM 2318 C C . GLU A 1 281 ? -4.393 0.439 17.118 1.00 90.62 281 GLU A C 1
ATOM 2320 O O . GLU A 1 281 ? -4.573 0.584 15.908 1.00 90.62 281 GLU A O 1
ATOM 2325 N N . LEU A 1 282 ? -4.340 -0.755 17.700 1.00 93.31 282 LEU A N 1
ATOM 2326 C CA . LEU A 1 282 ? -4.566 -2.007 16.994 1.00 93.31 282 LEU A CA 1
ATOM 2327 C C . LEU A 1 282 ? -6.072 -2.255 16.888 1.00 93.31 282 LEU A C 1
ATOM 2329 O O . LEU A 1 282 ? -6.743 -2.313 17.918 1.00 93.31 282 LEU A O 1
ATOM 2333 N N . VAL A 1 283 ? -6.583 -2.387 15.663 1.00 92.88 283 VAL A N 1
ATOM 2334 C CA . VAL A 1 283 ? -8.014 -2.589 15.383 1.00 92.88 283 VAL A CA 1
ATOM 2335 C C . VAL A 1 283 ? -8.319 -4.077 15.240 1.00 92.88 283 VAL A C 1
ATOM 2337 O O . VAL A 1 283 ? -9.129 -4.608 15.990 1.00 92.88 283 VAL A O 1
ATOM 2340 N N . ASN A 1 284 ? -7.624 -4.762 14.328 1.00 94.62 284 ASN A N 1
ATOM 2341 C CA . ASN A 1 284 ? -7.746 -6.206 14.124 1.00 94.62 284 ASN A CA 1
ATOM 2342 C C . ASN A 1 284 ? -6.369 -6.816 13.842 1.00 94.62 284 ASN A C 1
ATOM 2344 O O . ASN A 1 284 ? -5.493 -6.165 13.264 1.00 94.62 284 ASN A O 1
ATOM 2348 N N . VAL A 1 285 ? -6.204 -8.090 14.197 1.00 97.75 285 VAL A N 1
ATOM 2349 C CA . VAL A 1 285 ? -5.056 -8.910 13.795 1.00 97.75 285 VAL A CA 1
ATOM 2350 C C . VAL A 1 285 ? -5.565 -10.194 13.178 1.00 97.75 285 VAL A C 1
ATOM 2352 O O . VAL A 1 285 ? -6.415 -10.866 13.754 1.00 97.75 285 VAL A O 1
ATOM 2355 N N . PHE A 1 286 ? -4.993 -10.563 12.041 1.00 98.25 286 PHE A N 1
ATOM 2356 C CA . PHE A 1 286 ? -5.300 -11.804 11.353 1.00 98.25 286 PHE A CA 1
ATOM 2357 C C . PHE A 1 286 ? -4.041 -12.650 11.239 1.00 98.25 286 PHE A C 1
ATOM 2359 O O . PHE A 1 286 ? -3.022 -12.170 10.745 1.00 98.25 286 PHE A O 1
ATOM 2366 N N . ALA A 1 287 ? -4.116 -13.917 11.639 1.00 97.94 287 ALA A N 1
ATOM 2367 C CA . ALA A 1 287 ? -3.176 -14.921 11.167 1.00 97.94 287 ALA A CA 1
ATOM 2368 C C . ALA A 1 287 ? -3.439 -15.175 9.678 1.00 97.94 287 ALA A C 1
ATOM 2370 O O . ALA A 1 287 ? -4.571 -15.454 9.272 1.00 97.94 287 ALA A O 1
ATOM 2371 N N . VAL A 1 288 ? -2.383 -15.059 8.877 1.00 97.75 288 VAL A N 1
ATOM 2372 C CA . VAL A 1 288 ? -2.442 -15.175 7.419 1.00 97.75 288 VAL A CA 1
ATOM 2373 C C . VAL A 1 288 ? -1.921 -16.545 7.011 1.00 97.75 288 VAL A C 1
ATOM 2375 O O . VAL A 1 288 ? -0.828 -16.951 7.409 1.00 97.75 288 VAL A O 1
ATOM 2378 N N . GLN A 1 289 ? -2.687 -17.256 6.186 1.00 95.69 289 GLN A N 1
ATOM 2379 C CA . GLN A 1 289 ? -2.241 -18.503 5.576 1.00 95.69 289 GLN A CA 1
ATOM 2380 C C . GLN A 1 289 ? -2.430 -18.466 4.060 1.00 95.69 289 GLN A C 1
ATOM 2382 O O . GLN A 1 289 ? -3.549 -18.402 3.549 1.00 95.69 289 GLN A O 1
ATOM 2387 N N . ARG A 1 290 ? -1.301 -18.565 3.356 1.00 94.31 290 ARG A N 1
ATOM 2388 C CA . ARG A 1 290 ? -1.202 -18.693 1.901 1.00 94.31 290 ARG A CA 1
ATOM 2389 C C . ARG A 1 290 ? -0.569 -20.044 1.567 1.00 94.31 290 ARG A C 1
ATOM 2391 O O . ARG A 1 290 ? 0.568 -20.305 1.964 1.00 94.31 290 ARG A O 1
ATOM 2398 N N . ASP A 1 291 ? -1.279 -20.900 0.838 1.00 87.75 291 ASP A N 1
ATOM 2399 C CA . ASP A 1 291 ? -0.820 -22.275 0.574 1.00 87.75 291 ASP A CA 1
ATOM 2400 C C . ASP A 1 291 ? 0.443 -22.326 -0.305 1.00 87.75 291 ASP A C 1
ATOM 2402 O O . ASP A 1 291 ? 1.383 -23.077 -0.025 1.00 87.75 291 ASP A O 1
ATOM 2406 N N . GLU A 1 292 ? 0.517 -21.463 -1.321 1.00 88.56 292 GLU A N 1
ATOM 2407 C CA . GLU A 1 292 ? 1.715 -21.296 -2.157 1.00 88.56 292 GLU A CA 1
ATOM 2408 C C . GLU A 1 292 ? 2.925 -20.854 -1.321 1.00 88.56 292 GLU A C 1
ATOM 2410 O O . GLU A 1 292 ? 4.039 -21.349 -1.499 1.00 88.56 292 GLU A O 1
ATOM 2415 N N . GLU A 1 293 ? 2.702 -19.961 -0.352 1.00 90.81 293 GLU A N 1
ATOM 2416 C CA . GLU A 1 293 ? 3.765 -19.433 0.499 1.00 90.81 293 GLU A CA 1
ATOM 2417 C C . GLU A 1 293 ? 4.287 -20.478 1.488 1.00 90.81 293 GLU A C 1
ATOM 2419 O O . GLU A 1 293 ? 5.493 -20.580 1.709 1.00 90.81 293 GLU A O 1
ATOM 2424 N N . ARG A 1 294 ? 3.398 -21.321 2.027 1.00 88.75 294 ARG A N 1
ATOM 2425 C CA . ARG A 1 294 ? 3.789 -22.473 2.848 1.00 88.75 294 ARG A CA 1
ATOM 2426 C C . ARG A 1 294 ? 4.707 -23.423 2.078 1.00 88.75 294 ARG A C 1
ATOM 2428 O O . ARG A 1 294 ? 5.675 -23.919 2.646 1.00 88.75 294 ARG A O 1
ATOM 2435 N N . THR A 1 295 ? 4.415 -23.654 0.799 1.00 91.81 295 THR A N 1
ATOM 2436 C CA . THR A 1 295 ? 5.212 -24.540 -0.060 1.00 91.81 295 THR A CA 1
ATOM 2437 C C . THR A 1 295 ? 6.579 -23.924 -0.364 1.00 91.81 295 THR A C 1
ATOM 2439 O O . THR A 1 295 ? 7.602 -24.570 -0.138 1.00 91.81 295 THR A O 1
ATOM 2442 N N . ARG A 1 296 ? 6.624 -22.661 -0.818 1.00 93.25 296 ARG A N 1
ATOM 2443 C CA . ARG A 1 296 ? 7.884 -21.999 -1.213 1.00 93.25 296 ARG A CA 1
ATOM 2444 C C . ARG A 1 296 ? 8.813 -21.692 -0.034 1.00 93.25 296 ARG A C 1
ATOM 2446 O O . ARG A 1 296 ? 10.025 -21.696 -0.216 1.00 93.25 296 ARG A O 1
ATOM 2453 N N . PHE A 1 297 ? 8.257 -21.458 1.159 1.00 95.06 297 PHE A N 1
ATOM 2454 C CA . PHE A 1 297 ? 9.033 -21.192 2.373 1.00 95.06 297 PHE A CA 1
ATOM 2455 C C . PHE A 1 297 ? 9.557 -22.472 3.044 1.00 95.06 297 PHE A C 1
ATOM 2457 O O . PHE A 1 297 ? 10.500 -22.408 3.826 1.00 95.06 297 PHE A O 1
ATOM 2464 N N . GLY A 1 298 ? 8.985 -23.642 2.730 1.00 93.69 298 GLY A N 1
ATOM 2465 C CA . GLY A 1 298 ? 9.359 -24.941 3.309 1.00 93.69 298 GLY A CA 1
ATOM 2466 C C . GLY A 1 298 ? 10.874 -25.204 3.401 1.00 93.69 298 GLY A C 1
ATOM 2467 O O . GLY A 1 298 ? 11.347 -25.555 4.484 1.00 93.69 298 GLY A O 1
ATOM 2468 N N . PRO A 1 299 ? 11.664 -24.974 2.329 1.00 94.62 299 PRO A N 1
ATOM 2469 C CA . PRO A 1 299 ? 13.123 -25.131 2.355 1.00 94.62 299 PRO A CA 1
ATOM 2470 C C . PRO A 1 299 ? 13.847 -24.235 3.372 1.00 94.62 299 PRO A C 1
ATOM 2472 O O . PRO A 1 299 ? 14.952 -24.557 3.799 1.00 94.62 299 PRO A O 1
ATOM 2475 N N . PHE A 1 300 ? 13.230 -23.124 3.777 1.00 94.31 300 PHE A N 1
ATOM 2476 C CA . PHE A 1 300 ? 13.811 -22.123 4.668 1.00 94.31 300 PHE A CA 1
ATOM 2477 C C . PHE A 1 300 ? 13.320 -22.238 6.116 1.00 94.31 300 PHE A C 1
ATOM 2479 O O . PHE A 1 300 ? 13.825 -21.512 6.971 1.00 94.31 300 PHE A O 1
ATOM 2486 N N . GLU A 1 301 ? 12.409 -23.168 6.442 1.00 90.94 301 GLU A N 1
ATOM 2487 C CA . GLU A 1 301 ? 11.895 -23.346 7.814 1.00 90.94 301 GLU A CA 1
ATOM 2488 C C . GLU A 1 301 ? 12.991 -23.673 8.836 1.00 90.94 301 GLU A C 1
ATOM 2490 O O . GLU A 1 301 ? 12.835 -23.361 10.014 1.00 90.94 301 GLU A O 1
ATOM 2495 N N . ASN A 1 302 ? 14.100 -24.269 8.388 1.00 89.25 302 ASN A N 1
ATOM 2496 C CA . ASN A 1 302 ? 15.265 -24.592 9.215 1.00 89.25 302 ASN A CA 1
ATOM 2497 C C . ASN A 1 302 ? 16.472 -23.686 8.925 1.00 89.25 302 ASN A C 1
ATOM 2499 O O . ASN A 1 302 ? 17.556 -23.933 9.448 1.00 89.25 302 ASN A O 1
ATOM 2503 N N . SER A 1 303 ? 16.303 -22.641 8.103 1.00 89.44 303 SER A N 1
ATOM 2504 C CA . SER A 1 303 ? 17.373 -21.681 7.814 1.00 89.44 303 SER A CA 1
ATOM 2505 C C . SER A 1 303 ? 17.868 -21.039 9.113 1.00 89.44 303 SER A C 1
ATOM 2507 O O . SER A 1 303 ? 17.037 -20.723 9.977 1.00 89.44 303 SER A O 1
ATOM 2509 N N . PRO A 1 304 ? 19.180 -20.781 9.262 1.00 87.75 304 PRO A N 1
ATOM 2510 C CA . PRO A 1 304 ? 19.676 -19.948 10.348 1.00 87.75 304 PRO A CA 1
ATOM 2511 C C . PRO A 1 304 ? 19.150 -18.510 10.204 1.00 87.75 304 PRO A C 1
ATOM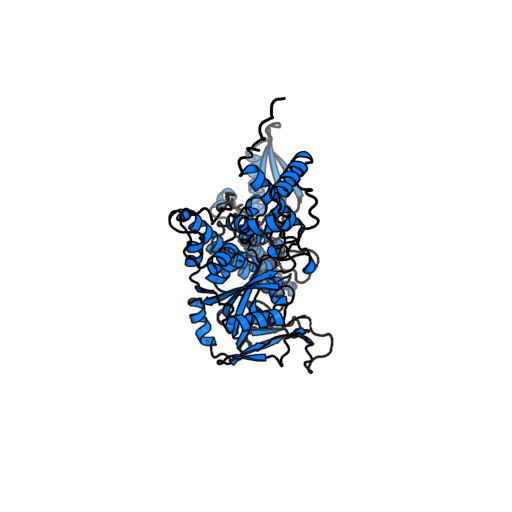 2513 O O . PRO A 1 304 ? 18.752 -18.081 9.117 1.00 87.75 304 PRO A O 1
ATOM 2516 N N . ASN A 1 305 ? 19.156 -17.767 11.316 1.00 93.94 305 ASN A N 1
ATOM 2517 C CA . ASN A 1 305 ? 18.847 -16.332 11.360 1.00 93.94 305 ASN A CA 1
ATOM 2518 C C . ASN A 1 305 ? 17.464 -15.958 10.787 1.00 93.94 305 ASN A C 1
ATOM 2520 O O . ASN A 1 305 ? 17.328 -15.045 9.972 1.00 93.94 305 ASN A O 1
ATOM 2524 N N . ARG A 1 306 ? 16.409 -16.653 11.224 1.00 96.25 306 ARG A N 1
ATOM 2525 C CA . ARG A 1 306 ? 15.033 -16.235 10.918 1.00 96.25 306 ARG A CA 1
ATOM 2526 C C . ARG A 1 306 ? 14.598 -15.132 11.866 1.00 96.25 306 ARG A C 1
ATOM 2528 O O . ARG A 1 306 ? 14.831 -15.229 13.072 1.00 96.25 306 ARG A O 1
ATOM 2535 N N . ARG A 1 307 ? 13.952 -14.099 11.336 1.00 97.12 307 ARG A N 1
ATOM 2536 C CA . ARG A 1 307 ? 13.402 -12.989 12.121 1.00 97.12 307 ARG A CA 1
ATOM 2537 C C . ARG A 1 307 ? 11.933 -12.783 11.803 1.00 97.12 307 ARG A C 1
ATOM 2539 O O . ARG A 1 307 ? 11.511 -13.043 10.680 1.00 97.12 307 ARG A O 1
ATOM 2546 N N . LEU A 1 308 ? 11.179 -12.282 12.771 1.00 97.38 308 LEU A N 1
ATOM 2547 C CA . LEU A 1 308 ? 9.846 -11.751 12.525 1.00 97.38 308 LEU A CA 1
ATOM 2548 C C . LEU A 1 308 ? 9.948 -10.227 12.394 1.00 97.38 308 LEU A C 1
ATOM 2550 O O . LEU A 1 308 ? 10.363 -9.567 13.344 1.00 97.38 308 LEU A O 1
ATOM 2554 N N . LEU A 1 309 ? 9.634 -9.688 11.217 1.00 97.81 309 LEU A N 1
ATOM 2555 C CA . LEU A 1 309 ? 9.899 -8.291 10.860 1.00 97.81 309 LEU A CA 1
ATOM 2556 C C . LEU A 1 309 ? 8.669 -7.607 10.256 1.00 97.81 309 LEU A C 1
ATOM 2558 O O . LEU A 1 309 ? 7.822 -8.249 9.628 1.00 97.81 309 LEU A O 1
ATOM 2562 N N . TRP A 1 310 ? 8.598 -6.291 10.431 1.00 97.81 310 TRP A N 1
ATOM 2563 C CA . TRP A 1 310 ? 7.520 -5.443 9.940 1.00 97.81 310 TRP A CA 1
ATOM 2564 C C . TRP A 1 310 ? 7.681 -5.130 8.453 1.00 97.81 310 TRP A C 1
ATOM 2566 O O . TRP A 1 310 ? 8.785 -4.874 7.967 1.00 97.81 310 TRP A O 1
ATOM 2576 N N . HIS A 1 311 ? 6.559 -5.096 7.744 1.00 96.81 311 HIS A N 1
ATOM 2577 C CA . HIS A 1 311 ? 6.460 -4.591 6.381 1.00 96.81 311 HIS A CA 1
ATOM 2578 C C . HIS A 1 311 ? 5.210 -3.719 6.254 1.00 96.81 311 HIS A C 1
ATOM 2580 O O . HIS A 1 311 ? 4.126 -4.119 6.678 1.00 96.81 311 HIS A O 1
ATOM 2586 N N . GLY A 1 312 ? 5.365 -2.530 5.680 1.00 94.56 312 GLY A N 1
ATOM 2587 C CA . GLY A 1 312 ? 4.267 -1.602 5.433 1.00 94.56 312 GLY A CA 1
ATOM 2588 C C . GLY A 1 312 ? 4.056 -1.387 3.942 1.00 94.56 312 GLY A C 1
ATOM 2589 O O . GLY A 1 312 ? 5.014 -1.397 3.172 1.00 94.56 312 GLY A O 1
ATOM 2590 N N . SER A 1 313 ? 2.804 -1.194 3.538 1.00 93.31 313 SER A N 1
ATOM 2591 C CA . SER A 1 313 ? 2.434 -0.849 2.166 1.00 93.31 313 SER A CA 1
ATOM 2592 C C . SER A 1 313 ? 1.140 -0.034 2.166 1.00 93.31 313 SER A C 1
ATOM 2594 O O . SER A 1 313 ? 0.426 0.020 3.168 1.00 93.31 313 SER A O 1
ATOM 2596 N N . ARG A 1 314 ? 0.811 0.594 1.039 1.00 92.94 314 ARG A N 1
ATOM 2597 C CA . ARG A 1 314 ? -0.460 1.312 0.867 1.00 92.94 314 ARG A CA 1
ATOM 2598 C C . ARG A 1 314 ? -1.634 0.337 0.834 1.00 92.94 314 ARG A C 1
ATOM 2600 O O . ARG A 1 314 ? -1.492 -0.781 0.337 1.00 92.94 314 ARG A O 1
ATOM 2607 N N . ILE A 1 315 ? -2.811 0.767 1.296 1.00 94.81 315 ILE A N 1
ATOM 2608 C CA . ILE A 1 315 ? -3.994 -0.108 1.414 1.00 94.81 315 ILE A CA 1
ATOM 2609 C C . ILE A 1 315 ? -4.380 -0.709 0.056 1.00 94.81 315 ILE A C 1
ATOM 2611 O O . ILE A 1 315 ? -4.645 -1.910 -0.023 1.00 94.81 315 ILE A O 1
ATOM 2615 N N . GLY A 1 316 ? -4.321 0.083 -1.021 1.00 92.06 316 GLY A N 1
ATOM 2616 C CA . GLY A 1 316 ? -4.647 -0.372 -2.379 1.00 92.06 316 GLY A CA 1
ATOM 2617 C C . GLY A 1 316 ? -3.803 -1.553 -2.887 1.00 92.06 316 GLY A C 1
ATOM 2618 O O . GLY A 1 316 ? -4.249 -2.283 -3.770 1.00 92.06 316 GLY A O 1
ATOM 2619 N N . ASN A 1 317 ? -2.625 -1.804 -2.299 1.00 93.56 317 ASN A N 1
ATOM 2620 C CA . ASN A 1 317 ? -1.751 -2.919 -2.677 1.00 93.56 317 ASN A CA 1
ATOM 2621 C C . ASN A 1 317 ? -2.121 -4.246 -2.000 1.00 93.56 317 ASN A C 1
ATOM 2623 O O . ASN A 1 317 ? -1.763 -5.315 -2.502 1.00 93.56 317 ASN A O 1
ATOM 2627 N N . PHE A 1 318 ? -2.848 -4.222 -0.878 1.00 95.50 318 PHE A N 1
ATOM 2628 C CA . PHE A 1 318 ? -3.019 -5.406 -0.031 1.00 95.50 318 PHE A CA 1
ATOM 2629 C C . PHE A 1 318 ? -3.804 -6.533 -0.684 1.00 95.50 318 PHE A C 1
ATOM 2631 O O . PHE A 1 318 ? -3.497 -7.698 -0.447 1.00 95.50 318 PHE A O 1
ATOM 2638 N N . MET A 1 319 ? -4.767 -6.224 -1.548 1.00 93.88 319 MET A N 1
ATOM 2639 C CA . MET A 1 319 ? -5.482 -7.262 -2.287 1.00 93.88 319 MET A CA 1
ATOM 2640 C C . MET A 1 319 ? -4.544 -8.026 -3.239 1.00 93.88 319 MET A C 1
ATOM 2642 O O . MET A 1 319 ? -4.615 -9.252 -3.342 1.00 93.88 319 MET A O 1
ATOM 2646 N N . GLY A 1 320 ? -3.613 -7.318 -3.886 1.00 92.88 320 GLY A N 1
ATOM 2647 C CA . GLY A 1 320 ? -2.560 -7.917 -4.704 1.00 92.88 320 GLY A CA 1
ATOM 2648 C C . GLY A 1 320 ? -1.542 -8.699 -3.870 1.00 92.88 320 GLY A C 1
ATOM 2649 O O . GLY A 1 320 ? -1.252 -9.851 -4.196 1.00 92.88 320 GLY A O 1
ATOM 2650 N N . ILE A 1 321 ? -1.064 -8.124 -2.762 1.00 95.19 321 ILE A N 1
ATOM 2651 C CA . ILE A 1 321 ? -0.101 -8.760 -1.845 1.00 95.19 321 ILE A CA 1
ATOM 2652 C C . ILE A 1 321 ? -0.682 -10.044 -1.238 1.00 95.19 321 ILE A C 1
ATOM 2654 O O . ILE A 1 321 ? -0.029 -11.086 -1.237 1.00 95.19 321 ILE A O 1
ATOM 2658 N N . LEU A 1 322 ? -1.932 -10.019 -0.770 1.00 95.75 322 LEU A N 1
ATOM 2659 C CA . LEU A 1 322 ? -2.590 -11.189 -0.185 1.00 95.75 322 LEU A CA 1
ATOM 2660 C C . LEU A 1 322 ? -2.846 -12.303 -1.195 1.00 95.75 322 LEU A C 1
ATOM 2662 O O . LEU A 1 322 ? -2.998 -13.445 -0.765 1.00 95.75 322 LEU A O 1
ATOM 2666 N N . LYS A 1 323 ? -2.885 -12.002 -2.500 1.00 93.25 323 LYS A N 1
ATOM 2667 C CA . LYS A 1 323 ? -3.006 -13.000 -3.570 1.00 93.25 323 LYS A CA 1
ATOM 2668 C C . LYS A 1 323 ? -1.656 -13.522 -4.048 1.00 93.25 323 LYS A C 1
ATOM 2670 O O . LYS A 1 323 ? -1.504 -14.730 -4.226 1.00 93.25 323 LYS A O 1
ATOM 2675 N N . GLN A 1 324 ? -0.702 -12.634 -4.285 1.00 91.00 324 GLN A N 1
ATOM 2676 C CA . GLN A 1 324 ? 0.523 -12.932 -5.031 1.00 91.00 324 GLN A CA 1
ATOM 2677 C C . GLN A 1 324 ? 1.755 -13.048 -4.122 1.00 91.00 324 GLN A C 1
ATOM 2679 O O . GLN A 1 324 ? 2.764 -13.614 -4.525 1.00 91.00 324 GLN A O 1
ATOM 2684 N N . GLY A 1 325 ? 1.656 -12.592 -2.871 1.00 92.75 325 GLY A N 1
ATOM 2685 C CA . GLY A 1 325 ? 2.774 -12.461 -1.943 1.00 92.75 325 GLY A CA 1
ATOM 2686 C C . GLY A 1 325 ? 3.499 -11.127 -2.114 1.00 92.75 325 GLY A C 1
ATOM 2687 O O . GLY A 1 325 ? 3.183 -10.336 -3.002 1.00 92.75 325 GLY A O 1
ATOM 2688 N N . LEU A 1 326 ? 4.473 -10.881 -1.238 1.00 92.62 326 LEU A N 1
ATOM 2689 C CA . LEU A 1 326 ? 5.366 -9.732 -1.352 1.00 92.62 326 LEU A CA 1
ATOM 2690 C C . LEU A 1 326 ? 6.355 -9.940 -2.498 1.00 92.62 326 LEU A C 1
ATOM 2692 O O . LEU A 1 326 ? 7.041 -10.962 -2.534 1.00 92.62 326 LEU A O 1
ATOM 2696 N N . ARG A 1 327 ? 6.425 -8.953 -3.393 1.00 85.56 327 ARG A N 1
ATOM 2697 C CA . ARG A 1 327 ? 7.362 -8.906 -4.515 1.00 85.56 327 ARG A CA 1
ATOM 2698 C C . ARG A 1 327 ? 8.531 -7.971 -4.249 1.00 85.56 327 ARG A C 1
ATOM 2700 O O . ARG A 1 327 ? 8.373 -6.967 -3.552 1.00 85.56 327 ARG A O 1
ATOM 2707 N N . GLY A 1 328 ? 9.689 -8.301 -4.811 1.00 76.00 328 GLY A N 1
ATOM 2708 C CA . GLY A 1 328 ? 10.889 -7.480 -4.687 1.00 76.00 328 GLY A CA 1
ATOM 2709 C C . GLY A 1 328 ? 10.705 -6.117 -5.352 1.00 76.00 328 GLY A C 1
ATOM 2710 O O . GLY A 1 328 ? 10.506 -6.045 -6.564 1.00 76.00 328 GLY A O 1
ATOM 2711 N N . ALA A 1 329 ? 10.786 -5.041 -4.570 1.00 67.06 329 ALA A N 1
ATOM 2712 C CA . ALA A 1 329 ? 10.798 -3.691 -5.109 1.00 67.06 329 ALA A CA 1
ATOM 2713 C C . ALA A 1 329 ? 12.145 -3.441 -5.811 1.00 67.06 329 ALA A C 1
ATOM 2715 O O . ALA A 1 329 ? 13.185 -3.848 -5.280 1.00 67.06 329 ALA A O 1
ATOM 2716 N N . PRO A 1 330 ? 12.165 -2.794 -6.990 1.00 59.78 330 PRO A N 1
ATOM 2717 C CA . PRO A 1 330 ? 13.407 -2.331 -7.595 1.00 59.78 330 PRO A CA 1
ATOM 2718 C C . PRO A 1 330 ? 14.112 -1.360 -6.644 1.00 59.78 330 PRO A C 1
ATOM 2720 O O . PRO A 1 330 ? 13.456 -0.629 -5.901 1.00 59.78 330 PRO A O 1
ATOM 2723 N N . ASN A 1 331 ? 15.445 -1.336 -6.691 1.00 55.97 331 ASN A N 1
ATOM 2724 C CA . ASN A 1 331 ? 16.223 -0.251 -6.082 1.00 55.97 331 ASN A CA 1
ATOM 2725 C C . ASN A 1 331 ? 15.659 1.037 -6.658 1.00 55.97 331 ASN A C 1
ATOM 2727 O O . ASN A 1 331 ? 15.719 1.112 -7.861 1.00 55.97 331 ASN A O 1
ATOM 2731 N N . THR A 1 332 ? 15.052 1.951 -5.904 1.00 53.34 332 THR A N 1
ATOM 2732 C CA . THR A 1 332 ? 14.571 3.255 -6.394 1.00 53.34 332 THR A CA 1
ATOM 2733 C C . THR A 1 332 ? 15.285 4.365 -5.649 1.00 53.34 332 THR A C 1
ATOM 2735 O O . THR A 1 332 ? 15.171 4.470 -4.426 1.00 53.34 332 THR A O 1
ATOM 2738 N N . THR A 1 333 ? 15.948 5.239 -6.396 1.00 43.47 333 THR A N 1
ATOM 2739 C CA . THR A 1 333 ? 16.727 6.380 -5.884 1.00 43.47 333 THR A CA 1
ATOM 2740 C C . THR A 1 333 ? 15.916 7.492 -5.207 1.00 43.47 333 THR A C 1
ATOM 2742 O O . THR A 1 333 ? 16.506 8.346 -4.544 1.00 43.47 333 THR A O 1
ATOM 2745 N N . THR A 1 334 ? 14.582 7.492 -5.288 1.00 42.72 334 THR A N 1
ATOM 2746 C CA . THR A 1 334 ? 13.747 8.516 -4.642 1.00 42.72 334 THR A CA 1
ATOM 2747 C C . THR A 1 334 ? 12.576 7.923 -3.854 1.00 42.72 334 THR A C 1
ATOM 2749 O O . THR A 1 334 ? 11.740 7.200 -4.381 1.00 42.72 334 THR A O 1
ATOM 2752 N N . ASN A 1 335 ? 12.521 8.301 -2.573 1.00 39.75 335 ASN A N 1
ATOM 2753 C CA . ASN A 1 335 ? 11.430 8.181 -1.593 1.00 39.75 335 ASN A CA 1
ATOM 2754 C C . ASN A 1 335 ? 11.086 6.818 -0.967 1.00 39.75 335 ASN A C 1
ATOM 2756 O O . ASN A 1 335 ? 10.531 6.839 0.129 1.00 39.75 335 ASN A O 1
ATOM 2760 N N . ASN A 1 336 ? 11.475 5.668 -1.530 1.00 44.19 336 ASN A N 1
ATOM 2761 C CA . ASN A 1 336 ? 11.135 4.366 -0.919 1.00 44.19 336 ASN A CA 1
ATOM 2762 C C . ASN A 1 336 ? 12.239 3.741 -0.046 1.00 44.19 336 ASN A C 1
ATOM 2764 O O . ASN A 1 336 ? 12.078 2.627 0.445 1.00 44.19 336 ASN A O 1
ATOM 2768 N N . GLY A 1 337 ? 13.356 4.431 0.199 1.00 49.38 337 GLY A N 1
ATOM 2769 C CA . GLY A 1 337 ? 14.406 3.907 1.085 1.00 49.38 337 GLY A CA 1
ATOM 2770 C C . GLY A 1 337 ? 15.092 2.637 0.567 1.00 49.38 337 GLY A C 1
ATOM 2771 O O . GLY A 1 337 ? 15.782 1.976 1.329 1.00 49.38 337 GLY A O 1
ATOM 2772 N N . ALA A 1 338 ? 14.966 2.311 -0.725 1.00 57.41 338 ALA A N 1
ATOM 2773 C CA . ALA A 1 338 ? 15.548 1.116 -1.339 1.00 57.41 338 ALA A CA 1
ATOM 2774 C C . ALA A 1 338 ? 17.076 1.217 -1.547 1.00 57.41 338 ALA A C 1
ATOM 2776 O O . ALA A 1 338 ? 17.635 0.756 -2.533 1.00 57.41 338 ALA A O 1
ATOM 2777 N N . LEU A 1 339 ? 17.778 1.788 -0.569 1.00 64.50 339 LEU A N 1
ATOM 2778 C CA . LEU A 1 339 ? 19.228 1.979 -0.538 1.00 64.50 339 LEU A CA 1
ATOM 2779 C C . LEU A 1 339 ? 19.998 0.647 -0.539 1.00 64.50 339 LEU A C 1
ATOM 2781 O O . LEU A 1 339 ? 21.207 0.647 -0.747 1.00 64.50 339 LEU A O 1
ATOM 2785 N N . LEU A 1 340 ? 19.291 -0.470 -0.309 1.00 71.25 340 LEU A N 1
ATOM 2786 C CA . LEU A 1 340 ? 19.838 -1.828 -0.265 1.00 71.25 340 LEU A CA 1
ATOM 2787 C C . LEU A 1 340 ? 19.673 -2.651 -1.558 1.00 71.25 340 LEU A C 1
ATOM 2789 O O . LEU A 1 340 ? 19.856 -3.866 -1.537 1.00 71.25 340 LEU A O 1
ATOM 2793 N N . GLY A 1 341 ? 19.346 -2.023 -2.688 1.00 73.25 341 GLY A N 1
ATOM 2794 C CA . GLY A 1 341 ? 19.246 -2.725 -3.969 1.00 73.25 341 GLY A CA 1
ATOM 2795 C C . GLY A 1 341 ? 17.827 -3.180 -4.322 1.00 73.25 341 GLY A C 1
ATOM 2796 O O . GLY A 1 341 ? 16.856 -2.500 -4.041 1.00 73.25 341 GLY A O 1
ATOM 2797 N N . THR A 1 342 ? 17.692 -4.276 -5.069 1.00 78.50 342 THR A N 1
ATOM 2798 C CA . THR A 1 342 ? 16.376 -4.803 -5.483 1.00 78.50 342 THR A CA 1
ATOM 2799 C C . THR A 1 342 ? 16.019 -6.006 -4.619 1.00 78.50 342 THR A C 1
ATOM 2801 O O . THR A 1 342 ? 16.800 -6.957 -4.549 1.00 78.50 342 THR A O 1
ATOM 2804 N N . GLY A 1 343 ? 14.847 -5.974 -3.983 1.00 86.38 343 GLY A N 1
ATOM 2805 C CA . GLY A 1 343 ? 14.390 -7.043 -3.098 1.00 86.38 343 GLY A CA 1
ATOM 2806 C C . GLY A 1 343 ? 13.198 -6.651 -2.228 1.00 86.38 343 GLY A C 1
ATOM 2807 O O . GLY A 1 343 ? 12.575 -5.607 -2.424 1.00 86.38 343 GLY A O 1
ATOM 2808 N N . VAL A 1 344 ? 12.836 -7.520 -1.284 1.00 91.56 344 VAL A N 1
ATOM 2809 C CA . VAL A 1 344 ? 11.724 -7.279 -0.351 1.00 91.56 344 VAL A CA 1
ATOM 2810 C C . VAL A 1 344 ? 12.268 -6.681 0.941 1.00 91.56 344 VAL A C 1
ATOM 2812 O O . VAL A 1 344 ? 13.141 -7.276 1.570 1.00 91.56 344 VAL A O 1
ATOM 2815 N N . TYR A 1 345 ? 11.733 -5.524 1.329 1.00 92.12 345 TYR A N 1
ATOM 2816 C CA . TYR A 1 345 ? 12.213 -4.722 2.454 1.00 92.12 345 TYR A CA 1
ATOM 2817 C C . TYR A 1 345 ? 11.394 -4.934 3.724 1.00 92.12 345 TYR A C 1
ATOM 2819 O O . TYR A 1 345 ? 10.165 -5.013 3.685 1.00 92.12 345 TYR A O 1
ATOM 2827 N N . PHE A 1 346 ? 12.089 -4.950 4.855 1.00 96.19 346 PHE A N 1
ATOM 2828 C CA . PHE A 1 346 ? 11.531 -5.109 6.189 1.00 96.19 346 PHE A CA 1
ATOM 2829 C C . PHE A 1 346 ? 12.267 -4.229 7.200 1.00 96.19 346 PHE A C 1
ATOM 2831 O O . PHE A 1 346 ? 13.414 -3.838 6.984 1.00 96.19 346 PHE A O 1
ATOM 2838 N N . ALA A 1 347 ? 11.634 -3.977 8.343 1.00 95.62 347 ALA A N 1
ATOM 2839 C CA . ALA A 1 347 ? 12.264 -3.324 9.485 1.00 95.62 347 ALA A CA 1
ATOM 2840 C C . ALA A 1 347 ? 11.944 -4.071 10.786 1.00 95.62 347 ALA A C 1
ATOM 2842 O O . ALA A 1 347 ? 10.917 -4.736 10.912 1.00 95.62 347 ALA A O 1
ATOM 2843 N N . ASP A 1 348 ? 12.820 -3.947 11.778 1.00 95.31 348 ASP A N 1
ATOM 2844 C CA . ASP A 1 348 ? 12.561 -4.401 13.152 1.00 95.31 348 ASP A CA 1
ATOM 2845 C C . ASP A 1 348 ? 11.858 -3.324 14.006 1.00 95.31 348 ASP A C 1
ATOM 2847 O O . ASP A 1 348 ? 11.398 -3.611 15.112 1.00 95.31 348 ASP A O 1
ATOM 2851 N N . ASN A 1 349 ? 11.716 -2.108 13.465 1.00 94.88 349 ASN A N 1
ATOM 2852 C CA . ASN A 1 349 ? 11.005 -0.974 14.046 1.00 94.88 349 ASN A CA 1
ATOM 2853 C C . ASN A 1 349 ? 9.656 -0.747 13.339 1.00 94.88 349 ASN A C 1
ATOM 2855 O O . ASN A 1 349 ? 9.607 -0.562 12.121 1.00 94.88 349 ASN A O 1
ATOM 2859 N N . PHE A 1 350 ? 8.563 -0.708 14.107 1.00 94.94 350 PHE A N 1
ATOM 2860 C CA . PHE A 1 350 ? 7.213 -0.547 13.564 1.00 94.94 350 PHE A CA 1
ATOM 2861 C C . PHE A 1 350 ? 7.017 0.802 12.858 1.00 94.94 350 PHE A C 1
ATOM 2863 O O . PHE A 1 350 ? 6.501 0.847 11.743 1.00 94.94 350 PHE A O 1
ATOM 2870 N N . THR A 1 351 ? 7.463 1.900 13.475 1.00 92.44 351 THR A N 1
ATOM 2871 C CA . THR A 1 351 ? 7.295 3.266 12.947 1.00 92.44 351 THR A CA 1
ATOM 2872 C C . THR A 1 351 ? 8.001 3.453 11.601 1.00 92.44 351 THR A C 1
ATOM 2874 O O . THR A 1 351 ? 7.470 4.114 10.708 1.00 92.44 351 THR A O 1
ATOM 2877 N N . LYS A 1 352 ? 9.161 2.815 11.403 1.00 92.12 352 LYS A N 1
ATOM 2878 C CA . LYS A 1 352 ? 9.869 2.815 10.115 1.00 92.12 352 LYS A CA 1
ATOM 2879 C C . LYS A 1 352 ? 9.014 2.207 9.000 1.00 92.12 352 LYS A C 1
ATOM 2881 O O . LYS A 1 352 ? 8.865 2.837 7.955 1.00 92.12 352 LYS A O 1
ATOM 2886 N N . SER A 1 353 ? 8.439 1.023 9.220 1.00 94.62 353 SER A N 1
ATOM 2887 C CA . SER A 1 353 ? 7.554 0.370 8.244 1.00 94.62 353 SER A CA 1
ATOM 2888 C C . SER A 1 353 ? 6.224 1.109 8.072 1.00 94.62 353 SER A C 1
ATOM 2890 O O . SER A 1 353 ? 5.689 1.157 6.967 1.00 94.62 353 SER A O 1
ATOM 2892 N N . LEU A 1 354 ? 5.716 1.748 9.125 1.00 93.12 354 LEU A N 1
ATOM 2893 C CA . LEU A 1 354 ? 4.465 2.503 9.086 1.00 93.12 354 LEU A CA 1
ATOM 2894 C C . LEU A 1 354 ? 4.494 3.671 8.087 1.00 93.12 354 LEU A C 1
ATOM 2896 O O . LEU A 1 354 ? 3.477 3.973 7.467 1.00 93.12 354 LEU A O 1
ATOM 2900 N N . ASN A 1 355 ? 5.658 4.289 7.863 1.00 89.94 355 ASN A N 1
ATOM 2901 C CA . ASN A 1 355 ? 5.813 5.367 6.878 1.00 89.94 355 ASN A CA 1
ATOM 2902 C C . ASN A 1 355 ? 5.455 4.940 5.443 1.00 89.94 355 ASN A C 1
ATOM 2904 O O . ASN A 1 355 ? 5.083 5.784 4.634 1.00 89.94 355 ASN A O 1
ATOM 2908 N N . TYR A 1 356 ? 5.500 3.640 5.144 1.00 90.00 356 TYR A N 1
ATOM 2909 C CA . TYR A 1 356 ? 5.105 3.077 3.849 1.00 90.00 356 TYR A CA 1
ATOM 2910 C C . TYR A 1 356 ? 3.596 2.806 3.735 1.00 90.00 356 TYR A C 1
ATOM 2912 O O . TYR A 1 356 ? 3.115 2.444 2.664 1.00 90.00 356 TYR A O 1
ATOM 2920 N N . CYS A 1 357 ? 2.846 2.985 4.827 1.00 92.12 357 CYS A N 1
ATOM 2921 C CA . CYS A 1 357 ? 1.395 2.795 4.877 1.00 92.12 357 CYS A CA 1
ATOM 2922 C C . CYS A 1 357 ? 0.605 4.095 4.722 1.00 92.12 357 CYS A C 1
ATOM 2924 O O . CYS A 1 357 ? -0.624 4.053 4.702 1.00 92.12 357 CYS A O 1
ATOM 2926 N N . GLN A 1 358 ? 1.286 5.244 4.666 1.00 83.56 358 GLN A N 1
ATOM 2927 C CA . GLN A 1 358 ? 0.626 6.538 4.542 1.00 83.56 358 GLN A CA 1
ATOM 2928 C C . GLN A 1 358 ? -0.152 6.603 3.226 1.00 83.56 358 GLN A C 1
ATOM 2930 O O . GLN A 1 358 ? 0.408 6.434 2.141 1.00 83.56 358 GLN A O 1
ATOM 2935 N N . ASP A 1 359 ? -1.451 6.852 3.347 1.00 83.62 359 ASP A N 1
ATOM 2936 C CA . ASP A 1 359 ? -2.386 6.911 2.232 1.00 83.62 359 ASP A CA 1
ATOM 2937 C C . ASP A 1 359 ? -3.435 7.999 2.495 1.00 83.62 359 ASP A C 1
ATOM 2939 O O . ASP A 1 359 ? -3.574 8.507 3.616 1.00 83.62 359 ASP A O 1
ATOM 2943 N N . HIS A 1 360 ? -4.191 8.351 1.464 1.00 84.56 360 HIS A N 1
ATOM 2944 C CA . HIS A 1 360 ? -5.291 9.300 1.551 1.00 84.56 360 HIS A CA 1
ATOM 2945 C C . HIS A 1 360 ? -6.627 8.604 1.301 1.00 84.56 360 HIS A C 1
ATOM 2947 O O . HIS A 1 360 ? -6.745 7.754 0.424 1.00 84.56 360 HIS A O 1
ATOM 2953 N N . TYR A 1 361 ? -7.642 9.004 2.062 1.00 83.50 361 TYR A N 1
ATOM 2954 C CA . TYR A 1 361 ? -9.037 8.666 1.801 1.00 83.50 361 TYR A CA 1
ATOM 2955 C C . TYR A 1 361 ? -9.773 9.955 1.436 1.00 83.50 361 TYR A C 1
ATOM 2957 O O . TYR A 1 361 ? -9.710 10.944 2.180 1.00 83.50 361 TYR A O 1
ATOM 2965 N N . ILE A 1 362 ? -10.409 9.974 0.262 1.00 83.19 362 ILE A N 1
ATOM 2966 C CA . ILE A 1 362 ? -10.960 11.184 -0.367 1.00 83.19 362 ILE A CA 1
ATOM 2967 C C . ILE A 1 362 ? -9.878 12.281 -0.470 1.00 83.19 362 ILE A C 1
ATOM 2969 O O . ILE A 1 362 ? -8.934 12.170 -1.252 1.00 83.19 362 ILE A O 1
ATOM 2973 N N . SER A 1 363 ? -9.990 13.342 0.330 1.00 82.50 363 SER A N 1
ATOM 2974 C CA . SER A 1 363 ? -9.089 14.498 0.372 1.00 82.50 363 SER A CA 1
ATOM 2975 C C . SER A 1 363 ? -8.379 14.640 1.722 1.00 82.50 363 SER A C 1
ATOM 2977 O O . SER A 1 363 ? -7.814 15.691 2.017 1.00 82.50 363 SER A O 1
ATOM 2979 N N . THR A 1 364 ? -8.429 13.605 2.562 1.00 84.69 364 THR A N 1
ATOM 2980 C CA . THR A 1 364 ? -7.885 13.596 3.929 1.00 84.69 364 THR A CA 1
ATOM 2981 C C . THR A 1 364 ? -6.914 12.438 4.129 1.00 84.69 364 THR A C 1
ATOM 2983 O O . THR A 1 364 ? -6.867 11.510 3.323 1.00 84.69 364 THR A O 1
ATOM 2986 N N . CYS A 1 365 ? -6.077 12.493 5.166 1.00 84.12 365 CYS A N 1
ATOM 2987 C CA . CYS A 1 365 ? -5.207 11.366 5.506 1.00 84.12 365 CYS A CA 1
ATOM 2988 C C . CYS A 1 365 ? -6.058 10.171 5.939 1.00 84.12 365 CYS A C 1
ATOM 2990 O O . CYS A 1 365 ? -6.985 10.323 6.734 1.00 84.12 365 CYS A O 1
ATOM 2992 N N . SER A 1 366 ? -5.722 8.983 5.441 1.00 88.81 366 SER A N 1
ATOM 2993 C CA . SER A 1 366 ? -6.381 7.760 5.876 1.00 88.81 366 SER A CA 1
ATOM 2994 C C . SER A 1 366 ? -6.172 7.560 7.383 1.00 88.81 366 SER A C 1
ATOM 2996 O O . SER A 1 366 ? -5.026 7.575 7.841 1.00 88.81 366 SER A O 1
ATOM 2998 N N . PRO A 1 367 ? -7.239 7.348 8.177 1.00 90.56 367 PRO A N 1
ATOM 2999 C CA . PRO A 1 367 ? -7.090 7.007 9.589 1.00 90.56 367 PRO A CA 1
ATOM 3000 C C . PRO A 1 367 ? -6.574 5.580 9.779 1.00 90.56 367 PRO A C 1
ATOM 3002 O O . PRO A 1 367 ? -5.940 5.300 10.794 1.00 90.56 367 PRO A O 1
ATOM 3005 N N . TYR A 1 368 ? -6.862 4.690 8.825 1.00 94.00 368 TYR A N 1
ATOM 3006 C CA . TYR A 1 368 ? -6.476 3.287 8.857 1.00 94.00 368 TYR A CA 1
ATOM 3007 C C . TYR A 1 368 ? -5.222 3.050 8.023 1.00 94.00 368 TYR A C 1
ATOM 3009 O O . TYR A 1 368 ? -5.013 3.680 6.985 1.00 94.00 368 TYR A O 1
ATOM 3017 N N . MET A 1 369 ? -4.419 2.103 8.483 1.00 95.25 369 MET A N 1
ATOM 3018 C CA . MET A 1 369 ? -3.220 1.587 7.839 1.00 95.25 369 MET A CA 1
ATOM 3019 C C . MET A 1 369 ? -3.243 0.068 7.972 1.00 95.25 369 MET A C 1
ATOM 3021 O O . MET A 1 369 ? -3.772 -0.467 8.951 1.00 95.25 369 MET A O 1
ATOM 3025 N N . ILE A 1 370 ? -2.657 -0.628 7.003 1.00 97.00 370 ILE A N 1
ATOM 3026 C CA . ILE A 1 370 ? -2.487 -2.075 7.085 1.00 97.00 370 ILE A CA 1
ATOM 3027 C C . ILE A 1 370 ? -0.995 -2.377 7.123 1.00 97.00 370 ILE A C 1
ATOM 3029 O O . ILE A 1 370 ? -0.226 -1.891 6.300 1.00 97.00 370 ILE A O 1
ATOM 3033 N N . MET A 1 371 ? -0.599 -3.181 8.101 1.00 97.31 371 MET A N 1
ATOM 3034 C CA . MET A 1 371 ? 0.777 -3.606 8.328 1.00 97.31 371 MET A CA 1
ATOM 3035 C C . MET A 1 371 ? 0.864 -5.124 8.225 1.00 97.31 371 MET A C 1
ATOM 3037 O O . MET A 1 371 ? -0.071 -5.842 8.583 1.00 97.31 371 MET A O 1
ATOM 3041 N N . LEU A 1 372 ? 2.008 -5.625 7.774 1.00 98.25 372 LEU A N 1
ATOM 3042 C CA . LEU A 1 372 ? 2.334 -7.043 7.795 1.00 98.25 372 LEU A CA 1
ATOM 3043 C C . LEU A 1 372 ? 3.436 -7.320 8.805 1.00 98.25 372 LEU A C 1
ATOM 3045 O O . LEU A 1 372 ? 4.350 -6.517 9.006 1.00 98.25 372 LEU A O 1
ATOM 3049 N N . LEU A 1 373 ? 3.355 -8.504 9.395 1.00 97.75 373 LEU A N 1
ATOM 3050 C CA . LEU A 1 373 ? 4.405 -9.083 10.210 1.00 97.75 373 LEU A CA 1
ATOM 3051 C C . LEU A 1 373 ? 4.807 -10.414 9.572 1.00 97.75 373 LEU A C 1
ATOM 3053 O O . LEU A 1 373 ? 4.003 -11.350 9.479 1.00 97.75 373 LEU A O 1
ATOM 3057 N N . CYS A 1 374 ? 6.040 -10.470 9.080 1.00 97.81 374 CYS A N 1
ATOM 3058 C CA . CYS A 1 374 ? 6.527 -11.535 8.212 1.00 97.81 374 CYS A CA 1
ATOM 3059 C C . CYS A 1 374 ? 7.667 -12.302 8.878 1.00 97.81 374 CYS A C 1
ATOM 3061 O O . CYS A 1 374 ? 8.564 -11.707 9.467 1.00 97.81 374 CYS A O 1
ATOM 3063 N N . GLU A 1 375 ? 7.646 -13.627 8.762 1.00 97.06 375 GLU A N 1
ATOM 3064 C CA . GLU A 1 375 ? 8.789 -14.481 9.063 1.00 97.06 375 GLU A CA 1
ATOM 3065 C C . GLU A 1 375 ? 9.735 -14.455 7.860 1.00 97.06 375 GLU A C 1
ATOM 3067 O O . GLU A 1 375 ? 9.365 -14.837 6.747 1.00 97.06 375 GLU A O 1
ATOM 3072 N N . VAL A 1 376 ? 10.949 -13.962 8.085 1.00 97.50 376 VAL A N 1
ATOM 3073 C CA . VAL A 1 376 ? 11.950 -13.715 7.050 1.00 97.50 376 VAL A CA 1
ATOM 3074 C C . VAL A 1 376 ? 13.195 -14.536 7.356 1.00 97.50 376 VAL A C 1
ATOM 3076 O O . VAL A 1 376 ? 13.819 -14.385 8.410 1.00 97.50 376 VAL A O 1
ATOM 3079 N N . ALA A 1 377 ? 13.560 -15.419 6.430 1.00 97.06 377 ALA A N 1
ATOM 3080 C CA . ALA A 1 377 ? 14.749 -16.255 6.520 1.00 97.06 377 ALA A CA 1
ATOM 3081 C C . ALA A 1 377 ? 15.967 -15.526 5.939 1.00 97.06 377 ALA A C 1
ATOM 3083 O O . ALA A 1 377 ? 16.306 -15.696 4.766 1.00 97.06 377 ALA A O 1
ATOM 3084 N N . LEU A 1 378 ? 16.622 -14.717 6.777 1.00 96.06 378 LEU A N 1
ATOM 3085 C CA . LEU A 1 378 ? 17.746 -13.877 6.355 1.00 96.06 378 LEU A CA 1
ATOM 3086 C C . LEU A 1 378 ? 18.980 -14.689 5.948 1.00 96.06 378 LEU A C 1
ATOM 3088 O O . LEU A 1 378 ? 19.716 -14.241 5.080 1.00 96.06 378 LEU A O 1
ATOM 3092 N N . GLY A 1 379 ? 19.198 -15.870 6.537 1.00 94.06 379 GLY A N 1
ATOM 3093 C CA . GLY A 1 379 ? 20.366 -16.694 6.219 1.00 94.06 379 GLY A CA 1
ATOM 3094 C C . GLY A 1 379 ? 21.677 -15.953 6.487 1.00 94.06 379 GLY A C 1
ATOM 3095 O O . GLY A 1 379 ? 21.823 -15.312 7.537 1.00 94.06 379 GLY A O 1
ATOM 3096 N N . GLU A 1 380 ? 22.610 -16.047 5.541 1.00 92.88 380 GLU A N 1
ATOM 3097 C CA . GLU A 1 380 ? 23.862 -15.286 5.560 1.00 92.88 380 GLU A CA 1
ATOM 3098 C C . GLU A 1 380 ? 23.629 -13.833 5.129 1.00 92.88 380 GLU A C 1
ATOM 3100 O O . GLU A 1 380 ? 23.062 -13.562 4.071 1.00 92.88 380 GLU A O 1
ATOM 3105 N N . VAL A 1 381 ? 24.055 -12.884 5.967 1.00 91.62 381 VAL A N 1
ATOM 3106 C CA . VAL A 1 381 ? 23.693 -11.467 5.828 1.00 91.62 381 VAL A CA 1
ATOM 3107 C C . VAL A 1 381 ? 24.910 -10.622 5.489 1.00 91.62 381 VAL A C 1
ATOM 3109 O O . VAL A 1 381 ? 25.896 -10.645 6.227 1.00 91.62 381 VAL A O 1
ATOM 3112 N N . GLN A 1 382 ? 24.804 -9.802 4.445 1.00 90.31 382 GLN A N 1
ATOM 3113 C CA . GLN A 1 382 ? 25.728 -8.696 4.218 1.00 90.31 382 GLN A CA 1
ATOM 3114 C C . GLN A 1 382 ? 25.351 -7.528 5.136 1.00 90.31 382 GLN A C 1
ATOM 3116 O O . GLN A 1 382 ? 24.241 -6.998 5.061 1.00 90.31 382 GLN A O 1
ATOM 3121 N N . ILE A 1 383 ? 26.268 -7.105 6.003 1.00 87.62 383 ILE A N 1
ATOM 3122 C CA . ILE A 1 383 ? 26.062 -5.933 6.858 1.00 87.62 383 ILE A CA 1
ATOM 3123 C C . ILE A 1 383 ? 26.519 -4.678 6.108 1.00 87.62 383 ILE A C 1
ATOM 3125 O O . ILE A 1 383 ? 27.700 -4.533 5.793 1.00 87.62 383 ILE A O 1
ATOM 3129 N N . CYS A 1 384 ? 25.594 -3.755 5.849 1.00 80.25 384 CYS A N 1
ATOM 3130 C CA . CYS A 1 384 ? 25.865 -2.492 5.167 1.00 80.25 384 CYS A CA 1
ATOM 3131 C C . CYS A 1 384 ? 25.873 -1.320 6.157 1.00 80.25 384 CYS A C 1
ATOM 3133 O O . CYS A 1 384 ? 24.930 -1.125 6.928 1.00 80.25 384 CYS A O 1
ATOM 3135 N N . LYS A 1 385 ? 26.954 -0.529 6.108 1.00 71.81 385 LYS A N 1
ATOM 3136 C CA . LYS A 1 385 ? 27.160 0.677 6.933 1.00 71.81 385 LYS A CA 1
ATOM 3137 C C . LYS A 1 385 ? 26.854 1.979 6.162 1.00 71.81 385 LYS A C 1
ATOM 3139 O O . LYS A 1 385 ? 26.442 2.965 6.760 1.00 71.81 385 LYS A O 1
ATOM 3144 N N . ASP A 1 386 ? 26.989 1.953 4.833 1.00 64.62 386 ASP A N 1
ATOM 3145 C CA . ASP A 1 386 ? 26.635 3.020 3.880 1.00 64.62 386 ASP A CA 1
ATOM 3146 C C . ASP A 1 386 ? 26.078 2.376 2.579 1.00 64.62 386 ASP A C 1
ATOM 3148 O O . ASP A 1 386 ? 26.057 1.152 2.447 1.00 64.62 386 ASP A O 1
ATOM 3152 N N . THR A 1 387 ? 25.660 3.197 1.615 1.00 60.31 387 THR A N 1
ATOM 3153 C CA . THR A 1 387 ? 25.268 2.950 0.211 1.00 60.31 387 THR A CA 1
ATOM 3154 C C . THR A 1 387 ? 26.372 2.343 -0.679 1.00 60.31 387 THR A C 1
ATOM 3156 O O . THR A 1 387 ? 26.438 2.628 -1.873 1.00 60.31 387 THR A O 1
ATOM 3159 N N . GLY A 1 388 ? 27.264 1.529 -0.106 1.00 57.44 388 GLY A N 1
ATOM 3160 C CA . GLY A 1 388 ? 28.322 0.824 -0.836 1.00 57.44 388 GLY A CA 1
ATOM 3161 C C . GLY A 1 388 ? 27.792 -0.282 -1.756 1.00 57.44 388 GLY A C 1
ATOM 3162 O O . GLY A 1 388 ? 26.604 -0.597 -1.743 1.00 57.44 388 GLY A O 1
ATOM 3163 N N . ASP A 1 389 ? 28.684 -0.883 -2.548 1.00 59.94 389 ASP A N 1
ATOM 3164 C CA . ASP A 1 389 ? 28.324 -1.953 -3.484 1.00 59.94 389 ASP A CA 1
ATOM 3165 C C . ASP A 1 389 ? 27.788 -3.192 -2.742 1.00 59.94 389 ASP A C 1
ATOM 3167 O O . ASP A 1 389 ? 28.430 -3.759 -1.853 1.00 59.94 389 ASP A O 1
ATOM 3171 N N . ILE A 1 390 ? 26.581 -3.603 -3.120 1.00 67.62 390 ILE A N 1
ATOM 3172 C CA . ILE A 1 390 ? 25.858 -4.731 -2.530 1.00 67.62 390 ILE A CA 1
ATOM 3173 C C . ILE A 1 390 ? 26.150 -5.972 -3.357 1.00 67.62 390 ILE A C 1
ATOM 3175 O O . ILE A 1 390 ? 25.852 -6.005 -4.554 1.00 67.62 390 ILE A O 1
ATOM 3179 N N . ASP A 1 391 ? 26.712 -7.000 -2.724 1.00 66.31 391 ASP A N 1
ATOM 3180 C CA . ASP A 1 391 ? 27.026 -8.257 -3.393 1.00 66.31 391 ASP A CA 1
ATOM 3181 C C . ASP A 1 391 ? 25.883 -9.259 -3.205 1.00 66.31 391 ASP A C 1
ATOM 3183 O O . ASP A 1 391 ? 25.875 -10.095 -2.301 1.00 66.31 391 ASP A O 1
ATOM 3187 N N . SER A 1 392 ? 24.922 -9.190 -4.125 1.00 65.44 392 SER A N 1
ATOM 3188 C CA . SER A 1 392 ? 23.786 -10.119 -4.182 1.00 65.44 392 SER A CA 1
ATOM 3189 C C . SER A 1 392 ? 24.151 -11.569 -4.543 1.00 65.44 392 SER A C 1
ATOM 3191 O O . SER A 1 392 ? 23.266 -12.421 -4.572 1.00 65.44 392 SER A O 1
ATOM 3193 N N . THR A 1 393 ? 25.416 -11.867 -4.874 1.00 69.88 393 THR A N 1
ATOM 3194 C CA . THR A 1 393 ? 25.837 -13.218 -5.289 1.00 69.88 393 THR A CA 1
ATOM 3195 C C . THR A 1 393 ? 26.380 -14.063 -4.143 1.00 69.88 393 THR A C 1
ATOM 3197 O O . THR A 1 393 ? 26.321 -15.289 -4.222 1.00 69.88 393 THR A O 1
ATOM 3200 N N . GLN A 1 394 ? 26.887 -13.424 -3.086 1.00 81.25 394 GLN A N 1
ATOM 3201 C CA . GLN A 1 394 ? 27.507 -14.107 -1.946 1.00 81.25 394 GLN A CA 1
ATOM 3202 C C . GLN A 1 394 ? 26.582 -14.238 -0.738 1.00 81.25 394 GLN A C 1
ATOM 3204 O O . GLN A 1 394 ? 26.750 -15.165 0.046 1.00 81.25 394 GLN A O 1
ATOM 3209 N N . TYR A 1 395 ? 25.616 -13.331 -0.586 1.00 88.94 395 TYR A N 1
ATOM 3210 C CA . TYR A 1 395 ? 24.768 -13.262 0.599 1.00 88.94 395 TYR A CA 1
ATOM 3211 C C . TYR A 1 395 ? 23.302 -13.528 0.273 1.00 88.94 395 TYR A C 1
ATOM 3213 O O . TYR A 1 395 ? 22.794 -13.200 -0.799 1.00 88.94 395 TYR A O 1
ATOM 3221 N N . ASP A 1 396 ? 22.596 -14.094 1.246 1.00 90.88 396 ASP A N 1
ATOM 3222 C CA . ASP A 1 396 ? 21.170 -14.387 1.143 1.00 90.88 396 ASP A CA 1
ATOM 3223 C C . ASP A 1 396 ? 20.299 -13.141 1.341 1.00 90.88 396 ASP A C 1
ATOM 3225 O O . ASP A 1 396 ? 19.168 -13.059 0.842 1.00 90.88 396 ASP A O 1
ATOM 3229 N N . SER A 1 397 ? 20.809 -12.188 2.120 1.00 93.12 397 SER A N 1
ATOM 3230 C CA . SER A 1 397 ? 20.129 -10.952 2.483 1.00 93.12 397 SER A CA 1
ATOM 3231 C C . SER A 1 397 ? 21.117 -9.846 2.839 1.00 93.12 397 SER A C 1
ATOM 3233 O O . SER A 1 397 ? 22.307 -10.082 3.049 1.00 93.12 397 SER A O 1
ATOM 3235 N N . VAL A 1 398 ? 20.598 -8.628 2.947 1.00 90.94 398 VAL A N 1
ATOM 3236 C CA . VAL A 1 398 ? 21.350 -7.443 3.351 1.00 90.94 398 VAL A CA 1
ATOM 3237 C C . VAL A 1 398 ? 20.681 -6.832 4.572 1.00 90.94 398 VAL A C 1
ATOM 3239 O O . VAL A 1 398 ? 19.453 -6.730 4.633 1.00 90.94 398 VAL A O 1
ATOM 3242 N N . GLN A 1 399 ? 21.482 -6.402 5.541 1.00 91.31 399 GLN A N 1
ATOM 3243 C CA . GLN A 1 399 ? 21.027 -5.625 6.686 1.00 91.31 399 GLN A CA 1
ATOM 3244 C C . GLN A 1 399 ? 21.753 -4.281 6.705 1.00 91.31 399 GLN A C 1
ATOM 3246 O O . GLN A 1 399 ? 22.971 -4.232 6.879 1.00 91.31 399 GLN A O 1
ATOM 3251 N N . ALA A 1 400 ? 20.996 -3.192 6.595 1.00 88.06 400 ALA A N 1
ATOM 3252 C CA . ALA A 1 400 ? 21.480 -1.869 6.958 1.00 88.06 400 ALA A CA 1
ATOM 3253 C C . ALA A 1 400 ? 21.411 -1.694 8.469 1.00 88.06 400 ALA A C 1
ATOM 3255 O O . ALA A 1 400 ? 20.392 -2.015 9.091 1.00 88.06 400 ALA A O 1
ATOM 3256 N N . LEU A 1 401 ? 22.479 -1.158 9.050 1.00 87.75 401 LEU A N 1
ATOM 3257 C CA . LEU A 1 401 ? 22.498 -0.804 10.462 1.00 87.75 401 LEU A CA 1
ATOM 3258 C C . LEU A 1 401 ? 21.990 0.616 10.669 1.00 87.75 401 LEU A C 1
ATOM 3260 O O . LEU A 1 401 ? 22.488 1.561 10.059 1.00 87.75 401 LEU A O 1
ATOM 3264 N N . GLY A 1 402 ? 21.005 0.743 11.553 1.00 88.62 402 GLY A N 1
ATOM 3265 C CA . GLY A 1 402 ? 20.469 2.022 11.984 1.00 88.62 402 GLY A CA 1
ATOM 3266 C C . GLY A 1 402 ? 21.216 2.612 13.176 1.00 88.62 402 GLY A C 1
ATOM 3267 O O . GLY A 1 402 ? 21.773 1.879 13.995 1.00 88.62 402 GLY A O 1
ATOM 3268 N N . GLU A 1 403 ? 21.147 3.934 13.317 1.00 88.00 403 GLU A N 1
ATOM 3269 C CA . GLU A 1 403 ? 21.554 4.653 14.531 1.00 88.00 403 GLU A CA 1
ATOM 3270 C C . GLU A 1 403 ? 20.718 4.243 15.750 1.00 88.00 403 GLU A C 1
ATOM 3272 O O . GLU A 1 403 ? 21.226 4.171 16.869 1.00 88.00 403 GLU A O 1
ATOM 3277 N N . THR A 1 404 ? 19.426 3.974 15.536 1.00 90.81 404 THR A N 1
ATOM 3278 C CA . THR A 1 404 ? 18.464 3.621 16.582 1.00 90.81 404 THR A CA 1
ATOM 3279 C C . THR A 1 404 ? 17.873 2.239 16.315 1.00 90.81 404 THR A C 1
ATOM 3281 O O . THR A 1 404 ? 17.133 2.043 15.346 1.00 90.81 404 THR A O 1
ATOM 3284 N N . ILE A 1 405 ? 18.164 1.286 17.202 1.00 92.19 405 ILE A N 1
ATOM 3285 C CA . ILE A 1 405 ? 17.788 -0.130 17.067 1.00 92.19 405 ILE A CA 1
ATOM 3286 C C . ILE A 1 405 ? 16.911 -0.581 18.241 1.00 92.19 405 ILE A C 1
ATOM 3288 O O . ILE A 1 405 ? 17.081 -0.068 19.348 1.00 92.19 405 ILE A O 1
ATOM 3292 N N . PRO A 1 406 ? 15.976 -1.531 18.064 1.00 94.25 406 PRO A N 1
ATOM 3293 C CA . PRO A 1 406 ? 15.327 -2.197 19.195 1.00 94.25 406 PRO A CA 1
ATOM 3294 C C . PRO A 1 406 ? 16.371 -2.781 20.156 1.00 94.25 406 PRO A C 1
ATOM 3296 O O . PRO A 1 406 ? 17.384 -3.319 19.705 1.00 94.25 406 PRO A O 1
ATOM 3299 N N . ASN A 1 407 ? 16.143 -2.666 21.467 1.00 93.50 407 ASN A N 1
ATOM 3300 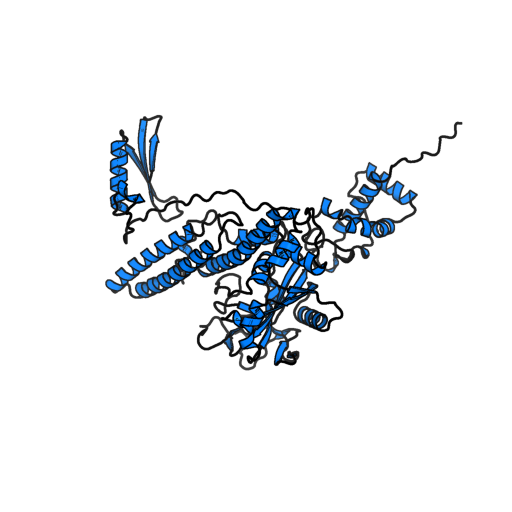C CA . ASN A 1 407 ? 17.113 -3.099 22.471 1.00 93.50 407 ASN A CA 1
ATOM 3301 C C . ASN A 1 407 ? 17.469 -4.593 22.301 1.00 93.50 407 ASN A C 1
ATOM 3303 O O . ASN A 1 407 ? 16.612 -5.449 22.540 1.00 93.50 407 ASN A O 1
ATOM 3307 N N . PRO A 1 408 ? 18.730 -4.944 21.966 1.00 92.12 408 PRO A N 1
ATOM 3308 C CA . PRO A 1 408 ? 19.124 -6.335 21.749 1.00 92.12 408 PRO A CA 1
ATOM 3309 C C . PRO A 1 408 ? 18.889 -7.241 22.964 1.00 92.12 408 PRO A C 1
ATOM 3311 O O . PRO A 1 408 ? 18.619 -8.430 22.785 1.00 92.12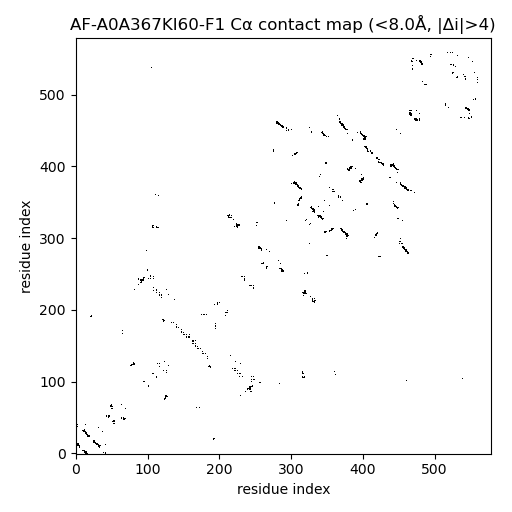 408 PRO A O 1
ATOM 3314 N N . PHE A 1 409 ? 18.917 -6.693 24.185 1.00 93.44 409 PHE A N 1
ATOM 3315 C CA . PHE A 1 409 ? 18.638 -7.435 25.420 1.00 93.44 409 PHE A CA 1
ATOM 3316 C C . PHE A 1 409 ? 17.169 -7.853 25.569 1.00 93.44 409 PHE A C 1
ATOM 3318 O O . PHE A 1 409 ? 16.864 -8.727 26.374 1.00 93.44 409 PHE A O 1
ATOM 3325 N N . HIS A 1 410 ? 16.258 -7.267 24.789 1.00 94.94 410 HIS A N 1
ATOM 3326 C CA . HIS A 1 410 ? 14.838 -7.634 24.751 1.00 94.94 410 HIS A CA 1
ATOM 3327 C C . HIS A 1 410 ? 14.526 -8.595 23.591 1.00 94.94 410 HIS A C 1
ATOM 3329 O O . HIS A 1 410 ? 13.399 -8.670 23.094 1.00 94.94 410 HIS A O 1
ATOM 3335 N N . THR A 1 411 ? 15.543 -9.322 23.128 1.00 95.00 411 THR A N 1
ATOM 3336 C CA . THR A 1 411 ? 15.388 -10.355 22.109 1.00 95.00 411 THR A CA 1
ATOM 3337 C C . THR A 1 411 ? 14.821 -11.629 22.718 1.00 95.00 411 THR A C 1
ATOM 3339 O O . THR A 1 411 ? 15.370 -12.170 23.676 1.00 95.00 411 THR A O 1
ATOM 3342 N N . ILE A 1 412 ? 13.766 -12.153 22.103 1.00 94.31 412 ILE A N 1
ATOM 3343 C CA . ILE A 1 412 ? 13.206 -13.467 22.403 1.00 94.31 412 ILE A CA 1
ATOM 3344 C C . ILE A 1 412 ? 13.298 -14.375 21.176 1.00 94.31 412 ILE A C 1
ATOM 3346 O O . ILE A 1 412 ? 13.355 -13.914 20.032 1.00 94.31 412 ILE A O 1
ATOM 3350 N N . PHE A 1 413 ? 13.280 -15.680 21.428 1.00 93.75 413 PHE A N 1
ATOM 3351 C CA . PHE A 1 413 ? 13.282 -16.705 20.393 1.00 93.75 413 PHE A CA 1
ATOM 3352 C C . PHE A 1 413 ? 12.044 -17.579 20.529 1.00 93.75 413 PHE A C 1
ATOM 3354 O O . PHE A 1 413 ? 11.654 -17.952 21.637 1.00 93.75 413 PHE A O 1
ATOM 3361 N N . ASP A 1 414 ? 11.428 -17.914 19.401 1.00 89.75 414 ASP A N 1
ATOM 3362 C CA . ASP A 1 414 ? 10.382 -18.926 19.383 1.00 89.75 414 ASP A CA 1
ATOM 3363 C C . ASP A 1 414 ? 10.978 -20.340 19.524 1.00 89.75 414 ASP A C 1
ATOM 3365 O O . ASP A 1 414 ? 12.191 -20.558 19.459 1.00 89.75 414 ASP A O 1
ATOM 3369 N N . LYS A 1 415 ? 10.105 -21.342 19.663 1.00 87.94 415 LYS A N 1
ATOM 3370 C CA . LYS A 1 415 ? 10.498 -22.758 19.780 1.00 87.94 415 LYS A CA 1
ATOM 3371 C C . LYS A 1 415 ? 11.310 -23.302 18.594 1.00 87.94 415 LYS A C 1
ATOM 3373 O O . LYS A 1 415 ? 11.872 -24.386 18.700 1.00 87.94 415 LYS A O 1
ATOM 3378 N N . ARG A 1 416 ? 11.315 -22.610 17.451 1.00 87.00 416 ARG A N 1
ATOM 3379 C CA . ARG A 1 416 ? 12.047 -22.983 16.235 1.00 87.00 416 ARG A CA 1
ATOM 3380 C C . ARG A 1 416 ? 13.292 -22.109 16.020 1.00 87.00 416 ARG A C 1
ATOM 3382 O O . ARG A 1 416 ? 13.958 -22.276 15.001 1.00 87.00 416 ARG A O 1
ATOM 3389 N N . GLY A 1 417 ? 13.616 -21.195 16.937 1.00 88.50 417 GLY A N 1
ATOM 3390 C CA . GLY A 1 417 ? 14.761 -20.286 16.833 1.00 88.50 417 GLY A CA 1
ATOM 3391 C C . GLY A 1 417 ? 14.518 -19.031 15.985 1.00 88.50 417 GLY A C 1
ATOM 3392 O O . GLY A 1 417 ? 15.476 -18.340 15.644 1.00 88.50 417 GLY A O 1
ATOM 3393 N N . MET A 1 418 ? 13.267 -18.715 15.633 1.00 94.12 418 MET A N 1
ATOM 3394 C CA . MET A 1 418 ? 12.902 -17.431 15.028 1.00 94.12 418 MET A CA 1
ATOM 3395 C C . MET A 1 418 ? 13.051 -16.316 16.064 1.00 94.12 418 MET A C 1
ATOM 3397 O O . MET A 1 418 ? 12.543 -16.419 17.179 1.00 94.12 418 MET A O 1
ATOM 3401 N N . ARG A 1 419 ? 13.719 -15.236 15.669 1.00 95.12 419 ARG A N 1
ATOM 3402 C CA . ARG A 1 419 ? 14.055 -14.101 16.524 1.00 95.12 419 ARG A CA 1
ATOM 3403 C C . ARG A 1 419 ? 13.032 -12.970 16.431 1.00 95.12 419 ARG A C 1
ATOM 3405 O O . ARG A 1 419 ? 12.687 -12.541 15.330 1.00 95.12 419 ARG A O 1
ATOM 3412 N N . LEU A 1 420 ? 12.627 -12.442 17.583 1.00 94.25 420 LEU A N 1
ATOM 3413 C CA . LEU A 1 420 ? 11.894 -11.182 17.735 1.00 94.25 420 LEU A CA 1
ATOM 3414 C C . LEU A 1 420 ? 12.668 -10.279 18.692 1.00 94.25 420 LEU A C 1
ATOM 3416 O O . LEU A 1 420 ? 13.069 -10.740 19.757 1.00 94.25 420 LEU A O 1
ATOM 3420 N N . THR A 1 421 ? 12.835 -9.002 18.361 1.00 94.38 421 THR A N 1
ATOM 3421 C CA . THR A 1 421 ? 13.501 -8.037 19.249 1.00 94.38 421 THR A CA 1
ATOM 3422 C C . THR A 1 421 ? 12.548 -6.896 19.558 1.00 94.38 421 THR A C 1
ATOM 3424 O O . THR A 1 421 ? 12.209 -6.112 18.675 1.00 94.38 421 THR A O 1
ATOM 3427 N N . PHE A 1 422 ? 12.099 -6.824 20.811 1.00 94.88 422 PHE A N 1
ATOM 3428 C CA . PHE A 1 422 ? 11.198 -5.774 21.274 1.00 94.88 422 PHE A CA 1
ATOM 3429 C C . PHE A 1 422 ? 11.964 -4.469 21.499 1.00 94.88 422 PHE A C 1
ATOM 3431 O O . PHE A 1 422 ? 13.173 -4.461 21.736 1.00 94.88 422 PHE A O 1
ATOM 3438 N N . GLY A 1 423 ? 11.245 -3.352 21.454 1.00 92.00 423 GLY A N 1
ATOM 3439 C CA . GLY A 1 423 ? 11.757 -2.083 21.951 1.00 92.00 423 GLY A CA 1
ATOM 3440 C C . GLY A 1 423 ? 11.836 -2.026 23.492 1.00 92.00 423 GLY A C 1
ATOM 3441 O O . GLY A 1 423 ? 11.694 -3.050 24.168 1.00 92.00 423 GLY A O 1
ATOM 3442 N N . PRO A 1 424 ? 12.054 -0.838 24.083 1.00 93.88 424 PRO A N 1
ATOM 3443 C CA . PRO A 1 424 ? 12.224 0.444 23.404 1.00 93.88 424 PRO A CA 1
ATOM 3444 C C . PRO A 1 424 ? 13.480 0.449 22.533 1.00 93.88 424 PRO A C 1
ATOM 3446 O O . PRO A 1 424 ? 14.389 -0.366 22.718 1.00 93.88 424 PRO A O 1
ATOM 3449 N N . CYS A 1 425 ? 13.527 1.350 21.559 1.00 92.56 425 CYS A N 1
ATOM 3450 C CA . CYS A 1 425 ? 14.740 1.516 20.779 1.00 92.56 425 CYS A CA 1
ATOM 3451 C C . CYS A 1 425 ? 15.816 2.253 21.586 1.00 92.56 425 CYS A C 1
ATOM 3453 O O . CYS A 1 425 ? 15.526 3.169 22.353 1.00 92.56 425 CYS A O 1
ATOM 3455 N N . VAL A 1 426 ? 17.062 1.840 21.392 1.00 93.12 426 VAL A N 1
ATOM 3456 C CA . VAL A 1 426 ? 18.263 2.403 22.008 1.00 93.12 426 VAL A CA 1
ATOM 3457 C C . VAL A 1 426 ? 19.226 2.849 20.913 1.00 93.12 426 VAL A C 1
ATOM 3459 O O . VAL A 1 426 ? 19.114 2.417 19.762 1.00 93.12 426 VAL A O 1
ATOM 3462 N N . LYS A 1 427 ? 20.188 3.704 21.271 1.00 90.62 427 LYS A N 1
ATOM 3463 C CA . LYS A 1 427 ? 21.301 4.005 20.369 1.00 90.62 427 LYS A CA 1
ATOM 3464 C C . LYS A 1 427 ? 22.108 2.739 20.106 1.00 90.62 427 LYS A C 1
ATOM 3466 O O . LYS A 1 427 ? 22.352 1.943 21.014 1.00 90.62 427 LYS A O 1
ATOM 3471 N N . ASN A 1 428 ? 22.506 2.569 18.857 1.00 85.88 428 ASN A N 1
ATOM 3472 C CA . ASN A 1 428 ? 23.383 1.494 18.453 1.00 85.88 428 ASN A CA 1
ATOM 3473 C C . ASN A 1 428 ? 24.810 1.789 18.949 1.00 85.88 428 ASN A C 1
ATOM 3475 O O . ASN A 1 428 ? 25.478 2.671 18.421 1.00 85.88 428 ASN A O 1
ATOM 3479 N N . ASN A 1 429 ? 25.243 1.077 19.993 1.00 76.81 429 ASN A N 1
ATOM 3480 C CA . ASN A 1 429 ? 26.543 1.262 20.655 1.00 76.81 429 ASN A CA 1
ATOM 3481 C C . ASN A 1 429 ? 27.570 0.206 20.227 1.00 76.81 429 ASN A C 1
ATOM 3483 O O . ASN A 1 429 ? 28.419 -0.194 21.027 1.00 76.81 429 ASN A O 1
ATOM 3487 N N . ASP A 1 430 ? 27.440 -0.332 19.020 1.00 72.25 430 ASP A N 1
ATOM 3488 C CA . ASP A 1 430 ? 28.370 -1.342 18.539 1.00 72.25 430 ASP A CA 1
ATOM 3489 C C . ASP A 1 430 ? 29.804 -0.746 18.504 1.00 72.25 430 ASP A C 1
ATOM 3491 O O . ASP A 1 430 ? 30.007 0.336 17.950 1.00 72.25 430 ASP A O 1
ATOM 3495 N N . PRO A 1 431 ? 30.791 -1.372 19.179 1.00 59.12 431 PRO A N 1
ATOM 3496 C CA . PRO A 1 431 ? 32.127 -0.802 19.368 1.00 59.12 431 PRO A CA 1
ATOM 3497 C C . PRO A 1 431 ? 32.984 -0.770 18.094 1.00 59.12 431 PRO A C 1
ATOM 3499 O O . PRO A 1 431 ? 34.023 -0.114 18.090 1.00 59.12 431 PRO A O 1
ATOM 3502 N N . GLU A 1 432 ? 32.574 -1.429 17.005 1.00 59.88 432 GLU A N 1
ATOM 3503 C CA . GLU A 1 432 ? 33.234 -1.316 15.692 1.00 59.88 432 GLU A CA 1
ATOM 3504 C C . GLU A 1 432 ? 32.905 -0.005 14.934 1.00 59.88 432 GLU A C 1
ATOM 3506 O O . GLU A 1 432 ? 33.123 0.086 13.718 1.00 59.88 432 GLU A O 1
ATOM 3511 N N . PHE A 1 433 ? 32.337 1.000 15.612 1.00 59.81 433 PHE A N 1
ATOM 3512 C CA . PHE A 1 433 ? 31.722 2.172 14.987 1.00 59.81 433 PHE A CA 1
ATOM 3513 C C . PHE A 1 433 ? 32.231 3.484 15.609 1.00 59.81 433 PHE A C 1
ATOM 3515 O O . PHE A 1 433 ? 32.142 3.694 16.816 1.00 59.81 433 PHE A O 1
ATOM 3522 N N . GLU A 1 434 ? 32.735 4.392 14.767 1.00 54.25 434 GLU A N 1
ATOM 3523 C CA . GLU A 1 434 ? 32.973 5.794 15.137 1.00 54.25 434 GLU A CA 1
ATOM 3524 C C . GLU A 1 434 ? 31.657 6.593 15.047 1.00 54.25 434 GLU A C 1
ATOM 3526 O O . GLU A 1 434 ? 30.856 6.395 14.126 1.00 54.25 434 GLU A O 1
ATOM 3531 N N . GLU A 1 435 ? 31.424 7.505 15.998 1.00 50.38 435 GLU A N 1
ATOM 3532 C CA . GLU A 1 435 ? 30.268 8.414 15.997 1.00 50.38 435 GLU A CA 1
ATOM 3533 C C . GLU A 1 435 ? 30.167 9.191 14.665 1.00 50.38 435 GLU A C 1
ATOM 3535 O O . GLU A 1 435 ? 31.105 9.879 14.265 1.00 50.38 435 GLU A O 1
ATOM 3540 N N . GLY A 1 436 ? 29.008 9.115 13.991 1.00 53.97 436 GLY A N 1
ATOM 3541 C CA . GLY A 1 436 ? 28.673 9.945 12.820 1.00 53.97 436 GLY A CA 1
ATOM 3542 C C . GLY A 1 436 ? 28.723 9.275 11.437 1.00 53.97 436 GLY A C 1
ATOM 3543 O O . GLY A 1 436 ? 28.543 9.972 10.441 1.00 53.97 436 GLY A O 1
ATOM 3544 N N . TYR A 1 437 ? 28.939 7.956 11.346 1.00 57.81 437 TYR A N 1
ATOM 3545 C CA . TYR A 1 437 ? 29.077 7.242 10.059 1.00 57.81 437 TYR A CA 1
ATOM 3546 C C . TYR A 1 437 ? 27.844 6.453 9.570 1.00 57.81 437 TYR A C 1
ATOM 3548 O O . TYR A 1 437 ? 27.874 5.924 8.458 1.00 57.81 437 TYR A O 1
ATOM 3556 N N . LEU A 1 438 ? 26.762 6.347 10.351 1.00 60.28 438 LEU A N 1
ATOM 3557 C CA . LEU A 1 438 ? 25.560 5.602 9.947 1.00 60.28 438 LEU A CA 1
ATOM 3558 C C . LEU A 1 438 ? 24.595 6.508 9.170 1.00 60.28 438 LEU A C 1
ATOM 3560 O O . LEU A 1 438 ? 24.142 7.524 9.679 1.00 60.28 438 LEU A O 1
ATOM 3564 N N . ARG A 1 439 ? 24.238 6.130 7.934 1.00 70.38 439 ARG A N 1
ATOM 3565 C CA . ARG A 1 439 ? 23.253 6.885 7.125 1.00 70.38 439 ARG A CA 1
ATOM 3566 C C . ARG A 1 439 ? 21.791 6.559 7.433 1.00 70.38 439 ARG A C 1
ATOM 3568 O O . ARG A 1 439 ? 20.897 7.243 6.938 1.00 70.38 439 ARG A O 1
ATOM 3575 N N . PHE A 1 440 ? 21.536 5.491 8.181 1.00 77.75 440 PHE A N 1
ATOM 3576 C CA . PHE A 1 440 ? 20.193 4.969 8.403 1.00 77.75 440 PHE A CA 1
ATOM 3577 C C . PHE A 1 440 ? 19.732 5.277 9.827 1.00 77.75 440 PHE A C 1
ATOM 3579 O O . PHE A 1 440 ? 20.439 4.995 10.787 1.00 77.75 440 PHE A O 1
ATOM 3586 N N . ASN A 1 441 ? 18.511 5.789 9.987 1.00 86.25 441 ASN A N 1
ATOM 3587 C CA . ASN A 1 441 ? 17.957 6.057 11.321 1.00 86.25 441 ASN A CA 1
ATOM 3588 C C . ASN A 1 441 ? 17.587 4.761 12.068 1.00 86.25 441 ASN A C 1
ATOM 3590 O O . ASN A 1 441 ? 17.722 4.680 13.286 1.00 86.25 441 ASN A O 1
ATOM 3594 N N . HIS A 1 442 ? 17.124 3.745 11.335 1.00 90.12 442 HIS A N 1
ATOM 3595 C CA . HIS A 1 442 ? 16.681 2.447 11.853 1.00 90.12 442 HIS A CA 1
ATOM 3596 C C . HIS A 1 442 ? 17.255 1.316 11.005 1.00 90.12 442 HIS A C 1
ATOM 3598 O O . HIS A 1 442 ? 17.641 1.552 9.860 1.00 90.12 442 HIS A O 1
ATOM 3604 N N . ASN A 1 443 ? 17.292 0.099 11.555 1.00 91.69 443 ASN A N 1
ATOM 3605 C CA . ASN A 1 443 ? 17.700 -1.065 10.777 1.00 91.69 443 ASN A CA 1
ATOM 3606 C C . ASN A 1 443 ? 16.729 -1.306 9.621 1.00 91.69 443 ASN A C 1
ATOM 3608 O O . ASN A 1 443 ? 15.508 -1.188 9.770 1.00 91.69 443 ASN A O 1
ATOM 3612 N N . GLU A 1 444 ? 17.287 -1.735 8.498 1.00 92.25 444 GLU A N 1
ATOM 3613 C CA . GLU A 1 444 ? 16.524 -2.233 7.362 1.00 92.25 444 GLU A CA 1
ATOM 3614 C C . GLU A 1 444 ? 17.065 -3.598 6.963 1.00 92.25 444 GLU A C 1
ATOM 3616 O O . GLU A 1 444 ? 18.269 -3.846 7.006 1.00 92.25 444 GLU A O 1
ATOM 3621 N N . TYR A 1 445 ? 16.160 -4.487 6.586 1.00 93.88 445 TYR A N 1
ATOM 3622 C CA . TYR A 1 445 ? 16.466 -5.836 6.145 1.00 93.88 445 TYR A CA 1
ATOM 3623 C C . TYR A 1 445 ? 15.902 -6.011 4.751 1.00 93.88 445 TYR A C 1
ATOM 3625 O O . TYR A 1 445 ? 14.726 -5.738 4.523 1.00 93.88 445 TYR A O 1
ATOM 3633 N N . MET A 1 446 ? 16.718 -6.491 3.828 1.00 92.12 446 MET A N 1
ATOM 3634 C CA . MET A 1 446 ? 16.307 -6.727 2.455 1.00 92.12 446 MET A CA 1
ATOM 3635 C C . MET A 1 446 ? 16.681 -8.152 2.065 1.00 92.12 446 MET A C 1
ATOM 3637 O O . MET A 1 446 ? 17.784 -8.617 2.348 1.00 92.12 446 MET A O 1
ATOM 3641 N N . VAL A 1 447 ? 15.741 -8.871 1.456 1.00 92.88 447 VAL A N 1
ATOM 3642 C CA . VAL A 1 447 ? 15.983 -10.208 0.901 1.00 92.88 447 VAL A CA 1
ATOM 3643 C C . VAL A 1 447 ? 15.823 -10.177 -0.610 1.00 92.88 447 VAL A C 1
ATOM 3645 O O . VAL A 1 447 ? 14.844 -9.638 -1.130 1.00 92.88 447 VAL A O 1
ATOM 3648 N N . HIS A 1 448 ? 16.766 -10.797 -1.315 1.00 88.12 448 HIS A N 1
ATOM 3649 C CA . HIS A 1 448 ? 16.738 -10.879 -2.776 1.00 88.12 448 HIS A CA 1
ATOM 3650 C C . HIS A 1 448 ? 15.702 -11.889 -3.285 1.00 88.12 448 HIS A C 1
ATOM 3652 O O . HIS A 1 448 ? 15.105 -11.703 -4.341 1.00 88.12 448 HIS A O 1
ATOM 3658 N N . ASN A 1 449 ? 15.489 -12.973 -2.531 1.00 91.00 449 ASN A N 1
ATOM 3659 C CA . ASN A 1 449 ? 14.606 -14.072 -2.908 1.00 91.00 449 ASN A CA 1
ATOM 3660 C C . ASN A 1 449 ? 13.290 -14.021 -2.121 1.00 91.00 449 ASN A C 1
ATOM 3662 O O . ASN A 1 449 ? 13.269 -14.251 -0.912 1.00 91.00 449 ASN A O 1
ATOM 3666 N N . GLU A 1 450 ? 12.179 -13.809 -2.826 1.00 92.19 450 GLU A N 1
ATOM 3667 C CA . GLU A 1 450 ? 10.822 -13.766 -2.261 1.00 92.19 450 GLU A CA 1
ATOM 3668 C C . GLU A 1 450 ? 10.418 -15.069 -1.549 1.00 92.19 450 GLU A C 1
ATOM 3670 O O . GLU A 1 450 ? 9.588 -15.049 -0.641 1.00 92.19 450 GLU A O 1
ATOM 3675 N N . ASN A 1 451 ? 11.026 -16.209 -1.900 1.00 94.44 451 ASN A N 1
ATOM 3676 C CA . ASN A 1 451 ? 10.741 -17.493 -1.254 1.00 94.44 451 ASN A CA 1
ATOM 3677 C C . ASN A 1 451 ? 11.239 -17.557 0.201 1.00 94.44 451 ASN A C 1
ATOM 3679 O O . ASN A 1 451 ? 10.793 -18.415 0.961 1.00 94.44 451 ASN A O 1
ATOM 3683 N N . ARG A 1 452 ? 12.124 -16.634 0.608 1.00 95.19 452 ARG A N 1
ATOM 3684 C CA . ARG A 1 452 ? 12.604 -16.472 1.992 1.00 95.19 452 ARG A CA 1
ATOM 3685 C C . ARG A 1 452 ? 11.630 -15.692 2.878 1.00 95.19 452 ARG A C 1
ATOM 3687 O O . ARG A 1 452 ? 11.961 -15.406 4.028 1.00 95.19 452 ARG A O 1
ATOM 3694 N N . VAL A 1 453 ? 10.456 -15.333 2.362 1.00 96.25 453 VAL A N 1
ATOM 3695 C CA . VAL A 1 453 ? 9.446 -14.539 3.064 1.00 96.25 453 VAL A CA 1
ATOM 3696 C C . VAL A 1 453 ? 8.176 -15.354 3.262 1.00 96.25 453 VAL A C 1
ATOM 3698 O O . VAL A 1 453 ? 7.653 -15.965 2.328 1.00 96.25 453 VAL A O 1
ATOM 3701 N N . LYS A 1 454 ? 7.651 -15.302 4.486 1.00 96.25 454 LYS A N 1
ATOM 3702 C CA . LYS A 1 454 ? 6.346 -15.844 4.850 1.00 96.25 454 LYS A CA 1
ATOM 3703 C C . LYS A 1 454 ? 5.545 -14.821 5.644 1.00 96.25 454 LYS A C 1
ATOM 3705 O O . LYS A 1 454 ? 5.940 -14.440 6.743 1.00 96.25 454 LYS A O 1
ATOM 3710 N N . ILE A 1 455 ? 4.402 -14.393 5.124 1.00 97.56 455 ILE A N 1
ATOM 3711 C CA . ILE A 1 455 ? 3.477 -13.505 5.825 1.00 97.56 455 ILE A CA 1
ATOM 3712 C C . ILE A 1 455 ? 2.830 -14.308 6.956 1.00 97.56 455 ILE A C 1
ATOM 3714 O O . ILE A 1 455 ? 2.204 -15.341 6.720 1.00 97.56 455 ILE A O 1
ATOM 3718 N N . ARG A 1 456 ? 3.009 -13.859 8.202 1.00 96.62 456 ARG A N 1
ATOM 3719 C CA . ARG A 1 456 ? 2.444 -14.528 9.383 1.00 96.62 456 ARG A CA 1
ATOM 3720 C C . ARG A 1 456 ? 1.187 -13.829 9.863 1.00 96.62 456 ARG A C 1
ATOM 3722 O O . ARG A 1 456 ? 0.201 -14.503 10.156 1.00 96.62 456 ARG A O 1
ATOM 3729 N N . TYR A 1 457 ? 1.224 -12.499 9.917 1.00 98.25 457 TYR A N 1
ATOM 3730 C CA . TYR A 1 457 ? 0.110 -11.707 10.413 1.00 98.25 457 TYR A CA 1
ATOM 3731 C C . TYR A 1 457 ? -0.145 -10.470 9.559 1.00 98.25 457 TYR A C 1
ATOM 3733 O O . TYR A 1 457 ? 0.788 -9.864 9.029 1.00 98.25 457 TYR A O 1
ATOM 3741 N N . LEU A 1 458 ? -1.417 -10.095 9.477 1.00 98.50 458 LEU A N 1
ATOM 3742 C CA . LEU A 1 458 ? -1.894 -8.827 8.941 1.00 98.50 458 LEU A CA 1
ATOM 3743 C C . LEU A 1 458 ? -2.545 -8.048 10.078 1.00 98.50 458 LEU A C 1
ATOM 3745 O O . LEU A 1 458 ? -3.377 -8.587 10.807 1.00 98.50 458 LEU A O 1
ATOM 3749 N N . LEU A 1 459 ? -2.152 -6.791 10.236 1.00 97.81 459 LEU A N 1
ATOM 3750 C CA . LEU A 1 459 ? -2.631 -5.904 11.282 1.00 97.81 459 LEU A CA 1
ATOM 3751 C C . LEU A 1 459 ? -3.373 -4.741 10.632 1.00 97.81 459 LEU A C 1
ATOM 3753 O O . LEU A 1 459 ? -2.824 -4.073 9.757 1.00 97.81 459 LEU A O 1
ATOM 3757 N N . VAL A 1 460 ? -4.588 -4.470 11.099 1.00 96.56 460 VAL A N 1
ATOM 3758 C CA . VAL A 1 460 ? -5.296 -3.221 10.811 1.00 96.56 460 VAL A CA 1
ATOM 3759 C C . VAL A 1 460 ? -5.034 -2.277 11.972 1.00 96.56 460 VAL A C 1
ATOM 3761 O O . VAL A 1 460 ? -5.321 -2.600 13.126 1.00 96.56 460 VAL A O 1
ATOM 3764 N N . VAL A 1 461 ? -4.458 -1.121 11.669 1.00 95.06 461 VAL A N 1
ATOM 3765 C CA . VAL A 1 461 ? -3.983 -0.149 12.655 1.00 95.06 461 VAL A CA 1
ATOM 3766 C C . VAL A 1 461 ? -4.635 1.191 12.372 1.00 95.06 461 VAL A C 1
ATOM 3768 O O . VAL A 1 461 ? -4.817 1.564 11.215 1.00 95.06 461 VAL A O 1
ATOM 3771 N N . LYS A 1 462 ? -4.990 1.926 13.423 1.00 92.56 462 LYS A N 1
ATOM 3772 C CA . LYS A 1 462 ? -5.610 3.243 13.317 1.00 92.56 462 LYS A CA 1
ATOM 3773 C C . LYS A 1 462 ? -4.772 4.306 14.014 1.00 92.56 462 LYS A C 1
ATOM 3775 O O . LYS A 1 462 ? -4.240 4.086 15.101 1.00 92.56 462 LYS A O 1
ATOM 3780 N N . ASN A 1 463 ? -4.647 5.468 13.382 1.00 91.00 463 ASN A N 1
ATOM 3781 C CA . ASN A 1 463 ? -3.980 6.624 13.969 1.00 91.00 463 ASN A CA 1
ATOM 3782 C C . ASN A 1 463 ? -4.881 7.263 15.040 1.00 91.00 463 ASN A C 1
ATOM 3784 O O . ASN A 1 463 ? -6.006 7.676 14.748 1.00 91.00 463 ASN A O 1
ATOM 3788 N N . THR A 1 464 ? -4.383 7.381 16.274 1.00 88.94 464 THR A N 1
ATOM 3789 C CA . THR A 1 464 ? -5.179 7.870 17.412 1.00 88.94 464 THR A CA 1
ATOM 3790 C C . THR A 1 464 ? -5.364 9.382 17.441 1.00 88.94 464 THR A C 1
ATOM 3792 O O . THR A 1 464 ? -6.039 9.876 18.333 1.00 88.94 464 THR A O 1
ATOM 3795 N N . SER A 1 465 ? -4.766 10.123 16.509 1.00 89.31 465 SER A N 1
ATOM 3796 C CA . SER A 1 465 ? -4.903 11.582 16.415 1.00 89.31 465 SER A CA 1
ATOM 3797 C C . SER A 1 465 ? -5.963 12.029 15.401 1.00 89.31 465 SER A C 1
ATOM 3799 O O . SER A 1 465 ? -6.274 13.222 15.322 1.00 89.31 465 SER A O 1
ATOM 3801 N N . ILE A 1 466 ? -6.522 11.089 14.627 1.00 91.19 466 ILE A N 1
ATOM 3802 C CA . ILE A 1 466 ? -7.476 11.354 13.546 1.00 91.19 466 ILE A CA 1
ATOM 3803 C C . ILE A 1 466 ? -8.902 11.048 14.016 1.00 91.19 466 ILE A C 1
ATOM 3805 O O . ILE A 1 466 ? -9.198 9.964 14.518 1.00 91.19 466 ILE A O 1
ATOM 3809 N N . CYS A 1 467 ? -9.806 12.013 13.833 1.00 92.62 467 CYS A N 1
ATOM 3810 C CA . CYS A 1 467 ? -11.225 11.846 14.148 1.00 92.62 467 CYS A CA 1
ATOM 3811 C C . CYS A 1 467 ? -11.872 10.785 13.243 1.00 92.62 467 CYS A C 1
ATOM 3813 O O . CYS A 1 467 ? -11.753 10.868 12.023 1.00 92.62 467 CYS A O 1
ATOM 3815 N N . ALA A 1 468 ? -12.624 9.842 13.824 1.00 91.88 468 ALA A N 1
ATOM 3816 C CA . ALA A 1 468 ? -13.267 8.759 13.074 1.00 91.88 468 ALA A CA 1
ATOM 3817 C C . ALA A 1 468 ? -14.355 9.217 12.083 1.00 91.88 468 ALA A C 1
ATOM 3819 O O . ALA A 1 468 ? -14.669 8.462 11.174 1.00 91.88 468 ALA A O 1
ATOM 3820 N N . LEU A 1 469 ? -14.919 10.423 12.251 1.00 92.50 469 LEU A N 1
ATOM 3821 C CA . LEU A 1 469 ? -15.967 10.968 11.376 1.00 92.50 469 LEU A CA 1
ATOM 3822 C C . LEU A 1 469 ? -15.412 11.936 10.326 1.00 92.50 469 LEU A C 1
ATOM 3824 O O . LEU A 1 469 ? -15.520 11.687 9.134 1.00 92.50 469 LEU A O 1
ATOM 3828 N N . CYS A 1 470 ? -14.803 13.052 10.746 1.00 91.69 470 CYS A N 1
ATOM 3829 C CA . CYS A 1 470 ? -14.323 14.065 9.794 1.00 91.69 470 CYS A CA 1
ATOM 3830 C C . CYS A 1 470 ? -12.942 13.782 9.193 1.00 91.69 470 CYS A C 1
ATOM 3832 O O . CYS A 1 470 ? -12.492 14.569 8.367 1.00 91.69 470 CYS A O 1
ATOM 3834 N N . LEU A 1 471 ? -12.250 12.730 9.645 1.00 91.56 471 LEU A N 1
ATOM 3835 C CA . LEU A 1 471 ? -10.933 12.308 9.149 1.00 91.56 471 LEU A CA 1
ATOM 3836 C C . LEU A 1 471 ? -9.825 13.375 9.253 1.00 91.56 471 LEU A C 1
ATOM 3838 O O . LEU A 1 471 ? -8.738 13.233 8.697 1.00 91.56 471 LEU A O 1
ATOM 3842 N N . HIS A 1 472 ? -10.060 14.442 10.018 1.00 90.50 472 HIS A N 1
ATOM 3843 C CA . HIS A 1 472 ? -9.060 15.463 10.303 1.00 90.50 472 HIS A CA 1
ATOM 3844 C C . HIS A 1 472 ? -8.234 15.100 11.535 1.00 90.50 472 HIS A C 1
ATOM 3846 O O . HIS A 1 472 ? -8.764 14.599 12.533 1.00 90.50 472 HIS A O 1
ATOM 3852 N N . SER A 1 473 ? -6.943 15.437 11.489 1.00 88.62 473 SER A N 1
ATOM 3853 C CA . SER A 1 473 ? -6.079 15.391 12.666 1.00 88.62 473 SER A CA 1
ATOM 3854 C C . SER A 1 473 ? -6.504 16.467 13.666 1.00 88.62 473 SER A C 1
ATOM 3856 O O . SER A 1 473 ? -6.676 17.637 13.309 1.00 88.62 473 SER A O 1
ATOM 3858 N N . LYS A 1 474 ? -6.728 16.058 14.914 1.00 86.56 474 LYS A N 1
ATOM 3859 C CA . LYS A 1 474 ? -7.157 16.936 16.013 1.00 86.56 474 LYS A CA 1
ATOM 3860 C C . LYS A 1 474 ? -6.220 16.874 17.221 1.00 86.56 474 LYS A C 1
ATOM 3862 O O . LYS A 1 474 ? -6.366 17.694 18.120 1.00 86.56 474 LYS A O 1
ATOM 3867 N N . GLY A 1 475 ? -5.236 15.972 17.219 1.00 75.62 475 GLY A N 1
ATOM 3868 C CA . GLY A 1 475 ? -4.409 15.667 18.390 1.00 75.62 475 GLY A CA 1
ATOM 3869 C C . GLY A 1 475 ? -5.134 14.738 19.371 1.00 75.62 475 GLY A C 1
ATOM 3870 O O . GLY A 1 475 ? -6.364 14.724 19.421 1.00 75.62 475 GLY A O 1
ATOM 3871 N N . ASN A 1 476 ? -4.372 13.942 20.127 1.00 71.00 476 ASN A N 1
ATOM 3872 C CA . ASN A 1 476 ? -4.919 12.860 20.958 1.00 71.00 476 ASN A CA 1
ATOM 3873 C C . ASN A 1 476 ? -5.890 13.359 22.043 1.00 71.00 476 ASN A C 1
ATOM 3875 O O . ASN A 1 476 ? -6.906 12.715 22.279 1.00 71.00 476 ASN A O 1
ATOM 3879 N N . ASP A 1 477 ? -5.630 14.523 22.644 1.00 73.81 477 ASP A N 1
ATOM 3880 C CA . ASP A 1 477 ? -6.449 15.056 23.746 1.00 73.81 477 ASP A CA 1
ATOM 3881 C C . ASP A 1 477 ? -7.810 15.604 23.286 1.00 73.81 477 ASP A C 1
ATOM 3883 O O . ASP A 1 477 ? -8.730 15.774 24.084 1.00 73.81 477 ASP A O 1
ATOM 3887 N N . ASN A 1 478 ? -7.962 15.854 21.983 1.00 81.62 478 ASN A N 1
ATOM 3888 C CA . ASN A 1 478 ? -9.159 16.469 21.407 1.00 81.62 478 ASN A CA 1
ATOM 3889 C C . ASN A 1 478 ? -10.109 15.456 20.757 1.00 81.62 478 ASN A C 1
ATOM 3891 O O . ASN A 1 478 ? -11.097 15.858 20.131 1.00 81.62 478 ASN A O 1
ATOM 3895 N N . ILE A 1 479 ? -9.820 14.155 20.865 1.00 89.75 479 ILE A N 1
ATOM 3896 C CA . ILE A 1 479 ? -10.718 13.098 20.404 1.00 89.75 479 ILE A CA 1
ATOM 3897 C C . ILE A 1 479 ? -10.982 12.085 21.511 1.00 89.75 479 ILE A C 1
ATOM 3899 O O . ILE A 1 479 ? -10.086 11.662 22.234 1.00 89.75 479 ILE A O 1
ATOM 3903 N N . LYS A 1 480 ? -12.238 11.664 21.634 1.00 91.50 480 LYS A N 1
ATOM 3904 C CA . LYS A 1 480 ? -12.662 10.692 22.645 1.00 91.50 480 LYS A CA 1
ATOM 3905 C C . LYS A 1 480 ? -13.821 9.839 22.133 1.00 91.50 480 LYS A C 1
ATOM 3907 O O . LYS A 1 480 ? -14.506 10.276 21.202 1.00 91.50 480 LYS A O 1
ATOM 3912 N N . PRO A 1 481 ? -14.013 8.622 22.677 1.00 92.38 481 PRO A N 1
ATOM 3913 C CA . PRO A 1 481 ? -15.163 7.780 22.347 1.00 92.38 481 PRO A CA 1
ATOM 3914 C C . PRO A 1 481 ? -16.478 8.539 22.518 1.00 92.38 481 PRO A C 1
ATOM 3916 O O . PRO A 1 481 ? -16.561 9.400 23.397 1.00 92.38 481 PRO A O 1
ATOM 3919 N N . PHE A 1 482 ? -17.506 8.199 21.734 1.00 90.12 482 PHE A N 1
ATOM 3920 C CA . PHE A 1 482 ? -18.813 8.872 21.776 1.00 90.12 482 PHE A CA 1
ATOM 3921 C C . PHE A 1 482 ? -19.363 9.004 23.203 1.00 90.12 482 PHE A C 1
ATOM 3923 O O . PHE A 1 482 ? -19.688 10.106 23.645 1.00 90.12 482 PHE A O 1
ATOM 3930 N N . LYS A 1 483 ? -19.339 7.905 23.965 1.00 86.00 483 LYS A N 1
ATOM 3931 C CA . LYS A 1 483 ? -19.798 7.843 25.364 1.00 86.00 483 LYS A CA 1
ATOM 3932 C C . LYS A 1 483 ? -19.106 8.838 26.313 1.00 86.00 483 LYS A C 1
ATOM 3934 O O . LYS A 1 483 ? -19.708 9.266 27.293 1.00 86.00 483 LYS A O 1
ATOM 3939 N N . ASN A 1 484 ? -17.874 9.254 26.008 1.00 90.69 484 ASN A N 1
ATOM 3940 C CA . ASN A 1 484 ? -17.061 10.128 26.862 1.00 90.69 484 ASN A CA 1
ATOM 3941 C C . ASN A 1 484 ? -17.252 11.632 26.558 1.00 90.69 484 ASN A C 1
ATOM 3943 O O . ASN A 1 484 ? -16.564 12.482 27.135 1.00 90.69 484 ASN A O 1
ATOM 3947 N N . HIS A 1 485 ? -18.134 12.000 25.624 1.00 90.38 485 HIS A N 1
ATOM 3948 C CA . HIS A 1 485 ? -18.477 13.404 25.375 1.00 90.38 485 HIS A CA 1
ATOM 3949 C C . HIS A 1 485 ? -19.529 13.895 26.369 1.00 90.38 485 HIS A C 1
ATOM 3951 O O . HIS A 1 485 ? -20.585 13.288 26.481 1.00 90.38 485 HIS A O 1
ATOM 3957 N N . GLU A 1 486 ? -19.233 14.991 27.077 1.00 85.12 486 GLU A N 1
ATOM 3958 C CA . GLU A 1 486 ? -20.124 15.587 28.087 1.00 85.12 486 GLU A CA 1
ATOM 3959 C C . GLU A 1 486 ? -21.193 16.495 27.464 1.00 85.12 486 GLU A C 1
ATOM 3961 O O . GLU A 1 486 ? -22.315 16.526 27.953 1.00 85.12 486 GLU A O 1
ATOM 3966 N N . LEU A 1 487 ? -20.863 17.193 26.366 1.00 85.00 487 LEU A N 1
ATOM 3967 C CA . LEU A 1 487 ? -21.777 18.045 25.583 1.00 85.00 487 LEU A CA 1
ATOM 3968 C C . LEU A 1 487 ? -22.525 19.123 26.403 1.00 85.00 487 LEU A C 1
ATOM 3970 O O . LEU A 1 487 ? -23.544 19.643 25.955 1.00 85.00 487 LEU A O 1
ATOM 3974 N N . SER A 1 488 ? -22.018 19.485 27.586 1.00 75.00 488 SER A N 1
ATOM 3975 C CA . SER A 1 488 ? -22.666 20.413 28.524 1.00 75.00 488 SER A CA 1
ATOM 3976 C C . SER A 1 488 ? -22.812 21.836 27.980 1.00 75.00 488 SER A C 1
ATOM 3978 O O . SER A 1 488 ? -23.796 22.504 28.281 1.00 75.00 488 SER A O 1
ATOM 3980 N N . ASP A 1 489 ? -21.866 22.280 27.148 1.00 76.44 489 ASP A N 1
ATOM 3981 C CA . ASP A 1 489 ? -21.808 23.642 26.603 1.00 76.44 489 ASP A CA 1
ATOM 3982 C C . ASP A 1 489 ? -22.366 23.748 25.172 1.00 76.44 489 ASP A C 1
ATOM 3984 O O . ASP A 1 489 ? -22.018 24.670 24.429 1.00 76.44 489 ASP A O 1
ATOM 3988 N N . TYR A 1 490 ? -23.212 22.801 24.749 1.00 84.44 490 TYR A N 1
ATOM 3989 C CA . TYR A 1 490 ? -23.753 22.789 23.392 1.00 84.44 490 TYR A CA 1
ATOM 3990 C C . TYR A 1 490 ? -24.587 24.050 23.098 1.00 84.44 490 TYR A C 1
ATOM 3992 O O . TYR A 1 490 ? -25.614 24.308 23.726 1.00 84.44 490 TYR A O 1
ATOM 4000 N N . LYS A 1 491 ? -24.154 24.840 22.105 1.00 84.50 491 LYS A N 1
ATOM 4001 C CA . LYS A 1 491 ? -24.727 26.164 21.787 1.00 84.50 491 LYS A CA 1
ATOM 4002 C C . LYS A 1 491 ? -25.880 26.150 20.785 1.00 84.50 491 LYS A C 1
ATOM 4004 O O . LYS A 1 491 ? -26.430 27.205 20.474 1.00 84.50 491 LYS A O 1
ATOM 4009 N N . PHE A 1 492 ? -26.264 24.974 20.286 1.00 86.12 492 PHE A N 1
ATOM 4010 C CA . PHE A 1 492 ? -27.298 24.823 19.255 1.00 86.12 492 PHE A CA 1
ATOM 4011 C C . PHE A 1 492 ? -26.994 25.585 17.954 1.00 86.12 492 PHE A C 1
ATOM 4013 O O . PHE A 1 492 ? -27.908 25.907 17.202 1.00 86.12 492 PHE A O 1
ATOM 4020 N N . ASP A 1 493 ? -25.721 25.865 17.661 1.00 86.06 493 ASP A N 1
ATOM 4021 C CA . ASP A 1 493 ? -25.305 26.670 16.500 1.00 86.06 493 ASP A CA 1
ATOM 4022 C C . ASP A 1 493 ? -25.668 26.033 15.144 1.00 86.06 493 ASP A C 1
ATOM 4024 O O . ASP A 1 493 ? -25.631 26.702 14.115 1.00 86.06 493 ASP A O 1
ATOM 4028 N N . HIS A 1 494 ? -26.060 24.757 15.143 1.00 86.94 494 HIS A N 1
ATOM 4029 C CA . HIS A 1 494 ? -26.527 24.022 13.967 1.00 86.94 494 HIS A CA 1
ATOM 4030 C C . HIS A 1 494 ? -27.992 24.305 13.586 1.00 86.94 494 HIS A C 1
ATOM 4032 O O . HIS A 1 494 ? -28.417 23.872 12.522 1.00 86.94 494 HIS A O 1
ATOM 4038 N N . PHE A 1 495 ? -28.742 25.021 14.429 1.00 87.88 495 PHE A N 1
ATOM 4039 C CA . PHE A 1 495 ? -30.168 25.314 14.253 1.00 87.88 495 PHE A CA 1
ATOM 4040 C C . PHE A 1 495 ? -30.411 26.812 14.027 1.00 87.88 495 PHE A C 1
ATOM 4042 O O . PHE A 1 495 ? -29.678 27.660 14.550 1.00 87.88 495 PHE A O 1
ATOM 4049 N N . ASN A 1 496 ? -31.469 27.162 13.292 1.00 89.88 496 ASN A N 1
ATOM 4050 C CA . ASN A 1 496 ? -31.929 28.551 13.213 1.00 89.88 496 ASN A CA 1
ATOM 4051 C C . ASN A 1 496 ? -32.646 28.986 14.510 1.00 89.88 496 ASN A C 1
ATOM 4053 O O . ASN A 1 496 ? -32.947 28.166 15.376 1.00 89.88 496 ASN A O 1
ATOM 4057 N N . ASP A 1 497 ? -32.924 30.284 14.666 1.00 89.50 497 ASP A N 1
ATOM 4058 C CA . ASP A 1 497 ? -33.494 30.822 15.912 1.00 89.50 497 ASP A CA 1
ATOM 4059 C C . ASP A 1 497 ? -34.850 30.200 16.287 1.00 89.50 497 ASP A C 1
ATOM 4061 O O . ASP A 1 497 ? -35.135 30.021 17.468 1.00 89.50 497 ASP A O 1
ATOM 4065 N N . TYR A 1 498 ? -35.667 29.823 15.301 1.00 87.12 498 TYR A N 1
ATOM 4066 C CA . TYR A 1 498 ? -36.954 29.169 15.538 1.00 87.12 498 TYR A CA 1
ATOM 4067 C C . TYR A 1 498 ? -36.779 27.714 15.999 1.00 87.12 498 TYR A C 1
ATOM 4069 O O . TYR A 1 498 ? -37.348 27.307 17.012 1.00 87.12 498 TYR A O 1
ATOM 4077 N N . GLU A 1 499 ? -35.944 26.946 15.300 1.00 87.81 499 GLU A N 1
ATOM 4078 C CA . GLU A 1 499 ? -35.615 25.557 15.646 1.00 87.81 499 GLU A CA 1
ATOM 4079 C C . GLU A 1 499 ? -34.986 25.454 17.036 1.00 87.81 499 GLU A C 1
ATOM 4081 O O . GLU A 1 499 ? -35.360 24.581 17.817 1.00 87.81 499 GLU A O 1
ATOM 4086 N N . LYS A 1 500 ? -34.087 26.385 17.384 1.00 89.56 500 LYS A N 1
ATOM 4087 C CA . LYS A 1 500 ? -33.468 26.465 18.715 1.00 89.56 500 LYS A CA 1
ATOM 4088 C C . LYS A 1 500 ? -34.510 26.504 19.826 1.00 89.56 500 LYS A C 1
ATOM 4090 O O . LYS A 1 500 ? -34.372 25.783 20.812 1.00 89.56 500 LYS A O 1
ATOM 4095 N N . GLU A 1 501 ? -35.537 27.338 19.687 1.00 88.50 501 GLU A N 1
ATOM 4096 C CA . GLU A 1 501 ? -36.581 27.459 20.706 1.00 88.50 501 GLU A CA 1
ATOM 4097 C C . GLU A 1 501 ? -37.454 26.202 20.785 1.00 88.50 501 GLU A C 1
ATOM 4099 O O . GLU A 1 501 ? -37.794 25.772 21.888 1.00 88.50 501 GLU A O 1
ATOM 4104 N N . ILE A 1 502 ? -37.741 25.547 19.654 1.00 87.38 502 ILE A N 1
ATOM 4105 C CA . ILE A 1 502 ? -38.465 24.267 19.659 1.00 87.38 502 ILE A CA 1
ATOM 4106 C C . ILE A 1 502 ? -37.644 23.175 20.352 1.00 87.38 502 ILE A C 1
ATOM 4108 O O . ILE A 1 502 ? -38.167 22.482 21.223 1.00 87.38 502 ILE A O 1
ATOM 4112 N N . VAL A 1 503 ? -36.360 23.036 20.011 1.00 87.62 503 VAL A N 1
ATOM 4113 C CA . VAL A 1 503 ? -35.465 22.043 20.624 1.00 87.62 503 VAL A CA 1
ATOM 4114 C C . VAL A 1 503 ? -35.389 22.258 22.136 1.00 87.62 503 VAL A C 1
ATOM 4116 O O . VAL A 1 503 ? -35.553 21.314 22.907 1.00 87.62 503 VAL A O 1
ATOM 4119 N N . LYS A 1 504 ? -35.201 23.505 22.590 1.00 87.50 504 LYS A N 1
ATOM 4120 C CA . LYS A 1 504 ? -35.185 23.834 24.026 1.00 87.50 504 LYS A CA 1
ATOM 4121 C C . LYS A 1 504 ? -36.508 23.489 24.710 1.00 87.50 504 LYS A C 1
ATOM 4123 O O . LYS A 1 504 ? -36.494 22.951 25.820 1.00 87.50 504 LYS A O 1
ATOM 4128 N N . ALA A 1 505 ? -37.639 23.776 24.064 1.00 86.50 505 ALA A N 1
ATOM 4129 C CA . ALA A 1 505 ? -38.958 23.435 24.589 1.00 86.50 505 ALA A CA 1
ATOM 4130 C C . ALA A 1 505 ? -39.145 21.913 24.700 1.00 86.50 505 ALA A C 1
ATOM 4132 O O . ALA A 1 505 ? -39.627 21.435 25.726 1.00 86.50 505 ALA A O 1
ATOM 4133 N N . TYR A 1 506 ? -38.699 21.151 23.695 1.00 86.00 506 TYR A N 1
ATOM 4134 C CA . TYR A 1 506 ? -38.723 19.688 23.705 1.00 86.00 506 TYR A CA 1
ATOM 4135 C C . TYR A 1 506 ? -37.893 19.110 24.857 1.00 86.00 506 TYR A C 1
ATOM 4137 O O . TYR A 1 506 ? -38.416 18.328 25.649 1.00 86.00 506 TYR A O 1
ATOM 4145 N N . ILE A 1 507 ? -36.634 19.540 24.998 1.00 86.06 507 ILE A N 1
ATOM 4146 C CA . ILE A 1 507 ? -35.731 19.086 26.069 1.00 86.06 507 ILE A CA 1
ATOM 4147 C C . ILE A 1 507 ? -36.356 19.367 27.445 1.00 86.06 507 ILE A C 1
ATOM 4149 O O . ILE A 1 507 ? -36.395 18.492 28.309 1.00 86.06 507 ILE A O 1
ATOM 4153 N N . THR A 1 508 ? -36.924 20.566 27.622 1.00 86.62 508 THR A N 1
ATOM 4154 C CA . THR A 1 508 ? -37.615 20.954 28.862 1.00 86.62 508 THR A CA 1
ATOM 4155 C C . THR A 1 508 ? -38.828 20.064 29.143 1.00 86.62 508 THR A C 1
ATOM 4157 O O . THR A 1 508 ? -39.036 19.651 30.282 1.00 86.62 508 THR A O 1
ATOM 4160 N N . ASN A 1 509 ? -39.620 19.742 28.115 1.00 86.62 509 ASN A N 1
ATOM 4161 C CA . ASN A 1 509 ? -40.802 18.891 28.240 1.00 86.62 509 ASN A CA 1
ATOM 4162 C C . ASN A 1 509 ? -40.450 17.438 28.600 1.00 86.62 509 ASN A C 1
ATOM 4164 O O . ASN A 1 509 ? -41.151 16.826 29.401 1.00 86.62 509 ASN A O 1
ATOM 4168 N N . GLN A 1 510 ? -39.356 16.903 28.051 1.00 82.56 510 GLN A N 1
ATOM 4169 C CA . GLN A 1 510 ? -38.879 15.551 28.363 1.00 82.56 510 GLN A CA 1
ATOM 4170 C C . GLN A 1 510 ? -38.243 15.433 29.756 1.00 82.56 510 GLN A C 1
ATOM 4172 O O . GLN A 1 510 ? -38.013 14.322 30.221 1.00 82.56 510 GLN A O 1
ATOM 4177 N N . GLN A 1 511 ? -37.958 16.555 30.433 1.00 85.56 511 GLN A N 1
ATOM 4178 C CA . GLN A 1 511 ? -37.241 16.590 31.718 1.00 85.56 511 GLN A CA 1
ATOM 4179 C C . GLN A 1 511 ? -35.873 15.883 31.680 1.00 85.56 511 GLN A C 1
ATOM 4181 O O . GLN A 1 511 ? -35.377 15.435 32.711 1.00 85.56 511 GLN A O 1
ATOM 4186 N N . GLN A 1 512 ? -35.260 15.799 30.499 1.00 82.38 512 GLN A N 1
ATOM 4187 C CA . GLN A 1 512 ? -33.944 15.200 30.289 1.00 82.38 512 GLN A CA 1
ATOM 4188 C C . GLN A 1 512 ? -32.905 16.286 30.033 1.00 82.38 512 GLN A C 1
ATOM 4190 O O . GLN A 1 512 ? -33.217 17.356 29.505 1.00 82.38 512 GLN A O 1
ATOM 4195 N N . ASN A 1 513 ? -31.647 16.008 30.367 1.00 86.69 513 ASN A N 1
ATOM 4196 C CA . ASN A 1 513 ? -30.542 16.848 29.911 1.00 86.69 513 ASN A CA 1
ATOM 4197 C C . ASN A 1 513 ? -30.048 16.416 28.513 1.00 86.69 513 ASN A C 1
ATOM 4199 O O . ASN A 1 513 ? -30.347 15.329 28.019 1.00 86.69 513 ASN A O 1
ATOM 4203 N N . ILE A 1 514 ? -29.272 17.283 27.855 1.00 88.44 514 ILE A N 1
ATOM 4204 C CA . ILE A 1 514 ? -28.747 17.043 26.497 1.00 88.44 514 ILE A CA 1
ATOM 4205 C C . ILE A 1 514 ? -27.932 15.744 26.419 1.00 88.44 514 ILE A C 1
ATOM 4207 O O . ILE A 1 514 ? -28.012 15.011 25.434 1.00 88.44 514 ILE A O 1
ATOM 4211 N N . LYS A 1 515 ? -27.152 15.455 27.462 1.00 89.12 515 LYS A N 1
ATOM 4212 C CA . LYS A 1 515 ? -26.290 14.278 27.534 1.00 89.12 515 LYS A CA 1
ATOM 4213 C C . LYS A 1 515 ? -27.108 12.986 27.626 1.00 89.12 515 LYS A C 1
ATOM 4215 O O . LYS A 1 515 ? -26.797 12.033 26.923 1.00 89.12 515 LYS A O 1
ATOM 4220 N N . GLU A 1 516 ? -28.188 12.974 28.399 1.00 89.44 516 GLU A N 1
ATOM 4221 C CA . GLU A 1 516 ? -29.122 11.843 28.491 1.00 89.44 516 GLU A CA 1
ATOM 4222 C C . GLU A 1 516 ? -29.808 11.556 27.152 1.00 89.44 516 GLU A C 1
ATOM 4224 O O . GLU A 1 516 ? -29.927 10.396 26.753 1.00 89.44 516 GLU A O 1
ATOM 4229 N N . ILE A 1 517 ? -30.215 12.601 26.422 1.00 89.19 517 ILE A N 1
ATOM 4230 C CA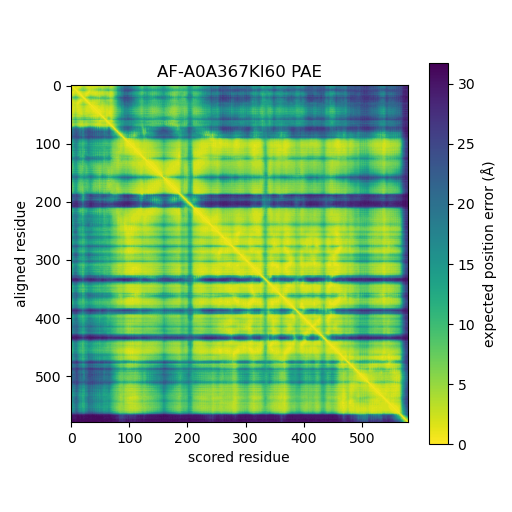 . ILE A 1 517 ? -30.783 12.451 25.074 1.00 89.19 517 ILE A CA 1
ATOM 4231 C C . ILE A 1 517 ? -29.736 11.869 24.121 1.00 89.19 517 ILE A C 1
ATOM 4233 O O . ILE A 1 517 ? -30.034 10.947 23.365 1.00 89.19 517 ILE A O 1
ATOM 4237 N N . PHE A 1 518 ? -28.498 12.364 24.172 1.00 91.94 518 PHE A N 1
ATOM 4238 C CA . PHE A 1 518 ? -27.417 11.830 23.350 1.00 91.94 518 PHE A CA 1
ATOM 4239 C C . PHE A 1 518 ? -27.154 10.348 23.643 1.00 91.94 518 PHE A C 1
ATOM 4241 O O . PHE A 1 518 ? -27.176 9.525 22.730 1.00 91.94 518 PHE A O 1
ATOM 4248 N N . ASP A 1 519 ? -26.958 9.996 24.913 1.00 91.25 519 ASP A N 1
ATOM 4249 C CA . ASP A 1 519 ? -26.597 8.639 25.330 1.00 91.25 519 ASP A CA 1
ATOM 4250 C C . ASP A 1 519 ? -27.709 7.619 25.067 1.00 91.25 519 ASP A C 1
ATOM 4252 O O . ASP A 1 519 ? -27.417 6.472 24.740 1.00 91.25 519 ASP A O 1
ATOM 4256 N N . SER A 1 520 ? -28.977 8.032 25.156 1.00 91.06 520 SER A N 1
ATOM 4257 C CA . SER A 1 520 ? -30.119 7.154 24.867 1.00 91.06 520 SER A CA 1
ATOM 4258 C C . SER A 1 520 ? -30.321 6.869 23.375 1.00 91.06 520 SER A C 1
ATOM 4260 O O . SER A 1 520 ? -30.908 5.845 23.038 1.00 91.06 520 SER A O 1
ATOM 4262 N N . ASN A 1 521 ? -29.824 7.731 22.481 1.00 92.31 521 ASN A N 1
ATOM 4263 C CA . ASN A 1 521 ? -30.076 7.624 21.038 1.00 92.31 521 ASN A CA 1
ATOM 4264 C C . ASN A 1 521 ? -28.830 7.268 20.210 1.00 92.31 521 ASN A C 1
ATOM 4266 O O . ASN A 1 521 ? -28.966 6.774 19.090 1.00 92.31 521 ASN A O 1
ATOM 4270 N N . ILE A 1 522 ? -27.617 7.479 20.734 1.00 93.81 522 ILE A N 1
ATOM 4271 C CA . ILE A 1 522 ? -26.369 7.309 19.972 1.00 93.81 522 ILE A CA 1
ATOM 4272 C C . ILE A 1 522 ? -26.168 5.885 19.435 1.00 93.81 522 ILE A C 1
ATOM 4274 O O . ILE A 1 522 ? -25.660 5.707 18.329 1.00 93.81 522 ILE A O 1
ATOM 4278 N N . GLU A 1 523 ? -26.585 4.861 20.180 1.00 93.62 523 GLU A N 1
ATOM 4279 C CA . GLU A 1 523 ? -26.464 3.465 19.746 1.00 93.62 523 GLU A CA 1
ATOM 4280 C C . GLU A 1 523 ? -27.384 3.155 18.554 1.00 93.62 523 GLU A C 1
ATOM 4282 O O . GLU A 1 523 ? -26.939 2.567 17.564 1.00 93.62 523 GLU A O 1
ATOM 4287 N N . SER A 1 524 ? -28.637 3.625 18.599 1.00 92.81 524 SER A N 1
ATOM 4288 C CA . SER A 1 524 ? -29.577 3.522 17.473 1.00 92.81 524 SER A CA 1
ATOM 4289 C C . SER A 1 524 ? -29.064 4.299 16.259 1.00 92.81 524 SER A C 1
ATOM 4291 O O . SER A 1 524 ? -29.003 3.765 15.157 1.00 92.81 524 SER A O 1
ATOM 4293 N N . TYR A 1 525 ? -28.598 5.532 16.469 1.00 92.19 525 TYR A N 1
ATOM 4294 C CA . TYR A 1 525 ? -28.047 6.379 15.410 1.00 92.19 525 TYR A CA 1
ATOM 4295 C C . TYR A 1 525 ? -26.866 5.716 14.675 1.00 92.19 525 TYR A C 1
ATOM 4297 O O . TYR A 1 525 ? -26.785 5.738 13.442 1.00 92.19 525 TYR A O 1
ATOM 4305 N N . ILE A 1 526 ? -25.943 5.098 15.425 1.00 92.94 526 ILE A N 1
ATOM 4306 C CA . ILE A 1 526 ? -24.786 4.397 14.854 1.00 92.94 526 ILE A CA 1
ATOM 4307 C C . ILE A 1 526 ? -25.216 3.113 14.140 1.00 92.94 526 ILE A C 1
ATOM 4309 O O . ILE A 1 526 ? -24.787 2.885 13.009 1.00 92.94 526 ILE A O 1
ATOM 4313 N N . SER A 1 527 ? -26.058 2.286 14.766 1.00 90.50 527 SER A N 1
ATOM 4314 C CA . SER A 1 527 ? -26.499 1.005 14.190 1.00 90.50 527 SER A CA 1
ATOM 4315 C C . SER A 1 527 ? -27.338 1.179 12.919 1.00 90.50 527 SER A C 1
ATOM 4317 O O . SER A 1 527 ? -27.181 0.401 11.978 1.00 90.50 527 SER A O 1
ATOM 4319 N N . ASN A 1 528 ? -28.128 2.252 12.835 1.00 89.50 528 ASN A N 1
ATOM 4320 C CA . ASN A 1 528 ? -28.860 2.645 11.629 1.00 89.50 528 ASN A CA 1
ATOM 4321 C C . ASN A 1 528 ? -27.962 3.269 10.545 1.00 89.50 528 ASN A C 1
ATOM 4323 O O . ASN A 1 528 ? -28.415 3.518 9.427 1.00 89.50 528 ASN A O 1
ATOM 4327 N N . GLY A 1 529 ? -26.688 3.543 10.849 1.00 89.00 529 GLY A N 1
ATOM 4328 C CA . GLY A 1 529 ? -25.744 4.135 9.904 1.00 89.00 529 GLY A CA 1
ATOM 4329 C C . GLY A 1 529 ? -26.060 5.588 9.538 1.00 89.00 529 GLY A C 1
ATOM 4330 O O . GLY A 1 529 ? -25.653 6.049 8.472 1.00 89.00 529 GLY A O 1
ATOM 4331 N N . GLU A 1 530 ? -26.772 6.330 10.388 1.00 89.94 530 GLU A N 1
ATOM 4332 C CA . GLU A 1 530 ? -27.280 7.668 10.057 1.00 89.94 530 GLU A CA 1
ATOM 4333 C C . GLU A 1 530 ? -26.176 8.708 9.837 1.00 89.94 530 GLU A C 1
ATOM 4335 O O . GLU A 1 530 ? -26.349 9.647 9.056 1.00 89.94 530 GLU A O 1
ATOM 4340 N N . TYR A 1 531 ? -25.001 8.502 10.436 1.00 91.38 531 TYR A N 1
ATOM 4341 C CA . TYR A 1 531 ? -23.810 9.318 10.184 1.00 91.38 531 TYR A CA 1
ATOM 4342 C C . TYR A 1 531 ? -23.401 9.330 8.703 1.00 91.38 531 TYR A C 1
ATOM 4344 O O . TYR A 1 531 ? -22.847 10.326 8.233 1.00 91.38 531 TYR A O 1
ATOM 4352 N N . LYS A 1 532 ? -23.720 8.277 7.935 1.00 90.50 532 LYS A N 1
ATOM 4353 C CA . LYS A 1 532 ? -23.398 8.183 6.500 1.00 90.50 532 LYS A CA 1
ATOM 4354 C C . LYS A 1 532 ? -24.126 9.225 5.652 1.00 90.50 532 LYS A C 1
ATOM 4356 O O . LYS A 1 532 ? -23.680 9.518 4.549 1.00 90.50 532 LYS A O 1
ATOM 4361 N N . LYS A 1 533 ? -25.199 9.844 6.172 1.00 89.25 533 LYS A N 1
ATOM 4362 C CA . LYS A 1 533 ? -25.869 10.987 5.524 1.00 89.25 533 LYS A CA 1
ATOM 4363 C C . LYS A 1 533 ? -24.919 12.182 5.345 1.00 89.25 533 LYS A C 1
ATOM 4365 O O . LYS A 1 533 ? -25.125 12.992 4.446 1.00 89.25 533 LYS A O 1
ATOM 4370 N N . LYS A 1 534 ? -23.892 12.301 6.197 1.00 90.62 534 LYS A N 1
ATOM 4371 C CA . LYS A 1 534 ? -22.935 13.415 6.189 1.00 90.62 534 LYS A CA 1
ATOM 4372 C C . LYS A 1 534 ? -21.485 12.991 5.975 1.00 90.62 534 LYS A C 1
ATOM 4374 O O . LYS A 1 534 ? -20.746 13.703 5.297 1.00 90.62 534 LYS A O 1
ATOM 4379 N N . TRP A 1 535 ? -21.056 11.902 6.601 1.00 91.88 535 TRP A N 1
ATOM 4380 C CA . TRP A 1 535 ? -19.659 11.483 6.600 1.00 91.88 535 TRP A CA 1
ATOM 4381 C C . TRP A 1 535 ? -19.474 10.214 5.772 1.00 91.88 535 TRP A C 1
ATOM 4383 O O . TRP A 1 535 ? -20.052 9.176 6.086 1.00 91.88 535 TRP A O 1
ATOM 4393 N N . ASP A 1 536 ? -18.619 10.300 4.754 1.00 89.38 536 ASP A N 1
ATOM 4394 C CA . ASP A 1 536 ? -18.064 9.137 4.061 1.00 89.38 536 ASP A CA 1
ATOM 4395 C C . ASP A 1 536 ? -16.809 8.682 4.816 1.00 89.38 536 ASP A C 1
ATOM 4397 O O . ASP A 1 536 ? -15.801 9.394 4.870 1.00 89.38 536 ASP A O 1
ATOM 4401 N N . VAL A 1 537 ? -16.905 7.519 5.457 1.00 90.38 537 VAL A N 1
ATOM 4402 C CA . VAL A 1 537 ? -15.845 6.934 6.280 1.00 90.38 537 VAL A CA 1
ATOM 4403 C C . VAL A 1 537 ? -15.457 5.559 5.732 1.00 90.38 537 VAL A C 1
ATOM 4405 O O . VAL A 1 537 ? -16.330 4.790 5.331 1.00 90.38 537 VAL A O 1
ATOM 4408 N N . PRO A 1 538 ? -14.162 5.198 5.760 1.00 89.00 538 PRO A N 1
ATOM 4409 C CA . PRO A 1 538 ? -13.679 3.955 5.154 1.00 89.00 538 PRO A CA 1
ATOM 4410 C C . PRO A 1 538 ? -14.126 2.685 5.898 1.00 89.00 538 PRO A C 1
ATOM 4412 O O . PRO A 1 538 ? -14.141 1.602 5.315 1.00 89.00 538 PRO A O 1
ATOM 4415 N N . LEU A 1 539 ? -14.475 2.802 7.183 1.00 90.31 539 LEU A N 1
ATOM 4416 C CA . LEU A 1 539 ? -15.048 1.735 8.003 1.00 90.31 539 LEU A CA 1
ATOM 4417 C C . LEU A 1 539 ? -16.168 2.283 8.874 1.00 90.31 539 LEU A C 1
ATOM 4419 O O . LEU A 1 539 ? -16.134 3.447 9.277 1.00 90.31 539 LEU A O 1
ATOM 4423 N N . ASP A 1 540 ? -17.123 1.413 9.195 1.00 89.69 540 ASP A N 1
ATOM 4424 C CA . ASP A 1 540 ? -18.244 1.763 10.055 1.00 89.69 540 ASP A CA 1
ATOM 4425 C C . ASP A 1 540 ? -17.765 2.158 11.457 1.00 89.69 540 ASP A C 1
ATOM 4427 O O . ASP A 1 540 ? -16.844 1.554 12.017 1.00 89.69 540 ASP A O 1
ATOM 4431 N N . VAL A 1 541 ? -18.375 3.208 12.012 1.00 91.06 541 VAL A N 1
ATOM 4432 C CA . VAL A 1 541 ? -18.043 3.674 13.360 1.00 91.06 541 VAL A CA 1
ATOM 4433 C C . VAL A 1 541 ? -18.769 2.839 14.407 1.00 91.06 541 VAL A C 1
ATOM 4435 O O . VAL A 1 541 ? -19.849 2.307 14.184 1.00 91.06 541 VAL A O 1
ATOM 4438 N N . THR A 1 542 ? -18.161 2.751 15.580 1.00 91.00 542 THR A N 1
ATOM 4439 C CA . THR A 1 542 ? -18.693 2.072 16.767 1.00 91.00 542 THR A CA 1
ATOM 4440 C C . THR A 1 542 ? -18.776 3.055 17.932 1.00 91.00 542 THR A C 1
ATOM 4442 O O . THR A 1 542 ? -18.183 4.134 17.878 1.00 91.00 542 THR A O 1
ATOM 4445 N N . LEU A 1 543 ? -19.434 2.681 19.031 1.00 90.75 543 LEU A N 1
ATOM 4446 C CA . LEU A 1 543 ? -19.483 3.508 20.249 1.00 90.75 543 LEU A CA 1
ATOM 4447 C C . LEU A 1 543 ? -18.088 3.837 20.818 1.00 90.75 543 LEU A C 1
ATOM 4449 O O . LEU A 1 543 ? -17.877 4.907 21.390 1.00 90.75 543 LEU A O 1
ATOM 4453 N N . GLU A 1 544 ? -17.117 2.944 20.612 1.00 90.06 544 GLU A N 1
ATOM 4454 C CA . GLU A 1 544 ? -15.723 3.133 21.033 1.00 90.06 544 GLU A CA 1
ATOM 4455 C C . GLU A 1 544 ? -14.908 4.002 20.061 1.00 90.06 544 GLU A C 1
ATOM 4457 O O . GLU A 1 544 ? -13.770 4.376 20.351 1.00 90.06 544 GLU A O 1
ATOM 4462 N N . SER A 1 545 ? -15.472 4.352 18.901 1.00 90.81 545 SER A N 1
ATOM 4463 C CA . SER A 1 545 ? -14.783 5.181 17.918 1.00 90.81 545 SER A CA 1
ATOM 4464 C C . SER A 1 545 ? -14.519 6.580 18.466 1.00 90.81 545 SER A C 1
ATOM 4466 O O . SER A 1 545 ? -15.426 7.298 18.883 1.00 90.81 545 SER A O 1
ATOM 4468 N N . LYS A 1 546 ? -13.245 6.984 18.441 1.00 91.88 546 LYS A N 1
ATOM 4469 C CA . LYS A 1 546 ? -12.804 8.303 18.901 1.00 91.88 546 LYS A CA 1
ATOM 4470 C C . LYS A 1 546 ? -13.179 9.388 17.895 1.00 91.88 546 LYS A C 1
ATOM 4472 O O . LYS A 1 546 ? -12.747 9.357 16.741 1.00 91.88 546 LYS A O 1
ATOM 4477 N N . VAL A 1 547 ? -13.945 10.373 18.352 1.00 93.56 547 VAL A N 1
ATOM 4478 C CA . VAL A 1 547 ? -14.401 11.518 17.557 1.00 93.56 547 VAL A CA 1
ATOM 4479 C C . VAL A 1 547 ? -14.084 12.830 18.265 1.00 93.56 547 VAL A C 1
ATOM 4481 O O . VAL A 1 547 ? -13.977 12.875 19.492 1.00 93.56 547 VAL A O 1
ATOM 4484 N N . CYS A 1 548 ? -13.915 13.905 17.495 1.00 93.44 548 CYS A N 1
ATOM 4485 C CA . CYS A 1 548 ? -13.714 15.240 18.052 1.00 93.44 548 CYS A CA 1
ATOM 4486 C C . CYS A 1 548 ? -15.031 15.852 18.536 1.00 93.44 548 CYS A C 1
ATOM 4488 O O . CYS A 1 548 ? -16.098 15.518 18.016 1.00 93.44 548 CYS A O 1
ATOM 4490 N N . THR A 1 549 ? -14.945 16.788 19.484 1.00 91.62 549 THR A N 1
ATOM 4491 C CA . THR A 1 549 ? -16.114 17.437 20.104 1.00 91.62 549 THR A CA 1
ATOM 4492 C C . THR A 1 549 ? -17.076 18.006 19.066 1.00 91.62 549 THR A C 1
ATOM 4494 O O . THR A 1 549 ? -18.251 17.672 19.092 1.00 91.62 549 THR A O 1
ATOM 4497 N N . SER A 1 550 ? -16.571 18.734 18.065 1.00 91.00 550 SER A N 1
ATOM 4498 C CA . SER A 1 550 ? -17.419 19.320 17.018 1.00 91.00 550 SER A CA 1
ATOM 4499 C C . SER A 1 550 ? -18.181 18.294 16.171 1.00 91.00 550 SER A C 1
ATOM 4501 O O . SER A 1 550 ? -19.281 18.572 15.706 1.00 91.00 550 SER A O 1
ATOM 4503 N N . CYS A 1 551 ? -17.620 17.100 15.945 1.00 93.25 551 CYS A N 1
ATOM 4504 C CA . CYS A 1 551 ? -18.344 16.040 15.240 1.00 93.25 551 CYS A CA 1
ATOM 4505 C C . CYS A 1 551 ? -19.393 15.402 16.150 1.00 93.25 551 CYS A C 1
ATOM 4507 O O . CYS A 1 551 ? -20.483 15.111 15.680 1.00 93.25 551 CYS A O 1
ATOM 4509 N N . SER A 1 552 ? -19.083 15.230 17.438 1.00 92.94 552 SER A N 1
ATOM 4510 C CA . SER A 1 552 ? -20.039 14.730 18.432 1.00 92.94 552 SER A CA 1
ATOM 4511 C C . SER A 1 552 ? -21.241 15.673 18.593 1.00 92.94 552 SER A C 1
ATOM 4513 O O . SER A 1 552 ? -22.386 15.236 18.552 1.00 92.94 552 SER A O 1
ATOM 4515 N N . GLU A 1 553 ? -20.993 16.984 18.662 1.00 92.38 553 GLU A N 1
ATOM 4516 C CA . GLU A 1 553 ? -22.029 18.026 18.692 1.00 92.38 553 GLU A CA 1
ATOM 4517 C C . GLU A 1 553 ? -22.907 18.024 17.434 1.00 92.38 553 GLU A C 1
ATOM 4519 O O . GLU A 1 553 ? -24.112 18.249 17.517 1.00 92.38 553 GLU A O 1
ATOM 4524 N N . TYR A 1 554 ? -22.324 17.743 16.267 1.00 93.00 554 TYR A N 1
ATOM 4525 C CA . TYR A 1 554 ? -23.089 17.617 15.027 1.00 93.00 554 TYR A CA 1
ATOM 4526 C C . TYR A 1 554 ? -23.910 16.319 14.980 1.00 93.00 554 TYR A C 1
ATOM 4528 O O . TYR A 1 554 ? -25.025 16.302 14.471 1.00 93.00 554 TYR A O 1
ATOM 4536 N N . VAL A 1 555 ? -23.391 15.214 15.523 1.00 93.69 555 VAL A N 1
ATOM 4537 C CA . VAL A 1 555 ? -24.184 13.983 15.671 1.00 93.69 555 VAL A CA 1
ATOM 4538 C C . VAL A 1 555 ? -25.388 14.241 16.575 1.00 93.69 555 VAL A C 1
ATOM 4540 O O . VAL A 1 555 ? -26.505 13.885 16.213 1.00 93.69 555 VAL A O 1
ATOM 4543 N N . LEU A 1 556 ? -25.190 14.939 17.697 1.00 92.88 556 LEU A N 1
ATOM 4544 C CA . LEU A 1 556 ? -26.286 15.372 18.561 1.00 92.88 556 LEU A CA 1
ATOM 4545 C C . LEU A 1 556 ? -27.315 16.223 17.800 1.00 92.88 556 LEU A C 1
ATOM 4547 O O . LEU A 1 556 ? -28.513 16.014 17.977 1.00 92.88 556 LEU A O 1
ATOM 4551 N N . SER A 1 557 ? -26.881 17.162 16.950 1.00 91.69 557 SER A N 1
ATOM 4552 C CA . SER A 1 557 ? -27.820 17.978 16.172 1.00 91.69 557 SER A CA 1
ATOM 4553 C C . SER A 1 557 ? -28.667 17.133 15.223 1.00 91.69 557 SER A C 1
ATOM 4555 O O . SER A 1 557 ? -29.871 17.346 15.152 1.00 91.69 557 SER A O 1
ATOM 4557 N N . MET A 1 558 ? -28.063 16.148 14.550 1.00 91.38 558 MET A N 1
ATOM 4558 C CA . MET A 1 558 ? -28.787 15.227 13.667 1.00 91.38 558 MET A CA 1
ATOM 4559 C C . MET A 1 558 ? -29.783 14.349 14.434 1.00 91.38 558 MET A C 1
ATOM 4561 O O . MET A 1 558 ? -30.895 14.157 13.961 1.00 91.38 558 MET A O 1
ATOM 4565 N N . ILE A 1 559 ? -29.414 13.857 15.622 1.00 91.38 559 ILE A N 1
ATOM 4566 C CA . ILE A 1 559 ? -30.323 13.093 16.493 1.00 91.38 559 ILE A CA 1
ATOM 4567 C C . ILE A 1 559 ? -31.532 13.949 16.891 1.00 91.38 559 ILE A C 1
ATOM 4569 O O . ILE A 1 559 ? -32.669 13.498 16.812 1.00 91.38 559 ILE A O 1
ATOM 4573 N N . LEU A 1 560 ? -31.301 15.197 17.309 1.00 90.81 560 LEU A N 1
ATOM 4574 C CA . LEU A 1 560 ? -32.379 16.112 17.696 1.00 90.81 560 LEU A CA 1
ATOM 4575 C C . LEU A 1 560 ? -33.296 16.449 16.512 1.00 90.81 560 LEU A C 1
ATOM 4577 O O . LEU A 1 560 ? -34.512 16.473 16.677 1.00 90.81 560 LEU A O 1
ATOM 4581 N N . GLU A 1 561 ? -32.730 16.670 15.325 1.00 88.50 561 GLU A N 1
ATOM 4582 C CA . GLU A 1 561 ? -33.491 16.898 14.092 1.00 88.50 561 GLU A CA 1
ATOM 4583 C C . GLU A 1 561 ? -34.353 15.681 13.720 1.00 88.50 561 GLU A C 1
ATOM 4585 O O . GLU A 1 561 ? -35.535 15.831 13.400 1.00 88.50 561 GLU A O 1
ATOM 4590 N N . ASP A 1 562 ? -33.800 14.469 13.822 1.00 86.62 562 ASP A N 1
ATOM 4591 C CA . ASP A 1 562 ? -34.536 13.235 13.541 1.00 86.62 562 ASP A CA 1
ATOM 4592 C C . ASP A 1 562 ? -35.687 13.036 14.537 1.00 86.62 562 ASP A C 1
ATOM 4594 O O . ASP A 1 562 ? -36.818 12.787 14.131 1.00 86.62 562 ASP A O 1
ATOM 4598 N N . ILE A 1 563 ? -35.466 13.281 15.833 1.00 85.38 563 ILE A N 1
ATOM 4599 C CA . ILE A 1 563 ? -36.520 13.233 16.862 1.00 85.38 563 ILE A CA 1
ATOM 4600 C C . ILE A 1 563 ? -37.655 14.223 16.563 1.00 85.38 563 ILE A C 1
ATOM 4602 O O . ILE A 1 563 ? -38.828 13.895 16.752 1.00 85.38 563 ILE A O 1
ATOM 4606 N N . MET A 1 564 ? -37.326 15.433 16.101 1.00 82.69 564 MET A N 1
ATOM 4607 C CA . MET A 1 564 ? -38.316 16.469 15.783 1.00 82.69 564 MET A CA 1
ATOM 4608 C C . MET A 1 564 ? -39.116 16.177 14.512 1.00 82.69 564 MET A C 1
ATOM 4610 O O . MET A 1 564 ? -40.226 16.686 14.364 1.00 82.69 564 MET A O 1
ATOM 4614 N N . THR A 1 565 ? -38.553 15.400 13.588 1.00 78.81 565 THR A N 1
ATOM 4615 C CA . THR A 1 565 ? -39.167 15.103 12.286 1.00 78.81 565 THR A CA 1
ATOM 4616 C C . THR A 1 565 ? -39.857 13.738 12.238 1.00 78.81 565 THR A C 1
ATOM 4618 O O . THR A 1 565 ? -40.792 13.568 11.456 1.00 78.81 565 THR A O 1
ATOM 4621 N N . SER A 1 566 ? -39.436 12.782 13.073 1.00 66.56 566 SER A N 1
ATOM 4622 C CA . SER A 1 566 ? -39.973 11.414 13.133 1.00 66.56 566 SER A CA 1
ATOM 4623 C C . SER A 1 566 ? -41.108 11.240 14.145 1.00 66.56 566 SER A C 1
ATOM 4625 O O . SER A 1 566 ? -42.017 10.442 13.901 1.00 66.56 566 SER A O 1
ATOM 4627 N N . ASN A 1 567 ? -41.109 11.995 15.250 1.00 54.56 567 ASN A N 1
ATOM 4628 C CA . ASN A 1 567 ? -42.264 12.047 16.136 1.00 54.56 567 ASN A CA 1
ATOM 4629 C C . ASN A 1 567 ? -43.300 12.990 15.539 1.00 54.56 567 ASN A C 1
ATOM 4631 O O . ASN A 1 567 ? -43.025 14.170 15.320 1.00 54.56 567 ASN A O 1
ATOM 4635 N N . ASP A 1 568 ? -44.499 12.460 15.313 1.00 46.19 568 ASP A N 1
ATOM 4636 C CA . ASP A 1 568 ? -45.697 13.230 15.008 1.00 46.19 568 ASP A CA 1
ATOM 4637 C C . ASP A 1 568 ? -45.816 14.345 16.059 1.00 46.19 568 ASP A C 1
ATOM 4639 O O . ASP A 1 568 ? -46.208 14.117 17.206 1.00 46.19 568 ASP A O 1
ATOM 4643 N N . CYS A 1 569 ? -45.384 15.560 15.706 1.00 46.16 569 CYS A N 1
ATOM 4644 C CA . CYS A 1 569 ? -45.461 16.747 16.549 1.00 46.16 569 CYS A CA 1
ATOM 4645 C C . CYS A 1 569 ? -46.919 17.225 16.645 1.00 46.16 569 CYS A C 1
ATOM 4647 O O . CYS A 1 569 ? -47.208 18.418 16.515 1.00 46.16 569 CYS A O 1
ATOM 4649 N N . SER A 1 570 ? -47.861 16.312 16.901 1.00 40.19 570 SER A N 1
ATOM 4650 C CA . SER A 1 570 ? -49.136 16.655 17.501 1.00 40.19 570 SER A CA 1
ATOM 4651 C C . SER A 1 570 ? -48.838 17.112 18.926 1.00 40.19 570 SER A C 1
ATOM 4653 O O . SER A 1 570 ? -48.922 16.357 19.894 1.00 40.19 570 SER A O 1
ATOM 4655 N N . VAL A 1 571 ? -48.423 18.370 19.053 1.00 40.91 571 VAL A N 1
ATOM 4656 C CA . VAL A 1 571 ? -48.522 19.093 20.311 1.00 40.91 571 VAL A CA 1
ATOM 4657 C C . VAL A 1 571 ? -50.001 19.038 20.670 1.00 40.91 571 VAL A C 1
ATOM 4659 O O . VAL A 1 571 ? -50.816 19.728 20.057 1.00 40.91 571 VAL A O 1
ATOM 4662 N N . ASP A 1 572 ? -50.358 18.169 21.610 1.00 39.97 572 ASP A N 1
ATOM 4663 C CA . ASP A 1 572 ? -51.697 18.114 22.177 1.00 39.97 572 ASP A CA 1
ATOM 4664 C C . ASP A 1 572 ? -51.884 19.425 22.946 1.00 39.97 572 ASP A C 1
ATOM 4666 O O . ASP A 1 572 ? -51.493 19.564 24.105 1.00 39.97 572 ASP A O 1
ATOM 4670 N N . ILE A 1 573 ? -52.375 20.455 22.252 1.00 36.69 573 ILE A N 1
ATOM 4671 C CA . ILE A 1 573 ? -52.685 21.750 22.850 1.00 36.69 573 ILE A CA 1
ATOM 4672 C C . ILE A 1 573 ? -53.779 21.467 23.883 1.00 36.69 573 ILE A C 1
ATOM 4674 O O . ILE A 1 573 ? -54.901 21.133 23.483 1.00 36.69 573 ILE A O 1
ATOM 4678 N N . PRO A 1 574 ? -53.522 21.616 25.198 1.00 38.47 574 PRO A N 1
ATOM 4679 C CA . PRO A 1 574 ? -54.551 21.401 26.199 1.00 38.47 574 PRO A CA 1
ATOM 4680 C C . PRO A 1 574 ? -55.688 22.371 25.897 1.00 38.47 574 PRO A C 1
ATOM 4682 O O . PRO A 1 574 ? -55.484 23.588 25.845 1.00 38.47 574 PRO A O 1
ATOM 4685 N N . GLY A 1 575 ? -56.869 21.817 25.619 1.00 35.84 575 GLY A N 1
ATOM 4686 C CA . GLY A 1 575 ? -58.010 22.563 25.111 1.00 35.84 575 GLY A CA 1
ATOM 4687 C C . GLY A 1 575 ? -58.235 23.859 25.885 1.00 35.84 575 GLY A C 1
ATOM 4688 O O . GLY A 1 575 ? -58.362 23.854 27.112 1.00 35.84 575 GLY A O 1
ATOM 4689 N N . LYS A 1 576 ? -58.307 24.975 25.147 1.00 32.56 576 LYS A N 1
ATOM 4690 C CA . LYS A 1 576 ? -58.797 26.266 25.640 1.00 32.56 576 LYS A CA 1
ATOM 4691 C C . LYS A 1 576 ? -60.036 26.028 26.506 1.00 32.56 576 LYS A C 1
ATOM 4693 O O . LYS A 1 576 ? -61.119 25.753 25.984 1.00 32.56 576 LYS A O 1
ATOM 4698 N N . LYS A 1 577 ? -59.908 26.186 27.827 1.00 37.88 577 LYS A N 1
ATOM 4699 C CA . LYS A 1 577 ? -61.070 26.404 28.689 1.00 37.88 577 LYS A CA 1
ATOM 4700 C C . LYS A 1 577 ? -61.727 27.693 28.208 1.00 37.88 577 LYS A C 1
ATOM 4702 O O . LYS A 1 577 ? -61.171 28.772 28.385 1.00 37.88 577 LYS A O 1
ATOM 4707 N N . LYS A 1 578 ? -62.897 27.569 27.576 1.00 37.34 578 LYS A N 1
ATOM 4708 C CA . LYS A 1 578 ? -63.798 28.697 27.339 1.00 37.34 578 LYS A CA 1
ATOM 4709 C C . LYS A 1 578 ? -64.119 29.343 28.686 1.00 37.34 578 LYS A C 1
ATOM 4711 O O . LYS A 1 578 ? -64.833 28.738 29.486 1.00 37.34 578 LYS A O 1
ATOM 4716 N N . ARG A 1 579 ? -63.626 30.558 28.898 1.00 35.12 579 ARG A N 1
ATOM 4717 C CA . ARG A 1 579 ? -64.352 31.636 29.566 1.00 35.12 579 ARG A CA 1
ATOM 4718 C C . ARG A 1 579 ? -64.036 32.936 28.859 1.00 35.12 579 ARG A C 1
ATOM 4720 O O . ARG A 1 579 ? -62.835 33.162 28.602 1.00 35.12 579 ARG A O 1
#

pLDDT: mean 83.89, std 14.24, range [32.56, 98.5]

Radius of gyration: 31.15 Å; Cα contacts (8 Å, |Δi|>4): 949; chains: 1; bounding box: 102×57×88 Å

Organism: Rhizopus stolonifer (NCBI:txid4846)